Protein AF-0000000082410230 (afdb_homodimer)

Radius of gyration: 25.27 Å; Cα contacts (8 Å, |Δi|>4): 1094; chains: 2; bounding box: 44×72×54 Å

Organism: Rhodococcus erythropolis (NCBI:txid1833)

Secondary structure (DSSP, 8-state):
-EEEEEE-TT--EEEEEEEE-SEEEEEE-SSTTBPP----GGGSPTTEEEEEEPPTTSTTS------HHHHHHHHHHHHHHTT-S-EEEEEETHHHHHHHHHHHH-GGGEEEEEEES---S--BHHHHHHHHH---------B-HHHHHHHHHHHHHHHT-TTHHHHHHT--S-EEEEEETT-SS--HHHHHHHHHSTTEEEEEETT--TTHHHH-HHHHHHHHHHHHHHHHTT-/-EEEEEE-TT--EEEEEEEE-SEEEEEE-SSTTBPP----GGGSPTTEEEEEEPPTTSTTS------HHHHHHHHHHHHHHTT-S-EEEEEETHHHHHHHHHHHH-GGGEEEEEEES---S--BHHHHHHHHHS--------B-HHHHHHHHHHHHHHHT-TTHHHHHHT--S-EEEEEETT-SS--HHHHHHHHHSTTEEEEEETT--TTHHHH-HHHHHHHHHHHHHHHHTT-

Nearest PDB structures (foldseek):
  8ooh-assembly1_A  TM=7.814E-01  e=1.563E-13  Haloferax mediterranei
  6jrb-assembly1_A  TM=6.702E-01  e=7.498E-12  Clonostachys rosea
  4psu-assembly1_A  TM=7.243E-01  e=2.897E-11  Rhodopseudomonas palustris CGA009
  7al5-assembly1_C  TM=6.885E-01  e=3.703E-11  Pseudomonas aeruginosa PAO1
  6tj2-assembly1_C  TM=7.017E-01  e=4.900E-08  Paenibacillus sp. VTT E-133280

Foldseek 3Di:
DDKDWDADPVGWIKIKAKDDDAAEEEEAEAQQFFFFPQRDRLQDAHRYMYIYIGFECHDPTHDFADELVVRLVVVVRVCVVVVPQAHAYEYAARSQVSSVVNCLVCVRRHLAYEYEAYQALDDDPVQVVLLVPDDDDDPPTDGDVRNNVRHVVNSVVVSPDPCNLVSLLPGPHAYEYEYEPPESGDCVRVVVSQVRHPRRYYDYDYPDYRVCCVVPVVVSNVVVNVVRVVRSVSD/DDKDWDADPVGWIKIKAKDDDAAEEEEAEADQFFFFPQRDRLQDAHRYMYIYIGFECHDPTHDFADELVVRLVVVVRVCVVVVPQAHAYEYAARSQVSSVVNCLVCVRRHLAYEYEAYQALDDDPVQVVLLVPDDDDDPPTDGDVRNNVRHVVNSVVQSPDPCNLVSLLPGPHAYEYEYEPPESGDCVRVVVSQVSHPRRYYDYDYPDYRVCCVVPVVVSNVVVNVVRVVRSVSD

pLDDT: mean 96.3, std 6.53, range [41.69, 98.94]

InterPro domains:
  IPR000073 Alpha/beta hydrolase fold-1 [PF00561] (25-132)
  IPR002410 Peptidase S33 [PR00793] (25-33)
  IPR002410 Peptidase S33 [PR00793] (89-103)
  IPR005944 Proline iminopeptidase [PTHR43722] (21-114)
  IPR029058 Alpha/Beta hydrolase fold [G3DSA:3.40.50.1820] (1-139)
  IPR029058 Alpha/Beta hydrolase fold [G3DSA:3.40.50.1820] (140-229)
  IPR029058 Alpha/Beta hydrolase fold [SSF53474] (4-229)

Sequence (470 aa):
MESRHVVDTDGVRLHIDVGGAGADVLVLSGGPGCVHYLAHDELVPEGMRAWCPEPRGVGRSGGGAHTMAQAVADLELVRRTFEIDSWVVLGHSWGSDLAVRYALDCPESVSGVVGIAGHGLHKDRTWSKQYEAGIEPDPQIPWEPVVWQSLQESFIEWIHEPQLFRQLADSPVPMTFLAAADDIRPSWPLQQLAELVPNGSFEVVDGVAHNFWQSHPLLWRKIVTEACATHSRLSMESRHVVDTDGVRLHIDVGGAGADVLVLSGGPGCVHYLAHDELVPEGMRAWCPEPRGVGRSGGGAHTMAQAVADLELVRRTFEIDSWVVLGHSWGSDLAVRYALDCPESVSGVVGIAGHGLHKDRTWSKQYEAGIEPDPQIPWEPVVWQSLQESFIEWIHEPQLFRQLADSPVPMTFLAAADDIRPSWPLQQLAELVPNGSFEVVDGVAHNFWQSHPLLWRKIVTEACATHSRLS

Structure (mmCIF, N/CA/C/O backbone):
data_AF-0000000082410230-model_v1
#
loop_
_entity.id
_entity.type
_entity.pdbx_description
1 polymer 'prolyl aminopeptidase'
#
loop_
_atom_site.group_PDB
_atom_site.id
_atom_site.type_symbol
_atom_site.label_atom_id
_atom_site.label_alt_id
_atom_site.label_comp_id
_atom_site.label_asym_id
_atom_site.label_entity_id
_atom_site.label_seq_id
_atom_site.pdbx_PDB_ins_code
_atom_site.Cartn_x
_atom_site.Cartn_y
_atom_site.Cartn_z
_atom_site.occupancy
_atom_site.B_iso_or_equiv
_atom_site.auth_seq_id
_atom_site.auth_comp_id
_atom_site.auth_asym_id
_atom_site.auth_atom_id
_atom_site.pdbx_PDB_model_num
ATOM 1 N N . MET A 1 1 ? 5.078 -34.531 -17.828 1 95.88 1 MET A N 1
ATOM 2 C CA . MET A 1 1 ? 4.086 -34.406 -16.766 1 95.88 1 MET A CA 1
ATOM 3 C C . MET A 1 1 ? 2.809 -35.188 -17.125 1 95.88 1 MET A C 1
ATOM 5 O O . MET A 1 1 ? 2.457 -35.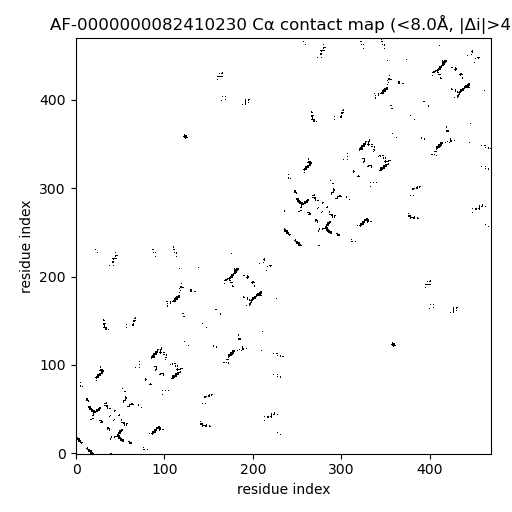281 -18.297 1 95.88 1 MET A O 1
ATOM 9 N N . GLU A 1 2 ? 2.164 -35.688 -16.141 1 96.94 2 GLU A N 1
ATOM 10 C CA . GLU A 1 2 ? 0.903 -36.406 -16.312 1 96.94 2 GLU A CA 1
ATOM 11 C C . GLU A 1 2 ? -0.29 -35.469 -16.172 1 96.94 2 GLU A C 1
ATOM 13 O O . GLU A 1 2 ? -0.307 -34.594 -15.289 1 96.94 2 GLU A O 1
ATOM 18 N N . SER A 1 3 ? -1.251 -35.688 -17.031 1 96.75 3 SER A N 1
ATOM 19 C CA . SER A 1 3 ? -2.459 -34.875 -17 1 96.75 3 SER A CA 1
ATOM 20 C C . SER A 1 3 ? -3.525 -35.5 -16.109 1 96.75 3 SER A C 1
ATOM 22 O O . SER A 1 3 ? -3.828 -36.688 -16.234 1 96.75 3 SER A O 1
ATOM 24 N N . ARG A 1 4 ? -4.016 -34.719 -15.195 1 97.75 4 ARG A N 1
ATOM 25 C CA . ARG A 1 4 ? -5.125 -35.094 -14.32 1 97.75 4 ARG A CA 1
ATOM 26 C C . ARG A 1 4 ? -6.242 -34.062 -14.391 1 97.75 4 ARG A C 1
ATOM 28 O O . ARG A 1 4 ? -6.117 -33.062 -15.094 1 97.75 4 ARG A O 1
ATOM 35 N N . HIS A 1 5 ? -7.387 -34.406 -13.805 1 98 5 HIS A N 1
ATOM 36 C CA . HIS A 1 5 ? -8.469 -33.438 -13.758 1 98 5 HIS A CA 1
ATOM 37 C C . HIS A 1 5 ? -9.305 -33.594 -12.492 1 98 5 HIS A C 1
ATOM 39 O O . HIS A 1 5 ? -9.266 -34.656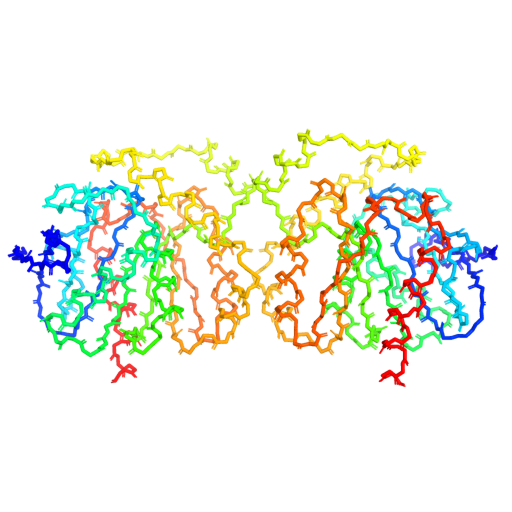 -11.844 1 98 5 HIS A O 1
ATOM 45 N N . VAL A 1 6 ? -9.922 -32.531 -12.102 1 98.31 6 VAL A N 1
ATOM 46 C CA . VAL A 1 6 ? -10.93 -32.5 -11.047 1 98.31 6 VAL A CA 1
ATOM 47 C C . VAL A 1 6 ? -12.203 -31.859 -11.57 1 98.31 6 VAL A C 1
ATOM 49 O O . VAL A 1 6 ? -12.172 -31.125 -12.555 1 98.31 6 VAL A O 1
ATOM 52 N N . VAL A 1 7 ? -13.281 -32.219 -10.93 1 98.12 7 VAL A N 1
ATOM 53 C CA . VAL A 1 7 ? -14.57 -31.641 -11.32 1 98.12 7 VAL A CA 1
ATOM 54 C C . VAL A 1 7 ? -15.211 -30.938 -10.125 1 98.12 7 VAL A C 1
ATOM 56 O O . VAL A 1 7 ? -15.289 -31.516 -9.031 1 98.12 7 VAL A O 1
ATOM 59 N N . ASP A 1 8 ? -15.57 -29.688 -10.344 1 96.25 8 ASP A N 1
ATOM 60 C CA . ASP A 1 8 ? -16.156 -28.969 -9.227 1 96.25 8 ASP A CA 1
ATOM 61 C C . ASP A 1 8 ? -17.641 -29.297 -9.086 1 96.25 8 ASP A C 1
ATOM 63 O O . ASP A 1 8 ? -18.172 -30.141 -9.805 1 96.25 8 ASP A O 1
ATOM 67 N N . THR A 1 9 ? -18.312 -28.656 -8.062 1 93.25 9 THR A N 1
ATOM 68 C CA . THR A 1 9 ? -19.688 -28.984 -7.727 1 93.25 9 THR A CA 1
ATOM 69 C C . THR A 1 9 ? -20.641 -28.609 -8.875 1 93.25 9 THR A C 1
ATOM 71 O O . THR A 1 9 ? -21.734 -29.156 -8.984 1 93.25 9 THR A O 1
ATOM 74 N N . ASP A 1 10 ? -20.25 -27.734 -9.773 1 94.69 10 ASP A N 1
ATOM 75 C CA . ASP A 1 10 ? -21.078 -27.297 -10.891 1 94.69 10 ASP A CA 1
ATOM 76 C C . ASP A 1 10 ? -20.766 -28.094 -12.148 1 94.69 10 ASP A C 1
ATOM 78 O O . ASP A 1 10 ? -21.281 -27.797 -13.227 1 94.69 10 ASP A O 1
ATOM 82 N N . GLY A 1 11 ? -19.844 -29.016 -12.055 1 97.19 11 GLY A N 1
ATOM 83 C CA . GLY A 1 11 ? -19.531 -29.875 -13.172 1 97.19 11 GLY A CA 1
ATOM 84 C C . GLY A 1 11 ? -18.406 -29.344 -14.039 1 97.19 11 GLY A C 1
ATOM 85 O O . GLY A 1 11 ? -18.125 -29.906 -15.109 1 97.19 11 GLY A O 1
ATOM 86 N N . VAL A 1 12 ? -17.75 -28.328 -13.641 1 97.88 12 VAL A N 1
ATOM 87 C CA . VAL A 1 12 ? -16.641 -27.766 -14.391 1 97.88 12 VAL A CA 1
ATOM 88 C C . VAL A 1 12 ? -15.398 -28.641 -14.203 1 97.88 12 VAL A C 1
ATOM 90 O O . VAL A 1 12 ? -14.984 -28.891 -13.07 1 97.88 12 VAL A O 1
ATOM 93 N N . ARG A 1 13 ? -14.836 -29.031 -15.297 1 98.44 13 ARG A N 1
ATOM 94 C CA . ARG A 1 13 ? -13.633 -29.844 -15.273 1 98.44 13 ARG A CA 1
ATOM 95 C C . ARG A 1 13 ? -12.383 -28.969 -15.297 1 98.44 13 ARG A C 1
ATOM 97 O O . ARG A 1 13 ? -12.203 -28.156 -16.203 1 98.44 13 ARG A O 1
ATOM 104 N N . LEU A 1 14 ? -11.516 -29.125 -14.32 1 98.56 14 LEU A N 1
ATOM 105 C CA . LEU A 1 14 ? -10.258 -28.406 -14.219 1 98.56 14 LEU A CA 1
ATOM 106 C C . LEU A 1 14 ? -9.07 -29.344 -14.43 1 98.56 14 LEU A C 1
ATOM 108 O O . LEU A 1 14 ? -8.977 -30.375 -13.781 1 98.56 14 LEU A O 1
ATOM 112 N N . HIS A 1 15 ? -8.203 -28.922 -15.297 1 98.5 15 HIS A N 1
ATOM 113 C CA . HIS A 1 15 ? -7.055 -29.734 -15.648 1 98.5 15 HIS A CA 1
ATOM 114 C C . HIS A 1 15 ? -5.84 -29.391 -14.797 1 98.5 15 HIS A C 1
ATOM 116 O O . HIS A 1 15 ? -5.633 -28.219 -14.453 1 98.5 15 HIS A O 1
ATOM 122 N N . ILE A 1 16 ? -5.031 -30.406 -14.477 1 98.62 16 ILE A N 1
ATOM 123 C CA . ILE A 1 16 ? -3.814 -30.25 -13.688 1 98.62 16 ILE A CA 1
ATOM 124 C C . ILE A 1 16 ? -2.709 -31.125 -14.266 1 98.62 16 ILE A C 1
ATOM 126 O O . ILE A 1 16 ? -2.91 -32.312 -14.484 1 98.62 16 ILE A O 1
ATOM 130 N N . ASP A 1 17 ? -1.568 -30.562 -14.539 1 98.69 17 ASP A N 1
ATOM 131 C CA . ASP A 1 17 ? -0.385 -31.344 -14.891 1 98.69 17 ASP A CA 1
ATOM 132 C C . ASP A 1 17 ? 0.47 -31.625 -13.656 1 98.69 17 ASP A C 1
ATOM 134 O O . ASP A 1 17 ? 0.727 -30.734 -12.852 1 98.69 17 ASP A O 1
ATOM 138 N N . VAL A 1 18 ? 0.865 -32.844 -13.492 1 98.62 18 VAL A N 1
ATOM 139 C CA . VAL A 1 18 ? 1.613 -33.25 -12.305 1 98.62 18 VAL A CA 1
ATOM 140 C C . VAL A 1 18 ? 2.92 -33.938 -12.727 1 98.62 18 VAL A C 1
ATOM 142 O O . VAL A 1 18 ? 2.936 -34.75 -13.641 1 98.62 18 VAL A O 1
ATOM 145 N N . GLY A 1 19 ? 4.016 -33.5 -12.078 1 97.88 19 GLY A N 1
ATOM 146 C CA . GLY A 1 19 ? 5.309 -34.094 -12.375 1 97.88 19 GLY A CA 1
ATOM 147 C C . GLY A 1 19 ? 6.246 -34.094 -11.18 1 97.88 19 GLY A C 1
ATOM 148 O O . GLY A 1 19 ? 6.125 -33.281 -10.281 1 97.88 19 GLY A O 1
ATOM 149 N N . GLY A 1 20 ? 7.168 -35.062 -11.281 1 97.25 20 GLY A N 1
ATOM 150 C CA . GLY A 1 20 ? 8.141 -35.156 -10.211 1 97.25 20 GLY A CA 1
ATOM 151 C C . GLY A 1 20 ? 7.66 -36.031 -9.055 1 97.25 20 GLY A C 1
ATOM 152 O O . GLY A 1 20 ? 6.633 -36.688 -9.164 1 97.25 20 GLY A O 1
ATOM 153 N N . ALA A 1 21 ? 8.516 -36.125 -8.047 1 96.31 21 ALA A N 1
ATOM 154 C CA . ALA A 1 21 ? 8.227 -36.906 -6.852 1 96.31 21 ALA A CA 1
ATOM 155 C C . ALA A 1 21 ? 8.852 -36.25 -5.613 1 96.31 21 ALA A C 1
ATOM 157 O O . ALA A 1 21 ? 9.961 -35.75 -5.672 1 96.31 21 ALA A O 1
ATOM 158 N N . GLY A 1 22 ? 8.102 -36.375 -4.527 1 96.12 22 GLY A N 1
ATOM 159 C CA . GLY A 1 22 ? 8.547 -35.781 -3.277 1 96.12 22 GLY A CA 1
ATOM 160 C C . GLY A 1 22 ? 7.512 -34.844 -2.654 1 96.12 22 GLY A C 1
ATOM 161 O O . GLY A 1 22 ? 6.312 -35.125 -2.73 1 96.12 22 GLY A O 1
ATOM 162 N N . ALA A 1 23 ? 8.016 -33.875 -1.937 1 95.94 23 ALA A N 1
ATOM 163 C CA . ALA A 1 23 ? 7.121 -32.938 -1.291 1 95.94 23 ALA A CA 1
ATOM 164 C C . ALA A 1 23 ? 6.27 -32.188 -2.32 1 95.94 23 ALA A C 1
ATOM 166 O O . ALA A 1 23 ? 6.75 -31.844 -3.404 1 95.94 23 ALA A O 1
ATOM 167 N N . ASP A 1 24 ? 5.066 -31.875 -1.999 1 97.81 24 ASP A N 1
ATOM 168 C CA . ASP A 1 24 ? 4.117 -31.25 -2.92 1 97.81 24 ASP A CA 1
ATOM 169 C C . ASP A 1 24 ? 4.379 -29.75 -3.055 1 97.81 24 ASP A C 1
ATOM 171 O O . ASP A 1 24 ? 4.512 -29.047 -2.051 1 97.81 24 ASP A O 1
ATOM 175 N N . VAL A 1 25 ? 4.434 -29.281 -4.281 1 98.62 25 VAL A N 1
ATOM 176 C CA . VAL A 1 25 ? 4.566 -27.859 -4.613 1 98.62 25 VAL A CA 1
ATOM 177 C C . VAL A 1 25 ? 3.492 -27.469 -5.621 1 98.62 25 VAL A C 1
ATOM 179 O O . VAL A 1 25 ? 3.4 -28.047 -6.703 1 98.62 25 VAL A O 1
ATOM 182 N N . LEU A 1 26 ? 2.668 -26.562 -5.246 1 98.88 26 LEU A N 1
ATOM 183 C CA . LEU A 1 26 ? 1.757 -25.938 -6.203 1 98.88 26 LEU A CA 1
ATOM 184 C C . LEU A 1 26 ? 2.48 -24.891 -7.035 1 98.88 26 LEU A C 1
ATOM 186 O O . LEU A 1 26 ? 3.109 -23.984 -6.488 1 98.88 26 LEU A O 1
ATOM 190 N N . VAL A 1 27 ? 2.414 -25.031 -8.336 1 98.94 27 VAL A N 1
ATOM 191 C CA . VAL A 1 27 ? 3.086 -24.094 -9.242 1 98.94 27 VAL A CA 1
ATOM 192 C C . VAL A 1 27 ? 2.049 -23.25 -9.977 1 98.94 27 VAL A C 1
ATOM 194 O O . VAL A 1 27 ? 1.153 -23.781 -10.633 1 98.94 27 VAL A O 1
ATOM 197 N N . LEU A 1 28 ? 2.221 -21.953 -9.836 1 98.88 28 LEU A N 1
ATOM 198 C CA . LEU A 1 28 ? 1.308 -21 -10.461 1 98.88 28 LEU A CA 1
ATOM 199 C C . LEU A 1 28 ? 2.047 -20.109 -11.445 1 98.88 28 LEU A C 1
ATOM 201 O O . LEU A 1 28 ? 2.936 -19.344 -11.062 1 98.88 28 LEU A O 1
ATOM 205 N N . SER A 1 29 ? 1.666 -20.188 -12.719 1 97.94 29 SER A N 1
ATOM 206 C CA . SER A 1 29 ? 2.291 -19.344 -13.727 1 97.94 29 SER A CA 1
ATOM 207 C C . SER A 1 29 ? 1.687 -17.938 -13.719 1 97.94 29 SER A C 1
ATOM 209 O O . SER A 1 29 ? 0.75 -17.672 -12.969 1 97.94 29 SER A O 1
ATOM 211 N N . GLY A 1 30 ? 2.309 -17.094 -14.484 1 96.44 30 GLY A N 1
ATOM 212 C CA . GLY A 1 30 ? 1.877 -15.711 -14.578 1 96.44 30 GLY A CA 1
ATOM 213 C C . GLY A 1 30 ? 0.819 -15.484 -15.641 1 96.44 30 GLY A C 1
ATOM 214 O O . GLY A 1 30 ? 0.213 -16.438 -16.141 1 96.44 30 GLY A O 1
ATOM 215 N N . GLY A 1 31 ? 0.538 -14.164 -15.875 1 93.44 31 GLY A N 1
ATOM 216 C CA . GLY A 1 31 ? -0.419 -13.789 -16.906 1 93.44 31 GLY A CA 1
ATOM 217 C C . GLY A 1 31 ? -1.837 -14.227 -16.578 1 93.44 31 GLY A C 1
ATOM 218 O O . GLY A 1 31 ? -2.34 -15.195 -17.156 1 93.44 31 GLY A O 1
ATOM 219 N N . PRO A 1 32 ? -2.467 -13.414 -15.734 1 93.94 32 PRO A N 1
ATOM 220 C CA . PRO A 1 32 ? -3.865 -13.805 -15.547 1 93.94 32 PRO A CA 1
ATOM 221 C C . PRO A 1 32 ? -4.578 -14.094 -16.875 1 93.94 32 PRO A C 1
ATOM 223 O O . PRO A 1 32 ? -4.508 -13.297 -17.797 1 93.94 32 PRO A O 1
ATOM 226 N N . GLY A 1 33 ? -5.098 -15.312 -16.859 1 95.56 33 GLY A N 1
ATOM 227 C CA . GLY A 1 33 ? -5.805 -15.719 -18.062 1 95.56 33 GLY A CA 1
ATOM 228 C C . GLY A 1 33 ? -4.918 -16.438 -19.062 1 95.56 33 GLY A C 1
ATOM 229 O O . GLY A 1 33 ? -5.387 -16.875 -20.109 1 95.56 33 GLY A O 1
ATOM 230 N N . CYS A 1 34 ? -3.682 -16.609 -18.844 1 97.06 34 CYS A N 1
ATOM 231 C CA . CYS A 1 34 ? -2.766 -17.312 -19.734 1 97.06 34 CYS A CA 1
ATOM 232 C C . CYS A 1 34 ? -2.818 -18.812 -19.484 1 97.06 34 CYS A C 1
ATOM 234 O O . CYS A 1 34 ? -3.082 -19.266 -18.359 1 97.06 34 CYS A O 1
ATOM 236 N N . VAL A 1 35 ? -2.48 -19.547 -20.531 1 97.81 35 VAL A N 1
ATOM 237 C CA . VAL A 1 35 ? -2.223 -20.969 -20.375 1 97.81 35 VAL A CA 1
ATOM 238 C C . VAL A 1 35 ? -1.003 -21.188 -19.484 1 97.81 35 VAL A C 1
ATOM 240 O O . VAL A 1 35 ? -0.064 -20.391 -19.5 1 97.81 35 VAL A O 1
ATOM 243 N N . HIS A 1 36 ? -1.03 -22.234 -18.719 1 98.12 36 HIS A N 1
ATOM 244 C CA . HIS A 1 36 ? 0.048 -22.531 -17.781 1 98.12 36 HIS A CA 1
ATOM 245 C C . HIS A 1 36 ? 1.366 -22.766 -18.516 1 98.12 36 HIS A C 1
ATOM 247 O O . HIS A 1 36 ? 1.517 -23.75 -19.234 1 98.12 36 HIS A O 1
ATOM 253 N N . TYR A 1 37 ? 2.361 -21.953 -18.312 1 97.44 37 TYR A N 1
ATOM 254 C CA . TYR A 1 37 ? 3.57 -22.062 -19.125 1 97.44 37 TYR A CA 1
ATOM 255 C C . TYR A 1 37 ? 4.723 -22.641 -18.312 1 97.44 37 TYR A C 1
ATOM 257 O O . TYR A 1 37 ? 5.832 -22.797 -18.828 1 97.44 37 TYR A O 1
ATOM 265 N N . LEU A 1 38 ? 4.438 -23.047 -17.094 1 98.12 38 LEU A N 1
ATOM 266 C CA . LEU A 1 38 ? 5.496 -23.594 -16.266 1 98.12 38 LEU A CA 1
ATOM 267 C C . LEU A 1 38 ? 5.344 -25.109 -16.125 1 98.12 38 LEU A C 1
ATOM 269 O O . LEU A 1 38 ? 6.152 -25.766 -15.461 1 98.12 38 LEU A O 1
ATOM 273 N N . ALA A 1 39 ? 4.379 -25.688 -16.734 1 97.56 39 ALA A N 1
ATOM 274 C CA . ALA A 1 39 ? 4.094 -27.109 -16.594 1 97.56 39 ALA A CA 1
ATOM 275 C C . ALA A 1 39 ? 4.98 -27.938 -17.531 1 97.56 39 ALA A C 1
ATOM 277 O O . ALA A 1 39 ? 4.488 -28.562 -18.469 1 97.56 39 ALA A O 1
ATOM 278 N N . HIS A 1 40 ? 6.258 -27.953 -17.203 1 96.88 40 HIS A N 1
ATOM 279 C CA . HIS A 1 40 ? 7.27 -28.719 -17.938 1 96.88 40 HIS A CA 1
ATOM 280 C C . HIS A 1 40 ? 8.164 -29.484 -16.969 1 96.88 40 HIS A C 1
ATOM 282 O O . HIS A 1 40 ? 8.555 -28.969 -15.93 1 96.88 40 HIS A O 1
ATOM 288 N N . ASP A 1 41 ? 8.539 -30.656 -17.359 1 96.62 41 ASP A N 1
ATOM 289 C CA . ASP A 1 41 ? 9.367 -31.516 -16.516 1 96.62 41 ASP A CA 1
ATOM 290 C C . ASP A 1 41 ? 10.688 -30.828 -16.172 1 96.62 41 ASP A C 1
ATOM 292 O O . ASP A 1 41 ? 11.195 -30.984 -15.062 1 96.62 41 ASP A O 1
ATOM 296 N N . GLU A 1 42 ? 11.211 -30.078 -17.062 1 96.5 42 GLU A N 1
ATOM 297 C CA . GLU A 1 42 ? 12.523 -29.469 -16.906 1 96.5 42 GLU A CA 1
ATOM 298 C C . GLU A 1 42 ? 12.477 -28.328 -15.875 1 96.5 42 GLU A C 1
ATOM 300 O O . GLU A 1 42 ? 13.516 -27.906 -15.367 1 96.5 42 GLU A O 1
ATOM 305 N N . LEU A 1 43 ? 11.258 -27.875 -15.547 1 98 43 LEU A N 1
ATOM 306 C CA . LEU A 1 43 ? 11.133 -26.734 -14.656 1 98 43 LEU A CA 1
ATOM 307 C C . LEU A 1 43 ? 10.695 -27.172 -13.258 1 98 43 LEU A C 1
ATOM 309 O O . LEU A 1 43 ? 10.656 -26.359 -12.336 1 98 43 LEU A O 1
ATOM 313 N N . VAL A 1 44 ? 10.414 -28.469 -13.109 1 97.19 44 VAL A N 1
ATOM 314 C CA . VAL A 1 44 ? 9.977 -29.016 -11.828 1 97.19 44 VAL A CA 1
ATOM 315 C C . VAL A 1 44 ? 11.109 -28.922 -10.805 1 97.19 44 VAL A C 1
ATOM 317 O O . VAL A 1 44 ? 12.234 -29.344 -11.086 1 97.19 44 VAL A O 1
ATOM 320 N N . PRO A 1 45 ? 10.766 -28.328 -9.625 1 97.5 45 PRO A N 1
ATOM 321 C CA . PRO A 1 45 ? 11.805 -28.344 -8.586 1 97.5 45 PRO A CA 1
ATOM 322 C C . PRO A 1 45 ? 12.312 -29.75 -8.273 1 97.5 45 PRO A C 1
ATOM 324 O O . PRO A 1 45 ? 11.516 -30.688 -8.156 1 97.5 45 PRO A O 1
ATOM 327 N N . GLU A 1 46 ? 13.609 -29.828 -8.109 1 96.69 46 GLU A N 1
ATOM 328 C CA . GLU A 1 46 ? 14.234 -31.141 -7.898 1 96.69 46 GLU A CA 1
ATOM 329 C C . GLU A 1 46 ? 13.781 -31.75 -6.578 1 96.69 46 GLU A C 1
ATOM 331 O O . GLU A 1 46 ? 13.773 -31.078 -5.543 1 96.69 46 GLU A O 1
ATOM 336 N N . GLY A 1 47 ? 13.375 -33.062 -6.691 1 96.12 47 GLY A N 1
ATOM 337 C CA . GLY A 1 47 ? 13.016 -33.781 -5.492 1 96.12 47 GLY A CA 1
ATOM 338 C C . GLY A 1 47 ? 11.641 -33.438 -4.965 1 96.12 47 GLY A C 1
ATOM 339 O O . GLY A 1 47 ? 11.336 -33.688 -3.793 1 96.12 47 GLY A O 1
ATOM 340 N N . MET A 1 48 ? 10.812 -32.875 -5.836 1 97.56 48 MET A N 1
ATOM 341 C CA . MET A 1 48 ? 9.469 -32.469 -5.418 1 97.56 48 MET A CA 1
ATOM 342 C C . MET A 1 48 ? 8.43 -32.875 -6.461 1 97.56 48 MET A C 1
ATOM 344 O O . MET A 1 48 ? 8.781 -33.25 -7.578 1 97.56 48 MET A O 1
ATOM 348 N N . ARG A 1 49 ? 7.27 -32.875 -6.066 1 97.75 49 ARG A N 1
ATOM 349 C CA . ARG A 1 49 ? 6.137 -33.125 -6.953 1 97.75 49 ARG A CA 1
ATOM 350 C C . ARG A 1 49 ? 5.398 -31.812 -7.262 1 97.75 49 ARG A C 1
ATOM 352 O O . ARG A 1 49 ? 4.773 -31.219 -6.375 1 97.75 49 ARG A O 1
ATOM 359 N N . ALA A 1 50 ? 5.461 -31.453 -8.531 1 98.62 50 ALA A N 1
ATOM 360 C CA . ALA A 1 50 ? 4.852 -30.188 -8.953 1 98.62 50 ALA A CA 1
ATOM 361 C C . ALA A 1 50 ? 3.41 -30.406 -9.414 1 98.62 50 ALA A C 1
ATOM 363 O O . ALA A 1 50 ? 3.137 -31.297 -10.219 1 98.62 50 ALA A O 1
ATOM 364 N N . TRP A 1 51 ? 2.514 -29.656 -8.836 1 98.75 51 TRP A N 1
ATOM 365 C CA . TRP A 1 51 ? 1.123 -29.547 -9.273 1 98.75 51 TRP A CA 1
ATOM 366 C C . TRP A 1 51 ? 0.883 -28.266 -10.039 1 98.75 51 TRP A C 1
ATOM 368 O O . TRP A 1 51 ? 1.047 -27.172 -9.5 1 98.75 51 TRP A O 1
ATOM 378 N N . CYS A 1 52 ? 0.484 -28.344 -11.312 1 98.81 52 CYS A N 1
ATOM 379 C CA . CYS A 1 52 ? 0.32 -27.188 -12.188 1 98.81 52 CYS A CA 1
ATOM 380 C C . CYS A 1 52 ? -1.11 -27.094 -12.711 1 98.81 52 CYS A C 1
ATOM 382 O O . CYS A 1 52 ? -1.396 -27.516 -13.828 1 98.81 52 CYS A O 1
ATOM 384 N N . PRO A 1 53 ? -1.974 -26.484 -12 1 98.62 53 PRO A N 1
ATOM 385 C CA . PRO A 1 53 ? -3.355 -26.359 -12.469 1 98.62 53 PRO A CA 1
ATOM 386 C C . PRO A 1 53 ? -3.506 -25.344 -13.586 1 98.62 53 PRO A C 1
ATOM 388 O O . PRO A 1 53 ? -2.967 -24.234 -13.5 1 98.62 53 PRO A O 1
ATOM 391 N N . GLU A 1 54 ? -4.191 -25.766 -14.609 1 97.94 54 GLU A N 1
ATOM 392 C CA . GLU A 1 54 ? -4.621 -24.812 -15.625 1 97.94 54 GLU A CA 1
ATOM 393 C C . GLU A 1 54 ? -5.762 -23.938 -15.117 1 97.94 54 GLU A C 1
ATOM 395 O O . GLU A 1 54 ? -6.762 -24.453 -14.602 1 97.94 54 GLU A O 1
ATOM 400 N N . PRO A 1 55 ? -5.625 -22.656 -15.273 1 97.94 55 PRO A N 1
ATOM 401 C CA . PRO A 1 55 ? -6.66 -21.797 -14.703 1 97.94 55 PRO A CA 1
ATOM 402 C C . PRO A 1 55 ? -8.047 -22.062 -15.289 1 97.94 55 PRO A C 1
ATOM 404 O O . PRO A 1 55 ? -8.164 -22.406 -16.469 1 97.94 55 PRO A O 1
ATOM 407 N N . ARG A 1 56 ? -9.047 -21.891 -14.5 1 98.38 56 ARG A N 1
ATOM 408 C CA . ARG A 1 56 ? -10.438 -21.953 -14.93 1 98.38 56 ARG A CA 1
ATOM 409 C C . ARG A 1 56 ? -10.68 -21.094 -16.172 1 98.38 56 ARG A C 1
ATOM 411 O O . ARG A 1 56 ? -10.273 -19.938 -16.203 1 98.38 56 ARG A O 1
ATOM 418 N N . GLY A 1 57 ? -11.312 -21.703 -17.141 1 98.25 57 GLY A N 1
ATOM 419 C CA . GLY A 1 57 ? -11.688 -20.969 -18.344 1 98.25 57 GLY A CA 1
ATOM 420 C C . GLY A 1 57 ? -10.539 -20.797 -19.312 1 98.25 57 GLY A C 1
ATOM 421 O O . GLY A 1 57 ? -10.672 -20.109 -20.328 1 98.25 57 GLY A O 1
ATOM 422 N N . VAL A 1 58 ? -9.43 -21.453 -19.078 1 98.25 58 VAL A N 1
ATOM 423 C CA . VAL A 1 58 ? -8.234 -21.297 -19.906 1 98.25 58 VAL A CA 1
ATOM 424 C C . VAL A 1 58 ? -7.75 -22.656 -20.391 1 98.25 58 VAL A C 1
ATOM 426 O O . VAL A 1 58 ? -7.777 -23.641 -19.641 1 98.25 58 VAL A O 1
ATOM 429 N N . GLY A 1 59 ? -7.285 -22.672 -21.641 1 97.25 59 GLY A N 1
ATOM 430 C CA . GLY A 1 59 ? -6.699 -23.906 -22.172 1 97.25 59 GLY A CA 1
ATOM 431 C C . GLY A 1 59 ? -7.617 -25.109 -22.047 1 97.25 59 GLY A C 1
ATOM 432 O O . GLY A 1 59 ? -8.742 -25.078 -22.547 1 97.25 59 GLY A O 1
ATOM 433 N N . ARG A 1 60 ? -7.191 -26.156 -21.312 1 97.62 60 ARG A N 1
ATOM 434 C CA . ARG A 1 60 ? -7.895 -27.422 -21.219 1 97.62 60 ARG A CA 1
ATOM 435 C C . ARG A 1 60 ? -8.938 -27.391 -20.109 1 97.62 60 ARG A C 1
ATOM 437 O O . ARG A 1 60 ? -9.781 -28.297 -20.016 1 97.62 60 ARG A O 1
ATOM 444 N N . SER A 1 61 ? -8.836 -26.359 -19.281 1 98.25 61 SER A N 1
ATOM 445 C CA . SER A 1 61 ? -9.781 -26.266 -18.172 1 98.25 61 SER A CA 1
ATOM 446 C C . SER A 1 61 ? -11.086 -25.625 -18.609 1 98.25 61 SER A C 1
ATOM 448 O O . SER A 1 61 ? -11.086 -24.656 -19.375 1 98.25 61 SER A O 1
ATOM 450 N N . GLY A 1 62 ? -12.234 -26.141 -18.141 1 98.25 62 GLY A N 1
ATOM 451 C CA . GLY A 1 62 ? -13.539 -25.562 -18.406 1 98.25 62 GLY A CA 1
ATOM 452 C C . GLY A 1 62 ? -13.828 -24.328 -17.562 1 98.25 62 GLY A C 1
ATOM 453 O O . GLY A 1 62 ? -13.008 -23.922 -16.75 1 98.25 62 GLY A O 1
ATOM 454 N N . GLY A 1 63 ? -15.062 -23.734 -17.859 1 97.81 63 GLY A N 1
ATOM 455 C CA . GLY A 1 63 ? -15.484 -22.547 -17.125 1 97.81 63 GLY A CA 1
ATOM 456 C C . GLY A 1 63 ? -15.305 -21.266 -17.922 1 97.81 63 GLY A C 1
ATOM 457 O O . GLY A 1 63 ? -15.5 -21.25 -19.141 1 97.81 63 GLY A O 1
ATOM 458 N N . GLY A 1 64 ? -15 -20.172 -17.125 1 97.75 64 GLY A N 1
ATOM 459 C CA . GLY A 1 64 ? -14.914 -18.859 -17.734 1 97.75 64 GLY A CA 1
ATOM 460 C C . GLY A 1 64 ? -14.453 -17.781 -16.766 1 97.75 64 GLY A C 1
ATOM 461 O O . GLY A 1 64 ? -13.711 -18.062 -15.82 1 97.75 64 GLY A O 1
ATOM 462 N N . ALA A 1 65 ? -14.891 -16.641 -17.094 1 98.38 65 ALA A N 1
ATOM 463 C CA . ALA A 1 65 ? -14.547 -15.508 -16.219 1 98.38 65 ALA A CA 1
ATOM 464 C C . ALA A 1 65 ? -14.844 -15.836 -14.758 1 98.38 65 ALA A C 1
ATOM 466 O O . ALA A 1 65 ? -15.883 -16.438 -14.453 1 98.38 65 ALA A O 1
ATOM 467 N N . HIS A 1 66 ? -13.906 -15.516 -13.883 1 98.38 66 HIS A N 1
ATOM 468 C CA . HIS A 1 66 ? -14.031 -15.805 -12.461 1 98.38 66 HIS A CA 1
ATOM 469 C C . HIS A 1 66 ? -13.219 -14.82 -11.625 1 98.38 66 HIS A C 1
ATOM 471 O O . HIS A 1 66 ? -12.445 -14.031 -12.164 1 98.38 66 HIS A O 1
ATOM 477 N N . THR A 1 67 ? -13.422 -14.844 -10.328 1 98.62 67 THR A N 1
ATOM 478 C CA . THR A 1 67 ? -12.719 -13.961 -9.406 1 98.62 67 THR A CA 1
A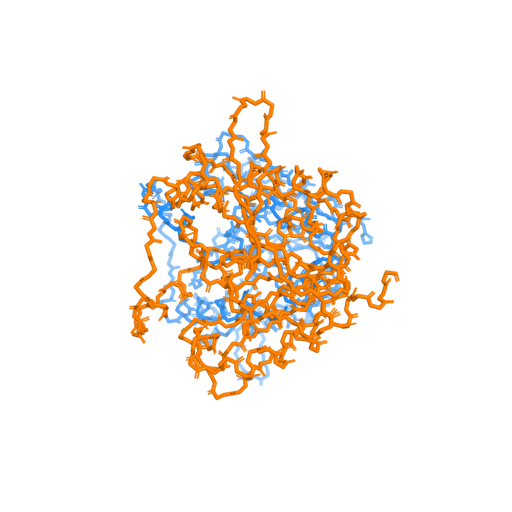TOM 479 C C . THR A 1 67 ? -11.492 -14.656 -8.82 1 98.62 67 THR A C 1
ATOM 481 O O . THR A 1 67 ? -11.328 -15.867 -8.969 1 98.62 67 THR A O 1
ATOM 484 N N . MET A 1 68 ? -10.695 -13.906 -8.188 1 98.75 68 MET A N 1
ATOM 485 C CA . MET A 1 68 ? -9.578 -14.492 -7.449 1 98.75 68 MET A CA 1
ATOM 486 C C . MET A 1 68 ? -10.078 -15.453 -6.375 1 98.75 68 MET A C 1
ATOM 488 O O . MET A 1 68 ? -9.438 -16.469 -6.105 1 98.75 68 MET A O 1
ATOM 492 N N . ALA A 1 69 ? -11.203 -15.078 -5.758 1 98.69 69 ALA A N 1
ATOM 493 C CA . ALA A 1 69 ? -11.773 -15.969 -4.746 1 98.69 69 ALA A CA 1
ATOM 494 C C . ALA A 1 69 ? -12.109 -17.328 -5.34 1 98.69 69 ALA A C 1
ATOM 496 O O . ALA A 1 69 ? -11.852 -18.359 -4.715 1 98.69 69 ALA A O 1
ATOM 497 N N . GLN A 1 70 ? -12.641 -17.297 -6.543 1 98.5 70 GLN A N 1
ATOM 498 C CA . GLN A 1 70 ? -12.938 -18.547 -7.219 1 98.5 70 GLN A CA 1
ATOM 499 C C . GLN A 1 70 ? -11.656 -19.297 -7.59 1 98.5 70 GLN A C 1
ATOM 501 O O . GLN A 1 70 ? -11.602 -20.531 -7.52 1 98.5 70 GLN A O 1
ATOM 506 N N . ALA A 1 71 ? -10.672 -18.609 -8.023 1 98.75 71 ALA A N 1
ATOM 507 C CA . ALA A 1 71 ? -9.391 -19.234 -8.32 1 98.75 71 ALA A CA 1
ATOM 508 C C . ALA A 1 71 ? -8.836 -19.953 -7.098 1 98.75 71 ALA A C 1
ATOM 510 O O . ALA A 1 71 ? -8.352 -21.094 -7.207 1 98.75 71 ALA A O 1
ATOM 511 N N . VAL A 1 72 ? -8.914 -19.281 -5.93 1 98.88 72 VAL A N 1
ATOM 512 C CA . VAL A 1 72 ? -8.445 -19.891 -4.688 1 98.88 72 VAL A CA 1
ATOM 513 C C . VAL A 1 72 ? -9.281 -21.125 -4.367 1 98.88 72 VAL A C 1
ATOM 515 O O . VAL A 1 72 ? -8.734 -22.172 -3.971 1 98.88 72 VAL A O 1
ATOM 518 N N . ALA A 1 73 ? -10.562 -21.016 -4.555 1 98.75 73 ALA A N 1
ATOM 519 C CA . ALA A 1 73 ? -11.43 -22.172 -4.328 1 98.75 73 ALA A CA 1
ATOM 520 C C . ALA A 1 73 ? -11.047 -23.344 -5.23 1 98.75 73 ALA A C 1
ATOM 522 O O . ALA A 1 73 ? -11.109 -24.5 -4.812 1 98.75 73 ALA A O 1
ATOM 523 N N . ASP A 1 74 ? -10.711 -23.062 -6.445 1 98.75 74 ASP A N 1
ATOM 524 C CA . ASP A 1 74 ? -10.289 -24.094 -7.379 1 98.75 74 ASP A CA 1
ATOM 525 C C . ASP A 1 74 ? -9 -24.766 -6.902 1 98.75 74 ASP A C 1
ATOM 527 O O . ASP A 1 74 ? -8.852 -25.984 -7.027 1 98.75 74 ASP A O 1
ATOM 531 N N . LEU A 1 75 ? -8.07 -23.969 -6.379 1 98.81 75 LEU A N 1
ATOM 532 C CA . LEU A 1 75 ? -6.832 -24.547 -5.848 1 98.81 75 LEU A CA 1
ATOM 533 C C . LEU A 1 75 ? -7.117 -25.469 -4.668 1 98.81 75 LEU A C 1
ATOM 535 O O . LEU A 1 75 ? -6.527 -26.531 -4.559 1 98.81 75 LEU A O 1
ATOM 539 N N . GLU A 1 76 ? -8.008 -25.078 -3.805 1 98.81 76 GLU A N 1
ATOM 540 C CA . GLU A 1 76 ? -8.414 -25.906 -2.67 1 98.81 76 GLU A CA 1
ATOM 541 C C . GLU A 1 76 ? -9.086 -27.188 -3.139 1 98.81 76 GLU A C 1
ATOM 543 O O . GLU A 1 76 ? -8.891 -28.25 -2.543 1 98.81 76 GLU A O 1
ATOM 548 N N . LEU A 1 77 ? -9.891 -27.031 -4.18 1 98.75 77 LEU A N 1
ATOM 549 C CA . LEU A 1 77 ? -10.523 -28.219 -4.742 1 98.75 77 LEU A CA 1
ATOM 550 C C . LEU A 1 77 ? -9.469 -29.25 -5.164 1 98.75 77 LEU A C 1
ATOM 552 O O . LEU A 1 77 ? -9.609 -30.438 -4.871 1 98.75 77 LEU A O 1
ATOM 556 N N . VAL A 1 78 ? -8.461 -28.781 -5.832 1 98.62 78 VAL A N 1
ATOM 557 C CA . VAL A 1 78 ? -7.371 -29.656 -6.246 1 98.62 78 VAL A CA 1
ATOM 558 C C . VAL A 1 78 ? -6.707 -30.281 -5.016 1 98.62 78 VAL A C 1
ATOM 560 O O . VAL A 1 78 ? -6.527 -31.5 -4.945 1 98.62 78 VAL A O 1
ATOM 563 N N . ARG A 1 79 ? -6.324 -29.453 -4.039 1 98.56 79 ARG A N 1
ATOM 564 C CA . ARG A 1 79 ? -5.637 -29.906 -2.836 1 98.56 79 ARG A CA 1
ATOM 565 C C . ARG A 1 79 ? -6.422 -31 -2.139 1 98.56 79 ARG A C 1
ATOM 567 O O . ARG A 1 79 ? -5.867 -32.062 -1.81 1 98.56 79 ARG A O 1
ATOM 574 N N . ARG A 1 80 ? -7.715 -30.766 -1.969 1 98.31 80 ARG A N 1
ATOM 575 C CA . ARG A 1 80 ? -8.57 -31.703 -1.241 1 98.31 80 ARG A CA 1
ATOM 576 C C . ARG A 1 80 ? -8.773 -33 -2.031 1 98.31 80 ARG A C 1
ATOM 578 O O . ARG A 1 80 ? -8.742 -34.094 -1.462 1 98.31 80 ARG A O 1
ATOM 585 N N . THR A 1 81 ? -9 -32.875 -3.287 1 98.38 81 THR A N 1
ATOM 586 C CA . THR A 1 81 ? -9.266 -34.031 -4.133 1 98.38 81 THR A CA 1
ATOM 587 C C . THR A 1 81 ? -8.086 -35 -4.105 1 98.38 81 THR A C 1
ATOM 589 O O . THR A 1 81 ? -8.273 -36.219 -4.086 1 98.38 81 THR A O 1
ATOM 592 N N . PHE A 1 82 ? -6.914 -34.438 -4.082 1 97.88 82 PHE A N 1
ATOM 593 C CA . PHE A 1 82 ? -5.73 -35.312 -4.16 1 97.88 82 PHE A CA 1
ATOM 594 C C . PHE A 1 82 ? -5.137 -35.531 -2.773 1 97.88 82 PHE A C 1
ATOM 596 O O . PHE A 1 82 ? -4.008 -36 -2.646 1 97.88 82 PHE A O 1
ATOM 603 N N . GLU A 1 83 ? -5.781 -35.125 -1.752 1 97.94 83 GLU A N 1
ATOM 604 C CA . GLU A 1 83 ? -5.504 -35.406 -0.348 1 97.94 83 GLU A CA 1
ATOM 605 C C . GLU A 1 83 ? -4.141 -34.875 0.068 1 97.94 83 GLU A C 1
ATOM 607 O O . GLU A 1 83 ? -3.355 -35.562 0.711 1 97.94 83 GLU A O 1
ATOM 612 N N . ILE A 1 84 ? -3.863 -33.719 -0.357 1 97.69 84 ILE A N 1
ATOM 613 C CA . ILE A 1 84 ? -2.662 -33 0.054 1 97.69 84 ILE A CA 1
ATOM 614 C C . ILE A 1 84 ? -2.967 -32.125 1.285 1 97.69 84 ILE A C 1
ATOM 616 O O . ILE A 1 84 ? -3.881 -31.312 1.265 1 97.69 84 ILE A O 1
ATOM 620 N N . ASP A 1 85 ? -2.291 -32.344 2.395 1 96.94 85 ASP A N 1
ATOM 621 C CA . ASP A 1 85 ? -2.549 -31.594 3.619 1 96.94 85 ASP A CA 1
ATOM 622 C C . ASP A 1 85 ? -2.17 -30.125 3.449 1 96.94 85 ASP A C 1
ATOM 624 O O . ASP A 1 85 ? -3.008 -29.25 3.637 1 96.94 85 ASP A O 1
ATOM 628 N N . SER A 1 86 ? -0.917 -29.891 3.133 1 97.44 86 SER A N 1
ATOM 629 C CA . SER A 1 86 ? -0.395 -28.562 2.822 1 97.44 86 SER A CA 1
ATOM 630 C C . SER A 1 86 ? 0.698 -28.625 1.76 1 97.44 86 SER A C 1
ATOM 632 O O . SER A 1 86 ? 1.244 -29.703 1.495 1 97.44 86 SER A O 1
ATOM 634 N N . TRP A 1 87 ? 0.914 -27.578 1.109 1 98.12 87 TRP A N 1
ATOM 635 C CA . T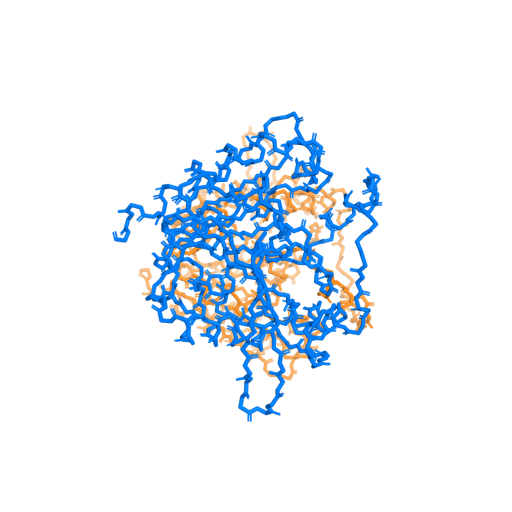RP A 1 87 ? 1.943 -27.531 0.076 1 98.12 87 TRP A CA 1
ATOM 636 C C . TRP A 1 87 ? 2.619 -26.172 0.032 1 98.12 87 TRP A C 1
ATOM 638 O O . TRP A 1 87 ? 2.096 -25.188 0.571 1 98.12 87 TRP A O 1
ATOM 648 N N . VAL A 1 88 ? 3.871 -26.109 -0.458 1 98.69 88 VAL A N 1
ATOM 649 C CA . VAL A 1 88 ? 4.516 -24.859 -0.84 1 98.69 88 VAL A CA 1
ATOM 650 C C . VAL A 1 88 ? 3.881 -24.312 -2.119 1 98.69 88 VAL A C 1
ATOM 652 O O . VAL A 1 88 ? 3.592 -25.078 -3.045 1 98.69 88 VAL A O 1
ATOM 655 N N . VAL A 1 89 ? 3.678 -23.062 -2.176 1 98.88 89 VAL A N 1
ATOM 656 C CA . VAL A 1 89 ? 3.119 -22.438 -3.377 1 98.88 89 VAL A CA 1
ATOM 657 C C . VAL A 1 89 ? 4.191 -21.609 -4.074 1 98.88 89 VAL A C 1
ATOM 659 O O . VAL A 1 89 ? 4.691 -20.625 -3.508 1 98.88 89 VAL A O 1
ATOM 662 N N . LEU A 1 90 ? 4.547 -22.016 -5.234 1 98.88 90 LEU A N 1
ATOM 663 C CA . LEU A 1 90 ? 5.48 -21.328 -6.121 1 98.88 90 LEU A CA 1
ATOM 664 C C . LEU A 1 90 ? 4.73 -20.562 -7.203 1 98.88 90 LEU A C 1
ATOM 666 O O . LEU A 1 90 ? 3.963 -21.156 -7.969 1 98.88 90 LEU A O 1
ATOM 670 N N . GLY A 1 91 ? 4.945 -19.297 -7.219 1 98.88 91 GLY A N 1
ATOM 671 C CA . GLY A 1 91 ? 4.254 -18.469 -8.195 1 98.88 91 GLY A CA 1
ATOM 672 C C . GLY A 1 91 ? 5.18 -17.531 -8.953 1 98.88 91 GLY A C 1
ATOM 673 O O . GLY A 1 91 ? 6.074 -16.922 -8.352 1 98.88 91 GLY A O 1
ATOM 674 N N . HIS A 1 92 ? 4.977 -17.406 -10.266 1 98.69 92 HIS A N 1
ATOM 675 C CA . HIS A 1 92 ? 5.672 -16.438 -11.109 1 98.69 92 HIS A CA 1
ATOM 676 C C . HIS A 1 92 ? 4.738 -15.328 -11.57 1 98.69 92 HIS A C 1
ATOM 678 O O . HIS A 1 92 ? 3.629 -15.594 -12.039 1 98.69 92 HIS A O 1
ATOM 684 N N . SER A 1 93 ? 5.219 -14.008 -11.445 1 97.38 93 SER A N 1
ATOM 685 C CA . SER A 1 93 ? 4.426 -12.883 -11.922 1 97.38 93 SER A CA 1
ATOM 686 C C . SER A 1 93 ? 3.039 -12.875 -11.289 1 97.38 93 SER A C 1
ATOM 688 O O . SER A 1 93 ? 2.906 -12.906 -10.07 1 97.38 93 SER A O 1
ATOM 690 N N . TRP A 1 94 ? 1.951 -12.945 -12.039 1 97.44 94 TRP A N 1
ATOM 691 C CA . TRP A 1 94 ? 0.582 -13.039 -11.539 1 97.44 94 TRP A CA 1
ATOM 692 C C . TRP A 1 94 ? 0.422 -14.219 -10.586 1 97.44 94 TRP A C 1
ATOM 694 O O . TRP A 1 94 ? -0.301 -14.125 -9.594 1 97.44 94 TRP A O 1
ATOM 704 N N . GLY A 1 95 ? 1.027 -15.297 -10.875 1 98.69 95 GLY A N 1
ATOM 705 C CA . GLY A 1 95 ? 0.977 -16.469 -10 1 98.69 95 GLY A CA 1
ATOM 706 C C . GLY A 1 95 ? 1.51 -16.188 -8.609 1 98.69 95 GLY A C 1
ATOM 707 O O . GLY A 1 95 ? 1.062 -16.797 -7.633 1 98.69 95 GLY A O 1
ATOM 708 N N . SER A 1 96 ? 2.51 -15.336 -8.516 1 98.75 96 SER A N 1
ATOM 709 C CA . SER A 1 96 ? 3.033 -14.906 -7.227 1 98.75 96 SER A CA 1
ATOM 710 C C . SER A 1 96 ? 1.97 -14.172 -6.414 1 98.75 96 SER A C 1
ATOM 712 O O . SER A 1 96 ? 1.809 -14.43 -5.219 1 98.75 96 SER A O 1
ATOM 714 N N . ASP A 1 97 ? 1.216 -13.273 -7.043 1 98.62 97 ASP A N 1
ATOM 715 C CA . ASP A 1 97 ? 0.173 -12.508 -6.367 1 98.62 97 ASP A CA 1
ATOM 716 C C . ASP A 1 97 ? -0.977 -13.414 -5.93 1 98.62 97 ASP A C 1
ATOM 718 O O . ASP A 1 97 ? -1.513 -13.258 -4.832 1 98.62 97 ASP A O 1
ATOM 722 N N . LEU A 1 98 ? -1.325 -14.375 -6.773 1 98.88 98 LEU A N 1
ATOM 723 C CA . LEU A 1 98 ? -2.359 -15.344 -6.418 1 98.88 98 LEU A CA 1
ATOM 724 C C . LEU A 1 98 ? -1.899 -16.219 -5.262 1 98.88 98 LEU A C 1
ATOM 726 O O . LEU A 1 98 ? -2.699 -16.578 -4.395 1 98.88 98 LEU A O 1
ATOM 730 N N . ALA A 1 99 ? -0.625 -16.578 -5.23 1 98.94 99 ALA A N 1
ATOM 731 C CA . ALA A 1 99 ? -0.058 -17.359 -4.141 1 98.94 99 ALA A CA 1
ATOM 732 C C . ALA A 1 99 ? -0.203 -16.641 -2.807 1 98.94 99 ALA A C 1
ATOM 734 O O . ALA A 1 99 ? -0.548 -17.25 -1.793 1 98.94 99 ALA A O 1
ATOM 735 N N . VAL A 1 100 ? 0.045 -15.375 -2.826 1 98.94 100 VAL A N 1
ATOM 736 C CA . VAL A 1 100 ? -0.082 -14.578 -1.612 1 98.94 100 VAL A CA 1
ATOM 737 C C . VAL A 1 100 ? -1.537 -14.57 -1.149 1 98.94 100 VAL A C 1
ATOM 739 O O . VAL A 1 100 ? -1.821 -14.781 0.031 1 98.94 100 VAL A O 1
ATOM 742 N N . ARG A 1 101 ? -2.438 -14.344 -2.086 1 98.88 101 ARG A N 1
ATOM 743 C CA . ARG A 1 101 ? -3.85 -14.352 -1.712 1 98.88 101 ARG A CA 1
ATOM 744 C C . ARG A 1 101 ? -4.254 -15.703 -1.141 1 98.88 101 ARG A C 1
ATOM 746 O O . ARG A 1 101 ? -4.969 -15.773 -0.136 1 98.88 101 ARG A O 1
ATOM 753 N N . TYR A 1 102 ? -3.814 -16.75 -1.818 1 98.88 102 TYR A N 1
ATOM 754 C CA . TYR A 1 102 ? -4.117 -18.109 -1.361 1 98.88 102 TYR A CA 1
ATOM 755 C C . TYR A 1 102 ? -3.637 -18.312 0.069 1 98.88 102 TYR A C 1
ATOM 757 O O . TYR A 1 102 ? -4.379 -18.828 0.912 1 98.88 102 TYR A O 1
ATOM 765 N N . ALA A 1 103 ? -2.459 -17.875 0.393 1 98.88 103 ALA A N 1
ATOM 766 C CA . ALA A 1 103 ? -1.868 -18.016 1.72 1 98.88 103 ALA A CA 1
ATOM 767 C C . ALA A 1 103 ? -2.662 -17.234 2.766 1 98.88 103 ALA A C 1
ATOM 769 O O . ALA A 1 103 ? -2.754 -17.656 3.922 1 98.88 103 ALA A O 1
ATOM 770 N N . LEU A 1 104 ? -3.219 -16.109 2.396 1 98.81 104 LEU A N 1
ATOM 771 C CA . LEU A 1 104 ? -4.008 -15.312 3.324 1 98.81 104 LEU A CA 1
ATOM 772 C C . LEU A 1 104 ? -5.371 -15.945 3.568 1 98.81 104 LEU A C 1
ATOM 774 O O . LEU A 1 104 ? -5.863 -15.953 4.699 1 98.81 104 LEU A O 1
ATOM 778 N N . ASP A 1 105 ? -5.934 -16.484 2.521 1 98.75 105 ASP A N 1
ATOM 779 C CA . ASP A 1 105 ? -7.281 -17.047 2.604 1 98.75 105 ASP A CA 1
ATOM 780 C C . ASP A 1 105 ? -7.262 -18.406 3.285 1 98.75 105 ASP A C 1
ATOM 782 O O . ASP A 1 105 ? -8.211 -18.766 3.988 1 98.75 105 ASP A O 1
ATOM 786 N N . CYS A 1 106 ? -6.188 -19.156 3.033 1 98.75 106 CYS A N 1
ATOM 787 C CA . CYS A 1 106 ? -6.086 -20.531 3.52 1 98.75 106 CYS A CA 1
ATOM 788 C C . CYS A 1 106 ? -4.711 -20.797 4.117 1 98.75 106 CYS A C 1
ATOM 790 O O . CYS A 1 106 ? -3.98 -21.672 3.648 1 98.75 106 CYS A O 1
ATOM 792 N N . PRO A 1 107 ? -4.426 -20.188 5.246 1 98.62 107 PRO A N 1
ATOM 793 C CA . PRO A 1 107 ? -3.066 -20.297 5.785 1 98.62 107 PRO A CA 1
ATOM 794 C C . PRO A 1 107 ? -2.707 -21.719 6.199 1 98.62 107 PRO A C 1
ATOM 796 O O . PRO A 1 107 ? -1.534 -22.094 6.168 1 98.62 107 PRO A O 1
ATOM 799 N N . GLU A 1 108 ? -3.658 -22.5 6.523 1 98.12 108 GLU A N 1
ATOM 800 C CA . GLU A 1 108 ? -3.387 -23.875 6.961 1 98.12 108 GLU A CA 1
ATOM 801 C C . GLU A 1 108 ? -3.035 -24.766 5.781 1 98.12 108 GLU A C 1
ATOM 803 O O . GLU A 1 108 ? -2.422 -25.828 5.957 1 98.12 108 GLU A O 1
ATOM 808 N N . SER A 1 109 ? -3.408 -24.359 4.559 1 98.5 109 SER A N 1
ATOM 809 C CA . SER A 1 109 ? -3.184 -25.172 3.361 1 98.5 109 SER A CA 1
ATOM 810 C C . SER A 1 109 ? -1.835 -24.844 2.727 1 98.5 109 SER A C 1
ATOM 812 O O . SER A 1 109 ? -1.396 -25.531 1.806 1 98.5 109 SER A O 1
ATOM 814 N N . VAL A 1 110 ? -1.162 -23.812 3.219 1 98.62 110 VAL A N 1
ATOM 815 C CA . VAL A 1 110 ? 0.038 -23.297 2.566 1 98.62 110 VAL A CA 1
ATOM 816 C C . VAL A 1 110 ? 1.206 -23.297 3.549 1 98.62 110 VAL A C 1
ATOM 818 O O . VAL A 1 110 ? 1.206 -22.562 4.531 1 98.62 110 VAL A O 1
ATOM 821 N N . SER A 1 111 ? 2.182 -24.078 3.25 1 97.88 111 SER A N 1
ATOM 822 C CA . SER A 1 111 ? 3.324 -24.188 4.152 1 97.88 111 SER A CA 1
ATOM 823 C C . SER A 1 111 ? 4.309 -23.047 3.936 1 97.88 111 SER A C 1
ATOM 825 O O . SER A 1 111 ? 5.102 -22.719 4.82 1 97.88 111 SER A O 1
ATOM 827 N N . GLY A 1 112 ? 4.262 -22.422 2.816 1 98.56 112 GLY A N 1
ATOM 828 C CA . GLY A 1 112 ? 5.09 -21.281 2.445 1 98.56 112 GLY A CA 1
ATOM 829 C C . GLY A 1 112 ? 4.824 -20.797 1.033 1 98.56 112 GLY A C 1
ATOM 830 O O . GLY A 1 112 ? 4.234 -21.516 0.221 1 98.56 112 GLY A O 1
ATOM 831 N N . VAL A 1 113 ? 5.27 -19.594 0.756 1 98.88 113 VAL A N 1
ATOM 832 C CA . VAL A 1 113 ? 5.129 -19 -0.569 1 98.88 113 VAL A CA 1
ATOM 833 C C . VAL A 1 113 ? 6.508 -18.672 -1.133 1 98.88 113 VAL A C 1
ATOM 835 O O . VAL A 1 113 ? 7.367 -18.141 -0.42 1 98.88 113 VAL A O 1
ATOM 838 N N . VAL A 1 114 ? 6.723 -19.047 -2.336 1 98.88 114 VAL A N 1
ATOM 839 C CA . VAL A 1 114 ? 7.832 -18.562 -3.146 1 98.88 114 VAL A CA 1
ATOM 840 C C . VAL A 1 114 ? 7.297 -17.766 -4.332 1 98.88 114 VAL A C 1
ATOM 842 O O . VAL A 1 114 ? 6.805 -18.344 -5.305 1 98.88 114 VAL A O 1
ATOM 845 N N . GLY A 1 115 ? 7.359 -16.469 -4.184 1 98.81 115 GLY A N 1
ATOM 846 C CA . GLY A 1 115 ? 6.891 -15.586 -5.238 1 98.81 115 GLY A CA 1
ATOM 847 C C . GLY A 1 115 ? 8.016 -14.992 -6.062 1 98.81 115 GLY A C 1
ATOM 848 O O . GLY A 1 115 ? 8.891 -14.312 -5.527 1 98.81 115 GLY A O 1
ATOM 849 N N . ILE A 1 116 ? 7.977 -15.219 -7.348 1 98.81 116 ILE A N 1
ATOM 850 C CA . ILE A 1 116 ? 9.039 -14.75 -8.234 1 98.81 116 ILE A CA 1
ATOM 851 C C . ILE A 1 116 ? 8.484 -13.703 -9.195 1 98.81 116 ILE A C 1
ATOM 853 O O . ILE A 1 116 ? 7.48 -13.945 -9.875 1 98.81 116 ILE A O 1
ATOM 857 N N . ALA A 1 117 ? 9.133 -12.547 -9.227 1 98 117 ALA A N 1
ATOM 858 C CA . ALA A 1 117 ? 8.828 -11.484 -10.18 1 98 117 ALA A CA 1
ATOM 859 C C . ALA A 1 117 ? 7.352 -11.117 -10.148 1 98 117 ALA A C 1
ATOM 861 O O . ALA A 1 117 ? 6.719 -10.961 -11.195 1 98 117 ALA A O 1
ATOM 862 N N . GLY A 1 118 ? 6.797 -11.07 -8.945 1 97.56 118 GLY A N 1
ATOM 863 C CA . GLY A 1 118 ? 5.41 -10.672 -8.773 1 97.56 118 GLY A CA 1
ATOM 864 C C . GLY A 1 118 ? 5.172 -9.203 -9.055 1 97.56 118 GLY A C 1
ATOM 865 O O . GLY A 1 118 ? 6.117 -8.414 -9.125 1 97.56 118 GLY A O 1
ATOM 866 N N . HIS A 1 119 ? 3.963 -8.945 -9.305 1 93.88 119 HIS A N 1
ATOM 867 C CA . HIS A 1 119 ? 3.547 -7.555 -9.469 1 93.88 119 HIS A CA 1
ATOM 868 C C . HIS A 1 119 ? 3.588 -6.805 -8.141 1 93.88 119 HIS A C 1
ATOM 870 O O . HIS A 1 119 ? 3.957 -5.629 -8.102 1 93.88 119 HIS A O 1
ATOM 876 N N . GLY A 1 120 ? 3.256 -7.512 -7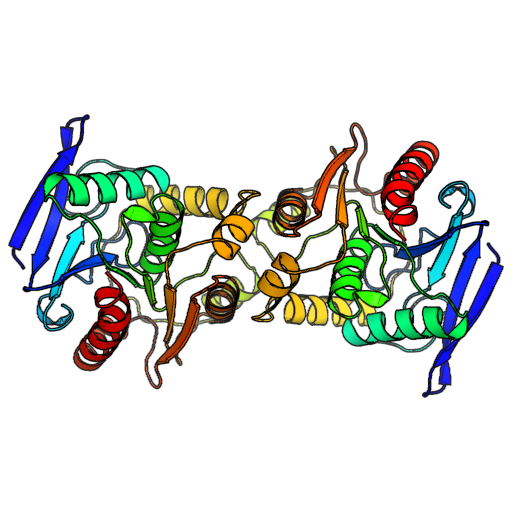.125 1 94.19 120 GLY A N 1
ATOM 877 C CA . GLY A 1 120 ? 2.986 -6.883 -5.84 1 94.19 120 GLY A CA 1
ATOM 878 C C . GLY A 1 120 ? 1.545 -6.441 -5.684 1 94.19 120 GLY A C 1
ATOM 879 O O . GLY A 1 120 ? 0.751 -6.547 -6.621 1 94.19 120 GLY A O 1
ATOM 880 N N . LEU A 1 121 ? 1.107 -6.027 -4.523 1 94.31 121 LEU A N 1
ATOM 881 C CA . LEU A 1 121 ? -0.292 -5.734 -4.234 1 94.31 121 LEU A CA 1
ATOM 882 C C . LEU A 1 121 ? -0.557 -4.234 -4.312 1 94.31 121 LEU A C 1
ATOM 884 O O . LEU A 1 121 ? -0.882 -3.604 -3.303 1 94.31 121 LEU A O 1
ATOM 888 N N . HIS A 1 122 ? -0.496 -3.762 -5.504 1 91.81 122 HIS A N 1
ATOM 889 C CA . HIS A 1 122 ? -0.642 -2.332 -5.762 1 91.81 122 HIS A CA 1
ATOM 890 C C . HIS A 1 122 ? -1.213 -2.078 -7.152 1 91.81 122 HIS A C 1
ATOM 892 O O . HIS A 1 122 ? -1.284 -2.994 -7.977 1 91.81 122 HIS A O 1
ATOM 898 N N . LYS A 1 123 ? -1.659 -0.924 -7.418 1 94.75 123 LYS A N 1
ATOM 899 C CA . LYS A 1 123 ? -1.913 -0.353 -8.734 1 94.75 123 LYS A CA 1
ATOM 900 C C . LYS A 1 123 ? -1.246 1.012 -8.883 1 94.75 123 LYS A C 1
ATOM 902 O O . LYS A 1 123 ? -1.913 2.008 -9.172 1 94.75 123 LYS A O 1
ATOM 907 N N . ASP A 1 124 ? 0.023 1.006 -8.711 1 95.25 124 ASP A N 1
ATOM 908 C CA . ASP A 1 124 ? 0.831 2.213 -8.57 1 95.25 124 ASP A CA 1
ATOM 909 C C . ASP A 1 124 ? 1.112 2.85 -9.93 1 95.25 124 ASP A C 1
ATOM 911 O O . ASP A 1 124 ? 1.523 2.162 -10.867 1 95.25 124 ASP A O 1
ATOM 915 N N . ARG A 1 125 ? 1.079 4.066 -10.047 1 94.38 125 ARG A N 1
ATOM 916 C CA . ARG A 1 125 ? 1.26 4.801 -11.289 1 94.38 125 ARG A CA 1
ATOM 917 C C . ARG A 1 125 ? 2.723 4.801 -11.719 1 94.38 125 ARG A C 1
ATOM 919 O O . ARG A 1 125 ? 3.027 4.719 -12.914 1 94.38 125 ARG A O 1
ATOM 926 N N . THR A 1 126 ? 3.6 4.996 -10.742 1 93.75 126 THR A N 1
ATOM 927 C CA . THR A 1 126 ? 5.016 5.051 -11.078 1 93.75 126 THR A CA 1
ATOM 928 C C . THR A 1 126 ? 5.512 3.689 -11.562 1 93.75 126 THR A C 1
ATOM 930 O O . THR A 1 126 ? 6.316 3.609 -12.492 1 93.75 126 THR A O 1
ATOM 933 N N . TRP A 1 127 ? 5.043 2.654 -10.914 1 93.44 127 TRP A N 1
ATOM 934 C CA . TRP A 1 127 ? 5.336 1.295 -11.352 1 93.44 127 TRP A CA 1
ATOM 935 C C . TRP A 1 127 ? 4.855 1.068 -12.781 1 93.44 127 TRP A C 1
ATOM 937 O O . TRP A 1 127 ? 5.613 0.594 -13.633 1 93.44 127 TRP A O 1
ATOM 947 N N . SER A 1 128 ? 3.65 1.496 -13.055 1 93.62 128 SER A N 1
ATOM 948 C CA . SER A 1 128 ? 3.057 1.312 -14.375 1 93.62 128 SER A CA 1
ATOM 949 C C . SER A 1 128 ? 3.812 2.102 -15.438 1 93.62 128 SER A C 1
ATOM 951 O O . SER A 1 128 ? 4.004 1.622 -16.562 1 93.62 128 SER A O 1
ATOM 953 N N . LYS A 1 129 ? 4.168 3.254 -15.102 1 93.06 129 LYS A N 1
ATOM 954 C CA . LYS A 1 129 ? 4.926 4.09 -16.031 1 93.06 129 LYS A CA 1
ATOM 955 C C . LYS A 1 129 ? 6.238 3.424 -16.422 1 93.06 129 LYS A C 1
ATOM 957 O O . LYS A 1 129 ? 6.602 3.406 -17.594 1 93.06 129 LYS A O 1
ATOM 962 N N . GLN A 1 130 ? 6.938 2.902 -15.461 1 92 130 GLN A N 1
ATOM 963 C CA . GLN A 1 130 ? 8.195 2.217 -15.734 1 92 130 GLN A CA 1
ATOM 964 C C . GLN A 1 130 ? 7.969 0.965 -16.578 1 92 130 GLN A C 1
ATOM 966 O O . GLN A 1 130 ? 8.703 0.709 -17.531 1 92 130 GLN A O 1
ATOM 971 N N . TYR A 1 131 ? 6.965 0.246 -16.219 1 90.25 131 TYR A N 1
ATOM 972 C CA . TYR A 1 131 ? 6.617 -0.963 -16.953 1 90.25 131 TYR A CA 1
ATOM 973 C C . TYR A 1 131 ? 6.312 -0.646 -18.406 1 90.25 131 TYR A C 1
ATOM 975 O O . TYR A 1 131 ? 6.812 -1.317 -19.312 1 90.25 131 TYR A O 1
ATOM 983 N N . GLU A 1 132 ? 5.516 0.359 -18.609 1 91.12 132 GLU A N 1
ATOM 984 C CA . GLU A 1 132 ? 5.062 0.726 -19.953 1 91.12 132 GLU A CA 1
ATOM 985 C C . GLU A 1 132 ? 6.203 1.297 -20.797 1 91.12 132 GLU A C 1
ATOM 987 O O . GLU A 1 132 ? 6.18 1.222 -22.016 1 91.12 132 GLU A O 1
ATOM 992 N N . ALA A 1 133 ? 7.164 1.84 -20.156 1 89.31 133 ALA A N 1
ATOM 993 C CA . ALA A 1 133 ? 8.312 2.424 -20.844 1 89.31 133 ALA A CA 1
ATOM 994 C C . ALA A 1 133 ? 9.297 1.343 -21.281 1 89.31 133 ALA A C 1
ATOM 996 O O . ALA A 1 133 ? 10.156 1.586 -22.125 1 89.31 133 ALA A O 1
ATOM 997 N N . GLY A 1 134 ? 9.148 0.195 -20.594 1 86.5 134 GLY A N 1
ATOM 998 C CA . GLY A 1 134 ? 10.094 -0.875 -20.875 1 86.5 134 GLY A CA 1
ATOM 999 C C . GLY A 1 134 ? 9.711 -1.715 -22.078 1 86.5 134 GLY A C 1
ATOM 1000 O O . GLY A 1 134 ? 8.586 -1.62 -22.578 1 86.5 134 GLY A O 1
ATOM 1001 N N . ILE A 1 135 ? 10.719 -2.443 -22.562 1 81.56 135 ILE A N 1
ATOM 1002 C CA . ILE A 1 135 ? 10.523 -3.385 -23.656 1 81.56 135 ILE A CA 1
ATOM 1003 C C . ILE A 1 135 ? 10.891 -4.793 -23.203 1 81.56 135 ILE A C 1
ATOM 1005 O O . ILE A 1 135 ? 11.992 -5.02 -22.688 1 81.56 135 ILE A O 1
ATOM 1009 N N . GLU A 1 136 ? 9.898 -5.594 -23.188 1 81.44 136 GLU A N 1
ATOM 1010 C CA . GLU A 1 136 ? 10.156 -6.996 -22.859 1 81.44 136 GLU A CA 1
ATOM 1011 C C . GLU A 1 136 ? 9.727 -7.91 -24 1 81.44 136 GLU A C 1
ATOM 1013 O O . GLU A 1 136 ? 8.695 -7.672 -24.641 1 81.44 136 GLU A O 1
ATOM 1018 N N . PRO A 1 137 ? 10.539 -8.914 -24.219 1 78.69 137 PRO A N 1
ATOM 1019 C CA . PRO A 1 137 ? 10.117 -9.883 -25.234 1 78.69 137 PRO A CA 1
ATOM 1020 C C . PRO A 1 137 ? 8.766 -10.523 -24.906 1 78.69 137 PRO A C 1
ATOM 1022 O O . PRO A 1 137 ? 8.461 -10.773 -23.734 1 78.69 137 PRO A O 1
ATOM 1025 N N . ASP A 1 138 ? 7.988 -10.695 -25.969 1 77.19 138 ASP A N 1
ATOM 1026 C CA . ASP A 1 138 ? 6.699 -11.367 -25.812 1 77.19 138 ASP A CA 1
ATOM 1027 C C . ASP A 1 138 ? 6.863 -12.883 -25.812 1 77.19 138 ASP A C 1
ATOM 1029 O O . ASP A 1 138 ? 7.246 -13.469 -26.828 1 77.19 138 ASP A O 1
ATOM 1033 N N . PRO A 1 139 ? 6.598 -13.531 -24.719 1 80.38 139 PRO A N 1
ATOM 1034 C CA . PRO A 1 139 ? 6.777 -14.984 -24.688 1 80.38 139 PRO A CA 1
ATOM 1035 C C . PRO A 1 139 ? 5.707 -15.727 -25.484 1 80.38 139 PRO A C 1
ATOM 1037 O O . PRO A 1 139 ? 5.762 -16.953 -25.594 1 80.38 139 PRO A O 1
ATOM 1040 N N . GLN A 1 140 ? 4.797 -15.086 -26.109 1 86.31 140 GLN A N 1
ATOM 1041 C CA . GLN A 1 140 ? 3.787 -15.648 -27 1 86.31 140 GLN A CA 1
ATOM 1042 C C . GLN A 1 140 ? 2.971 -16.734 -26.297 1 86.31 140 GLN A C 1
ATOM 1044 O O . GLN A 1 140 ? 2.783 -17.828 -26.828 1 86.31 140 GLN A O 1
ATOM 1049 N N . ILE A 1 141 ? 2.482 -16.484 -25.125 1 93.31 141 ILE A N 1
ATOM 1050 C CA . ILE A 1 141 ? 1.633 -17.391 -24.359 1 93.31 141 ILE A CA 1
ATOM 1051 C C . ILE A 1 141 ? 0.165 -17.109 -24.672 1 93.31 141 ILE A C 1
ATOM 1053 O O . ILE A 1 141 ? -0.309 -15.984 -24.516 1 93.31 141 ILE A O 1
ATOM 1057 N N . PRO A 1 142 ? -0.526 -18.188 -25.219 1 96.38 142 PRO A N 1
ATOM 1058 C CA . PRO A 1 142 ? -1.961 -17.969 -25.422 1 96.38 142 PRO A CA 1
ATOM 1059 C C . PRO A 1 142 ? -2.68 -17.531 -24.156 1 96.38 142 PRO A C 1
ATOM 1061 O O . PRO A 1 142 ? -2.297 -17.953 -23.047 1 96.38 142 PRO A O 1
ATOM 1064 N N . TRP A 1 143 ? -3.736 -16.703 -24.281 1 95.94 143 TRP A N 1
ATOM 1065 C CA . TRP A 1 143 ? -4.465 -16.219 -23.109 1 95.94 143 TRP A CA 1
ATOM 1066 C C . TRP A 1 143 ? -5.926 -15.938 -23.453 1 95.94 143 TRP A C 1
ATOM 1068 O O . TRP A 1 143 ? -6.297 -15.898 -24.625 1 95.94 143 TRP A O 1
ATOM 1078 N N . GLU A 1 144 ? -6.777 -15.938 -22.484 1 98.06 144 GLU A N 1
ATOM 1079 C CA . GLU A 1 144 ? -8.211 -15.664 -22.594 1 98.06 144 GLU A CA 1
ATOM 1080 C C . GLU A 1 144 ? -8.539 -14.266 -22.078 1 98.06 144 GLU A C 1
ATOM 1082 O O . GLU A 1 144 ? -8.586 -14.031 -20.875 1 98.06 144 GLU A O 1
ATOM 1087 N N . PRO A 1 145 ? -8.938 -13.336 -23.031 1 97.62 145 PRO A N 1
ATOM 1088 C CA . PRO A 1 145 ? -9.125 -11.93 -22.656 1 97.62 145 PRO A CA 1
ATOM 1089 C C . PRO A 1 145 ? -10.219 -11.75 -21.609 1 97.62 145 PRO A C 1
ATOM 1091 O O . PRO A 1 145 ? -10.094 -10.898 -20.719 1 97.62 145 PRO A O 1
ATOM 1094 N N . VAL A 1 146 ? -11.273 -12.531 -21.672 1 98.25 146 VAL A N 1
ATOM 1095 C CA . VAL A 1 146 ? -12.391 -12.359 -20.75 1 98.25 146 VAL A CA 1
ATOM 1096 C C . VAL A 1 146 ? -11.961 -12.781 -19.344 1 98.25 146 VAL A C 1
ATOM 1098 O O . VAL A 1 146 ? -12.359 -12.156 -18.359 1 98.25 146 VAL A O 1
ATOM 1101 N N . VAL A 1 147 ? -11.141 -13.844 -19.172 1 98.69 147 VAL A N 1
ATOM 1102 C CA . VAL A 1 147 ? -10.617 -14.297 -17.891 1 98.69 147 VAL A CA 1
ATOM 1103 C C . VAL A 1 147 ? -9.617 -13.281 -17.344 1 98.69 147 VAL A C 1
ATOM 1105 O O . VAL A 1 147 ? -9.656 -12.93 -16.172 1 98.69 147 VAL A O 1
ATOM 1108 N N . TRP A 1 148 ? -8.82 -12.781 -18.266 1 98.31 148 TRP A N 1
ATOM 1109 C CA . TRP A 1 148 ? -7.84 -11.758 -17.906 1 98.31 148 TRP A CA 1
ATOM 1110 C C . TRP A 1 148 ? -8.523 -10.539 -17.297 1 98.31 148 TRP A C 1
ATOM 1112 O O . TRP A 1 148 ? -8.133 -10.078 -16.219 1 98.31 148 TRP A O 1
ATOM 1122 N N . GLN A 1 149 ? -9.547 -10.031 -17.969 1 98.38 149 GLN A N 1
ATOM 1123 C CA . GLN A 1 149 ? -10.25 -8.844 -17.516 1 98.38 149 GLN A CA 1
ATOM 1124 C C . GLN A 1 149 ? -10.891 -9.07 -16.156 1 98.38 149 GLN A C 1
ATOM 1126 O O . GLN A 1 149 ? -10.797 -8.219 -15.266 1 98.38 149 GLN A O 1
ATOM 1131 N N . SER A 1 150 ? -11.508 -10.203 -15.961 1 98.75 150 SER A N 1
ATOM 1132 C CA . SER A 1 150 ? -12.188 -10.508 -14.711 1 98.75 150 SER A CA 1
ATOM 1133 C C . SER A 1 150 ? -11.203 -10.609 -13.547 1 98.75 150 SER A C 1
ATOM 1135 O O . SER A 1 150 ? -11.461 -10.094 -12.461 1 98.75 150 SER A O 1
ATOM 1137 N N . LEU A 1 151 ? -10.07 -11.25 -13.773 1 98.69 151 LEU A N 1
ATOM 1138 C CA . LEU A 1 151 ? -9.07 -11.414 -12.727 1 98.69 151 LEU A CA 1
ATOM 1139 C C . LEU A 1 151 ? -8.398 -10.086 -12.398 1 98.69 151 LEU A C 1
ATOM 1141 O O . LEU A 1 151 ? -8.094 -9.805 -11.234 1 98.69 151 LEU A O 1
ATOM 1145 N N . GLN A 1 152 ? -8.211 -9.242 -13.453 1 97.75 152 GLN A N 1
ATOM 1146 C CA . GLN A 1 152 ? -7.656 -7.914 -13.211 1 97.75 152 GLN A CA 1
ATOM 1147 C C . GLN A 1 152 ? -8.578 -7.086 -12.32 1 97.75 152 GLN A C 1
ATOM 1149 O O . GLN A 1 152 ? -8.117 -6.43 -11.383 1 97.75 152 GLN A O 1
ATOM 1154 N N . GLU A 1 153 ? -9.852 -7.102 -12.625 1 98.12 153 GLU A N 1
ATOM 1155 C CA . GLU A 1 153 ? -10.828 -6.359 -11.836 1 98.12 153 GLU A CA 1
ATOM 1156 C C . GLU A 1 153 ? -10.891 -6.887 -10.398 1 98.12 153 GLU A C 1
ATOM 1158 O O . GLU A 1 153 ? -10.938 -6.102 -9.453 1 98.12 153 GLU A O 1
ATOM 1163 N N . SER A 1 154 ? -10.883 -8.211 -10.266 1 98.62 154 SER A N 1
ATOM 1164 C CA . SER A 1 154 ? -10.922 -8.828 -8.945 1 98.62 154 SER A CA 1
ATOM 1165 C C . SER A 1 154 ? -9.672 -8.5 -8.133 1 98.62 154 SER A C 1
ATOM 1167 O O . SER A 1 154 ? -9.742 -8.336 -6.918 1 98.62 154 SER A O 1
ATOM 1169 N N . PHE A 1 155 ? -8.555 -8.43 -8.836 1 98.62 155 PHE A N 1
ATOM 1170 C CA . PHE A 1 155 ? -7.301 -8.07 -8.188 1 98.62 155 PHE A CA 1
ATOM 1171 C C . PHE A 1 155 ? -7.371 -6.668 -7.605 1 98.62 155 PHE A C 1
ATOM 1173 O O . PHE A 1 155 ? -7 -6.449 -6.453 1 98.62 155 PHE A O 1
ATOM 1180 N N . ILE A 1 156 ? -7.871 -5.766 -8.383 1 97.94 156 ILE A N 1
ATOM 1181 C CA . ILE A 1 156 ? -7.977 -4.375 -7.957 1 97.94 156 ILE A CA 1
ATOM 1182 C C . ILE A 1 156 ? -8.898 -4.273 -6.742 1 97.94 156 ILE A C 1
ATOM 1184 O O . ILE A 1 156 ? -8.594 -3.568 -5.777 1 97.94 156 ILE A O 1
ATOM 1188 N N . GLU A 1 157 ? -9.992 -4.988 -6.719 1 98.06 157 GLU A N 1
ATOM 1189 C CA . GLU A 1 157 ? -10.898 -5.004 -5.578 1 98.06 157 GLU A CA 1
ATOM 1190 C C . GLU A 1 157 ? -10.211 -5.547 -4.332 1 98.06 157 GLU A C 1
ATOM 1192 O O . GLU A 1 157 ? -10.352 -4.984 -3.244 1 98.06 157 GLU A O 1
ATOM 1197 N N . TRP A 1 158 ? -9.461 -6.578 -4.535 1 98.56 158 TRP A N 1
ATOM 1198 C CA . TRP A 1 158 ? -8.812 -7.254 -3.414 1 98.56 158 TRP A CA 1
ATOM 1199 C C . TRP A 1 158 ? -7.75 -6.359 -2.779 1 98.56 158 TRP A C 1
ATOM 1201 O O . TRP A 1 158 ? -7.703 -6.215 -1.556 1 98.56 158 TRP A O 1
ATOM 1211 N N . ILE A 1 159 ? -6.934 -5.727 -3.596 1 98.25 159 ILE A N 1
ATOM 1212 C CA . ILE A 1 159 ? -5.793 -5 -3.043 1 98.25 159 ILE A CA 1
ATOM 1213 C C . ILE A 1 159 ? -6.281 -3.727 -2.354 1 98.25 159 ILE A C 1
ATOM 1215 O O . ILE A 1 159 ? -5.516 -3.068 -1.644 1 98.25 159 ILE A O 1
ATOM 1219 N N . HIS A 1 160 ? -7.562 -3.416 -2.486 1 98.19 160 HIS A N 1
ATOM 1220 C CA . HIS A 1 160 ? -8.102 -2.217 -1.857 1 98.19 160 HIS A CA 1
ATOM 1221 C C . HIS A 1 160 ? -8.922 -2.568 -0.62 1 98.19 160 HIS A C 1
ATOM 1223 O O . HIS A 1 160 ? -9.484 -1.682 0.03 1 98.19 160 HIS A O 1
ATOM 1229 N N . GLU A 1 161 ? -8.992 -3.83 -0.276 1 98.38 161 GLU A N 1
ATOM 1230 C CA . GLU A 1 161 ? -9.711 -4.234 0.928 1 98.38 161 GLU A CA 1
ATOM 1231 C C . GLU A 1 161 ? -9.07 -3.643 2.18 1 98.38 161 GLU A C 1
ATOM 1233 O O . GLU A 1 161 ? -7.844 -3.629 2.307 1 98.38 161 GLU A O 1
ATOM 1238 N N . PRO A 1 162 ? -9.844 -3.232 3.166 1 98.19 162 PRO A N 1
ATOM 1239 C CA . PRO A 1 162 ? -9.328 -2.527 4.344 1 98.19 162 PRO A CA 1
ATOM 1240 C C . PRO A 1 162 ? -8.359 -3.377 5.16 1 98.19 162 PRO A C 1
ATOM 1242 O O . PRO A 1 162 ? -7.387 -2.852 5.715 1 98.19 162 PRO A O 1
ATOM 1245 N N . GLN A 1 163 ? -8.539 -4.633 5.191 1 98.44 163 GLN A N 1
ATOM 1246 C CA . GLN A 1 163 ? -7.801 -5.469 6.137 1 98.44 163 GLN A CA 1
ATOM 1247 C C . GLN A 1 163 ? -6.57 -6.086 5.48 1 98.44 163 GLN A C 1
ATOM 1249 O O . GLN A 1 163 ? -5.797 -6.789 6.137 1 98.44 163 GLN A O 1
ATOM 1254 N N . LEU A 1 164 ? -6.324 -5.805 4.23 1 98.62 164 LEU A N 1
ATOM 1255 C CA . LEU A 1 164 ? -5.324 -6.535 3.461 1 98.62 164 LEU A CA 1
ATOM 1256 C C . LEU A 1 164 ? -3.955 -6.445 4.125 1 98.62 164 LEU A C 1
ATOM 1258 O O . LEU A 1 164 ? -3.338 -7.469 4.43 1 98.62 164 LEU A O 1
ATOM 1262 N N . PHE A 1 165 ? -3.502 -5.25 4.398 1 98.69 165 PHE A N 1
ATOM 1263 C CA . PHE A 1 165 ? -2.143 -5.074 4.898 1 98.69 165 PHE A CA 1
ATOM 1264 C C . PHE A 1 165 ? -2.02 -5.594 6.324 1 98.69 165 PHE A C 1
ATOM 1266 O O . PHE A 1 165 ? -0.974 -6.121 6.711 1 98.69 165 PHE A O 1
ATOM 1273 N N . ARG A 1 166 ? -3.072 -5.461 7.09 1 98.81 166 ARG A N 1
ATOM 1274 C CA . ARG A 1 166 ? -3.053 -6.035 8.43 1 98.81 166 ARG A CA 1
ATOM 1275 C C . ARG A 1 166 ? -2.979 -7.555 8.375 1 98.81 166 ARG A C 1
ATOM 1277 O O . ARG A 1 166 ? -2.227 -8.172 9.133 1 98.81 166 ARG A O 1
ATOM 1284 N N . GLN A 1 167 ? -3.738 -8.125 7.457 1 98.75 167 GLN A N 1
ATOM 1285 C CA . GLN A 1 167 ? -3.695 -9.57 7.27 1 98.75 167 GLN A CA 1
ATOM 1286 C C . GLN A 1 167 ? -2.295 -10.031 6.879 1 98.75 167 GLN A C 1
ATOM 1288 O O . GLN A 1 167 ? -1.819 -11.07 7.359 1 98.75 167 GLN A O 1
ATOM 1293 N N . LEU A 1 168 ? -1.643 -9.297 6.031 1 98.88 168 LEU A N 1
ATOM 1294 C CA . LEU A 1 168 ? -0.274 -9.617 5.641 1 98.88 168 LEU A CA 1
ATOM 1295 C C . LEU A 1 168 ? 0.671 -9.5 6.832 1 98.88 168 LEU A C 1
ATOM 1297 O O . LEU A 1 168 ? 1.499 -10.391 7.059 1 98.88 168 LEU A O 1
ATOM 1301 N N . ALA A 1 169 ? 0.505 -8.438 7.594 1 98.88 169 ALA A N 1
ATOM 1302 C CA . ALA A 1 169 ? 1.38 -8.172 8.734 1 98.88 169 ALA A CA 1
ATOM 1303 C C . ALA A 1 169 ? 1.24 -9.258 9.797 1 98.88 169 ALA A C 1
ATOM 1305 O O . ALA A 1 169 ? 2.154 -9.477 10.594 1 98.88 169 ALA A O 1
ATOM 1306 N N . ASP A 1 170 ? 0.117 -9.93 9.781 1 98.56 170 ASP A N 1
ATOM 1307 C CA . ASP A 1 170 ? -0.154 -10.938 10.805 1 98.56 170 ASP A CA 1
ATOM 1308 C C . ASP A 1 170 ? -0.061 -12.352 10.219 1 98.56 170 ASP A C 1
ATOM 1310 O O . ASP A 1 170 ? -0.341 -13.328 10.906 1 98.56 170 ASP A O 1
ATOM 1314 N N . SER A 1 171 ? 0.291 -12.477 8.992 1 98.69 171 SER A N 1
ATOM 1315 C CA . SER A 1 171 ? 0.256 -13.773 8.32 1 98.69 171 SER A CA 1
ATOM 1316 C C . SER A 1 171 ? 1.198 -14.766 8.984 1 98.69 171 SER A C 1
ATOM 1318 O O . SER A 1 171 ? 2.371 -14.461 9.211 1 98.69 171 SER A O 1
ATOM 1320 N N . PRO A 1 172 ? 0.734 -15.953 9.234 1 98.38 172 PRO A N 1
ATOM 1321 C CA . PRO A 1 172 ? 1.62 -16.984 9.797 1 98.38 172 PRO A CA 1
ATOM 1322 C C . PRO A 1 172 ? 2.428 -17.703 8.727 1 98.38 172 PRO A C 1
ATOM 1324 O O . PRO A 1 172 ? 3.342 -18.469 9.055 1 98.38 172 PRO A O 1
ATOM 1327 N N . VAL A 1 173 ? 2.137 -17.531 7.473 1 98.56 173 VAL A N 1
ATOM 1328 C CA . VAL A 1 173 ? 2.764 -18.266 6.383 1 98.56 173 VAL A CA 1
ATOM 1329 C C . VAL A 1 173 ? 4.086 -17.609 6 1 98.56 173 VAL A C 1
ATOM 1331 O O . VAL A 1 173 ? 4.113 -16.422 5.648 1 98.56 173 VAL A O 1
ATOM 1334 N N . PRO A 1 174 ? 5.195 -18.312 6.059 1 98.69 174 PRO A N 1
ATOM 1335 C CA . PRO A 1 174 ? 6.445 -17.734 5.566 1 98.69 174 PRO A CA 1
ATOM 1336 C C . PRO A 1 174 ? 6.438 -17.5 4.059 1 98.69 174 PRO A C 1
ATOM 1338 O O . PRO A 1 174 ? 5.875 -18.312 3.311 1 98.69 174 PRO A O 1
ATOM 1341 N N . MET A 1 175 ? 7.043 -16.422 3.629 1 98.75 175 MET A N 1
ATOM 1342 C CA . MET A 1 175 ? 7.031 -16.078 2.211 1 98.75 175 MET A CA 1
ATOM 1343 C C . MET A 1 175 ? 8.414 -15.602 1.755 1 98.75 175 MET A C 1
ATOM 1345 O O . MET A 1 175 ? 9.039 -14.781 2.418 1 98.75 175 MET A O 1
ATOM 1349 N N . THR A 1 176 ? 8.883 -16.141 0.708 1 98.75 176 THR A N 1
ATOM 1350 C CA . THR A 1 176 ? 10.102 -15.711 0.033 1 98.75 176 THR A CA 1
ATOM 1351 C C . THR A 1 176 ? 9.773 -15.047 -1.301 1 98.75 176 THR A C 1
ATOM 1353 O O . THR A 1 176 ? 9.102 -15.641 -2.146 1 98.75 176 THR A O 1
ATOM 1356 N N . PHE A 1 177 ? 10.289 -13.844 -1.464 1 98.88 177 PHE A N 1
ATOM 1357 C CA . PHE A 1 177 ? 10.078 -13.133 -2.719 1 98.88 177 PHE A CA 1
ATOM 1358 C C . PHE A 1 177 ? 11.391 -12.953 -3.467 1 98.88 177 PHE A C 1
ATOM 1360 O O . PHE A 1 177 ? 12.406 -12.609 -2.869 1 98.88 177 PHE A O 1
ATOM 1367 N N . LEU A 1 178 ? 11.352 -13.234 -4.742 1 98.81 178 LEU A N 1
ATOM 1368 C CA . LEU A 1 178 ? 12.523 -13.102 -5.602 1 98.81 178 LEU A CA 1
ATOM 1369 C C . LEU A 1 178 ? 12.242 -12.141 -6.758 1 98.81 178 LEU A C 1
ATOM 1371 O O . LEU A 1 178 ? 11.188 -12.219 -7.391 1 98.81 178 LEU A O 1
ATOM 1375 N N . ALA A 1 179 ? 13.125 -11.258 -6.973 1 98.69 179 ALA A N 1
ATOM 1376 C CA . ALA A 1 179 ? 13.086 -10.383 -8.133 1 98.69 179 ALA A CA 1
ATOM 1377 C C . ALA A 1 179 ? 14.164 -10.758 -9.148 1 98.69 179 ALA A C 1
ATOM 1379 O O . ALA A 1 179 ? 15.211 -11.281 -8.781 1 98.69 179 ALA A O 1
ATOM 1380 N N . ALA A 1 180 ? 13.828 -10.625 -10.391 1 98 180 ALA A N 1
ATOM 1381 C CA . ALA A 1 180 ? 14.836 -10.711 -11.445 1 98 180 ALA A CA 1
ATOM 1382 C C . ALA A 1 180 ? 15.539 -9.375 -11.648 1 98 180 ALA A C 1
ATOM 1384 O O . ALA A 1 180 ? 14.891 -8.359 -11.898 1 98 180 ALA A O 1
ATOM 1385 N N . ALA A 1 181 ? 16.828 -9.336 -11.586 1 97.5 181 ALA A N 1
ATOM 1386 C CA . ALA A 1 181 ? 17.594 -8.094 -11.555 1 97.5 181 ALA A CA 1
ATOM 1387 C C . ALA A 1 181 ? 17.328 -7.258 -12.805 1 97.5 181 ALA A C 1
ATOM 1389 O O . ALA A 1 181 ? 17.312 -6.027 -12.742 1 97.5 181 ALA A O 1
ATOM 1390 N N . ASP A 1 182 ? 17.141 -7.902 -13.906 1 95.94 182 ASP A N 1
ATOM 1391 C CA . ASP A 1 182 ? 17.016 -7.184 -15.172 1 95.94 182 ASP A CA 1
ATOM 1392 C C . ASP A 1 182 ? 15.555 -7.055 -15.594 1 95.94 182 ASP A C 1
ATOM 1394 O O . ASP A 1 182 ? 15.258 -6.789 -16.75 1 95.94 182 ASP A O 1
ATOM 1398 N N . ASP A 1 183 ? 14.672 -7.379 -14.656 1 96.69 183 ASP A N 1
ATOM 1399 C CA . ASP A 1 183 ? 13.258 -7.141 -14.906 1 96.69 183 ASP A CA 1
ATOM 1400 C C . ASP A 1 183 ? 12.969 -5.652 -15.086 1 96.69 183 ASP A C 1
ATOM 1402 O O . ASP A 1 183 ? 13.461 -4.824 -14.312 1 96.69 183 ASP A O 1
ATOM 1406 N N . ILE A 1 184 ? 12.195 -5.293 -16.031 1 94.69 184 ILE A N 1
ATOM 1407 C CA . ILE A 1 184 ? 11.844 -3.895 -16.266 1 94.69 184 ILE A CA 1
ATOM 1408 C C . ILE A 1 184 ? 10.898 -3.408 -15.164 1 94.69 184 ILE A C 1
ATOM 1410 O O . ILE A 1 184 ? 10.719 -2.203 -14.984 1 94.69 184 ILE A O 1
ATOM 1414 N N . ARG A 1 185 ? 10.227 -4.359 -14.492 1 94.94 185 ARG A N 1
ATOM 1415 C CA . ARG A 1 185 ? 9.328 -4.047 -13.391 1 94.94 185 ARG A CA 1
ATOM 1416 C C . ARG A 1 185 ? 10.109 -3.748 -12.117 1 94.94 185 ARG A C 1
ATOM 1418 O O . ARG A 1 185 ? 11 -4.512 -11.734 1 94.94 185 ARG A O 1
ATOM 1425 N N . PRO A 1 186 ? 9.75 -2.66 -11.406 1 95.56 186 PRO A N 1
ATOM 1426 C CA . PRO A 1 186 ? 10.391 -2.371 -10.117 1 95.56 186 PRO A CA 1
ATOM 1427 C C . PRO A 1 186 ? 10.117 -3.439 -9.07 1 95.56 186 PRO A C 1
ATOM 1429 O O . PRO A 1 186 ? 9.023 -4.016 -9.039 1 95.56 186 PRO A O 1
ATOM 1432 N N . SER A 1 187 ? 11.07 -3.623 -8.164 1 97.19 187 SER A N 1
ATOM 1433 C CA . SER A 1 187 ? 10.938 -4.715 -7.207 1 97.19 187 SER A CA 1
ATOM 1434 C C . SER A 1 187 ? 10.531 -4.199 -5.832 1 97.19 187 SER A C 1
ATOM 1436 O O . SER A 1 187 ? 10.312 -4.984 -4.906 1 97.19 187 SER A O 1
ATOM 1438 N N . TRP A 1 188 ? 10.289 -2.857 -5.664 1 97.56 188 TRP A N 1
ATOM 1439 C CA . TRP A 1 188 ? 10 -2.291 -4.352 1 97.56 188 TRP A CA 1
ATOM 1440 C C . TRP A 1 188 ? 8.727 -2.902 -3.762 1 97.56 188 TRP A C 1
ATOM 1442 O O . TRP A 1 188 ? 8.625 -3.076 -2.545 1 97.56 188 TRP A O 1
ATOM 1452 N N . PRO A 1 189 ? 7.738 -3.289 -4.598 1 98.12 189 PRO A N 1
ATOM 1453 C CA . PRO A 1 189 ? 6.574 -3.906 -3.961 1 98.12 189 PRO A CA 1
ATOM 1454 C C . PRO A 1 189 ? 6.902 -5.238 -3.293 1 98.12 189 PRO A C 1
ATOM 1456 O O . PRO A 1 189 ? 6.324 -5.574 -2.258 1 98.12 189 PRO A O 1
ATOM 1459 N N . LEU A 1 190 ? 7.801 -6 -3.949 1 98.62 190 LEU A N 1
ATOM 1460 C CA . LEU A 1 190 ? 8.211 -7.277 -3.373 1 98.62 190 LEU A CA 1
ATOM 1461 C C . LEU A 1 190 ? 9 -7.062 -2.088 1 98.62 190 LEU A C 1
ATOM 1463 O O . LEU A 1 190 ? 8.875 -7.844 -1.139 1 98.62 190 LEU A O 1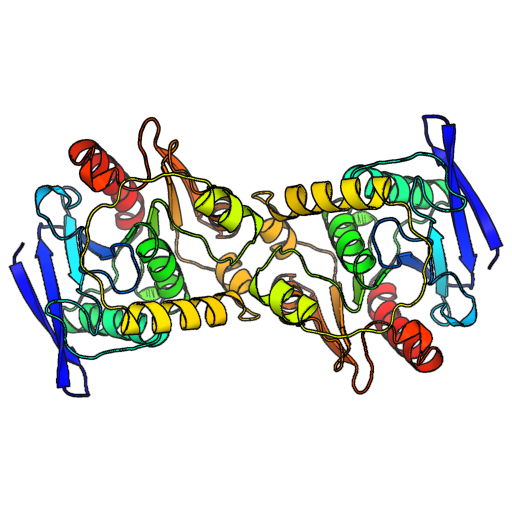
ATOM 1467 N N . GLN A 1 191 ? 9.797 -6.066 -2.076 1 98.75 191 GLN A N 1
ATOM 1468 C CA . GLN A 1 191 ? 10.531 -5.719 -0.866 1 98.75 191 GLN A CA 1
ATOM 1469 C C . GLN A 1 191 ? 9.586 -5.336 0.267 1 98.75 191 GLN A C 1
ATOM 1471 O O . GLN A 1 191 ? 9.773 -5.754 1.41 1 98.75 191 GLN A O 1
ATOM 1476 N N . GLN A 1 192 ? 8.586 -4.543 -0.035 1 98.69 192 GLN A N 1
ATOM 1477 C CA . GLN A 1 192 ? 7.613 -4.137 0.976 1 98.69 192 GLN A CA 1
ATOM 1478 C C . GLN A 1 192 ? 6.844 -5.34 1.513 1 98.69 192 GLN A C 1
ATOM 1480 O O . GLN A 1 192 ? 6.582 -5.43 2.713 1 98.69 192 GLN A O 1
ATOM 1485 N N . LEU A 1 193 ? 6.488 -6.258 0.622 1 98.75 193 LEU A N 1
ATOM 1486 C CA . LEU A 1 193 ? 5.801 -7.473 1.049 1 98.75 193 LEU A CA 1
ATOM 1487 C C . LEU A 1 193 ? 6.684 -8.297 1.985 1 98.75 193 LEU A C 1
ATOM 1489 O O . LEU A 1 193 ? 6.227 -8.742 3.039 1 98.75 193 LEU A O 1
ATOM 1493 N N . ALA A 1 194 ? 7.93 -8.445 1.591 1 98.88 194 ALA A N 1
ATOM 1494 C CA . ALA A 1 194 ? 8.867 -9.25 2.369 1 98.88 194 ALA A CA 1
ATOM 1495 C C . ALA A 1 194 ? 9.055 -8.672 3.768 1 98.88 194 ALA A C 1
ATOM 1497 O O . ALA A 1 194 ? 9.156 -9.414 4.746 1 98.88 194 ALA A O 1
ATOM 1498 N N . GLU A 1 195 ? 9.07 -7.363 3.852 1 98.75 195 GLU A N 1
ATOM 1499 C CA . GLU A 1 195 ? 9.25 -6.699 5.141 1 98.75 195 GLU A CA 1
ATOM 1500 C C . GLU A 1 195 ? 7.98 -6.773 5.984 1 98.75 195 GLU A C 1
ATOM 1502 O O . GLU A 1 195 ? 8.047 -6.828 7.211 1 98.75 195 GLU A O 1
ATOM 1507 N N . LEU A 1 196 ? 6.875 -6.727 5.324 1 98.81 196 LEU A N 1
ATOM 1508 C CA . LEU A 1 196 ? 5.598 -6.637 6.023 1 98.81 196 LEU A CA 1
ATOM 1509 C C . LEU A 1 196 ? 5.223 -7.977 6.648 1 98.81 196 LEU A C 1
ATOM 1511 O O . LEU A 1 196 ? 4.73 -8.023 7.777 1 98.81 196 LEU A O 1
ATOM 1515 N N . VAL A 1 197 ? 5.426 -9.055 5.891 1 98.75 197 VAL A N 1
ATOM 1516 C CA . VAL A 1 197 ? 5.117 -10.398 6.391 1 98.75 197 VAL A CA 1
ATOM 1517 C C . VAL A 1 197 ? 6.102 -10.773 7.492 1 98.75 197 VAL A C 1
ATOM 1519 O O . VAL A 1 197 ? 7.312 -10.57 7.352 1 98.75 197 VAL A O 1
ATOM 1522 N N . PRO A 1 198 ? 5.688 -11.352 8.625 1 98.44 198 PRO A N 1
ATOM 1523 C CA . PRO A 1 198 ? 6.57 -11.625 9.766 1 98.44 198 PRO A CA 1
ATOM 1524 C C . PRO A 1 198 ? 7.758 -12.516 9.391 1 98.44 198 PRO A C 1
ATOM 1526 O O . PRO A 1 198 ? 8.891 -12.234 9.781 1 98.44 198 PRO A O 1
ATOM 1529 N N . ASN A 1 199 ? 7.492 -13.586 8.656 1 98.25 199 ASN A N 1
ATOM 1530 C CA . ASN A 1 199 ? 8.539 -14.469 8.156 1 98.25 199 ASN A CA 1
ATOM 1531 C C . ASN A 1 199 ? 8.734 -14.305 6.656 1 98.25 199 ASN A C 1
ATOM 1533 O O . ASN A 1 199 ? 8.633 -15.281 5.906 1 98.25 199 ASN A O 1
ATOM 1537 N N . GLY A 1 200 ? 9.086 -13.062 6.266 1 98.56 200 GLY A N 1
ATOM 1538 C CA . GLY A 1 200 ? 9.312 -12.727 4.871 1 98.56 200 GLY A CA 1
ATOM 1539 C C . GLY A 1 200 ? 10.781 -12.57 4.531 1 98.56 200 GLY A C 1
ATOM 1540 O O . GLY A 1 200 ? 11.586 -12.195 5.391 1 98.56 200 GLY A O 1
ATOM 1541 N N . SER A 1 201 ? 11.141 -12.883 3.365 1 98.38 201 SER A N 1
ATOM 1542 C CA . SER A 1 201 ? 12.484 -12.633 2.863 1 98.38 201 SER A CA 1
ATOM 1543 C C . SER A 1 201 ? 12.461 -12.188 1.403 1 98.38 201 SER A C 1
ATOM 1545 O O . SER A 1 201 ? 11.492 -12.453 0.687 1 98.38 201 SER A O 1
ATOM 1547 N N . PHE A 1 202 ? 13.5 -11.453 1.017 1 98.69 202 PHE A N 1
ATOM 1548 C CA . PHE A 1 202 ? 13.641 -10.922 -0.333 1 98.69 202 PHE A CA 1
ATOM 1549 C C . PHE A 1 202 ? 15.039 -11.172 -0.871 1 98.69 202 PHE A C 1
ATOM 1551 O O . PHE A 1 202 ? 16.031 -11.016 -0.145 1 98.69 202 PHE A O 1
ATOM 1558 N N . GLU A 1 203 ? 15.062 -11.602 -2.131 1 98.25 203 GLU A N 1
ATOM 1559 C CA . GLU A 1 203 ? 16.344 -11.773 -2.814 1 98.25 203 GLU A CA 1
ATOM 1560 C C . GLU A 1 203 ? 16.25 -11.359 -4.281 1 98.25 203 GLU A C 1
ATOM 1562 O O . GLU A 1 203 ? 15.164 -11.352 -4.859 1 98.25 203 GLU A O 1
ATOM 1567 N N . VAL A 1 204 ? 17.359 -11.031 -4.836 1 98.56 204 VAL A N 1
ATOM 1568 C CA . VAL A 1 204 ? 17.453 -10.688 -6.25 1 98.56 204 VAL A CA 1
ATOM 1569 C C . VAL A 1 204 ? 18.25 -11.75 -6.992 1 98.56 204 VAL A C 1
ATOM 1571 O O . VAL A 1 204 ? 19.328 -12.164 -6.527 1 98.56 204 VAL A O 1
ATOM 1574 N N . VAL A 1 205 ? 17.719 -12.227 -8.047 1 98.5 205 VAL A N 1
ATOM 1575 C CA . VAL A 1 205 ? 18.469 -13.125 -8.93 1 98.5 205 VAL A CA 1
ATOM 1576 C C . VAL A 1 205 ? 19.219 -12.312 -9.977 1 98.5 205 VAL A C 1
ATOM 1578 O O . VAL A 1 205 ? 18.609 -11.68 -10.836 1 98.5 205 VAL A O 1
ATOM 1581 N N . ASP A 1 206 ? 20.484 -12.398 -9.969 1 97.69 206 ASP A N 1
ATOM 1582 C CA . ASP A 1 206 ? 21.328 -11.57 -10.828 1 97.69 206 ASP A CA 1
ATOM 1583 C C . ASP A 1 206 ? 21.344 -12.109 -12.258 1 97.69 206 ASP A C 1
ATOM 1585 O O . ASP A 1 206 ? 21.297 -13.32 -12.477 1 97.69 206 ASP A O 1
ATOM 1589 N N . GLY A 1 207 ? 21.406 -11.195 -13.211 1 96.69 207 GLY A N 1
ATOM 1590 C CA . GLY A 1 207 ? 21.719 -11.523 -14.594 1 96.69 207 GLY A CA 1
ATOM 1591 C C . GLY A 1 207 ? 20.531 -12.094 -15.352 1 96.69 207 GLY A C 1
ATOM 1592 O O . GLY A 1 207 ? 20.703 -12.742 -16.391 1 96.69 207 GLY A O 1
ATOM 1593 N N . VAL A 1 208 ? 19.375 -11.969 -14.805 1 97.25 208 VAL A N 1
ATOM 1594 C CA . VAL A 1 208 ? 18.25 -12.555 -15.5 1 97.25 208 VAL A CA 1
ATOM 1595 C C . VAL A 1 208 ? 17.109 -11.539 -15.57 1 97.25 208 VAL A C 1
ATOM 1597 O O . VAL A 1 208 ? 17.031 -10.617 -14.758 1 97.25 208 VAL A O 1
ATOM 1600 N N . ALA A 1 209 ? 16.203 -11.75 -16.531 1 96.38 209 ALA A N 1
ATOM 1601 C CA . ALA A 1 209 ? 15.016 -10.914 -16.719 1 96.38 209 ALA A CA 1
ATOM 1602 C C . ALA A 1 209 ? 13.758 -11.656 -16.281 1 96.38 209 ALA A C 1
ATOM 1604 O O . ALA A 1 209 ? 13.836 -12.688 -15.625 1 96.38 209 ALA A O 1
ATOM 1605 N N . HIS A 1 210 ? 12.562 -11.117 -16.562 1 96.56 210 HIS A N 1
ATOM 1606 C CA . HIS A 1 210 ? 11.266 -11.523 -16.031 1 96.56 210 HIS A CA 1
ATOM 1607 C C . HIS A 1 210 ? 10.984 -12.992 -16.344 1 96.56 210 HIS A C 1
ATOM 1609 O O . HIS A 1 210 ? 10.461 -13.719 -15.492 1 96.56 210 HIS A O 1
ATOM 1615 N N . ASN A 1 211 ? 11.328 -13.438 -17.562 1 96.94 211 ASN A N 1
ATOM 1616 C CA . ASN A 1 211 ? 10.977 -14.766 -18.047 1 96.94 211 ASN A CA 1
ATOM 1617 C C . ASN A 1 211 ? 12.188 -15.695 -18.062 1 96.94 211 ASN A C 1
ATOM 1619 O O . ASN A 1 211 ? 12.383 -16.453 -19.016 1 96.94 211 ASN A O 1
ATOM 1623 N N . PHE A 1 212 ? 12.914 -15.672 -17.016 1 96.56 212 PHE A N 1
ATOM 1624 C CA . PHE A 1 212 ? 14.156 -16.453 -17.016 1 96.56 212 PHE A CA 1
ATOM 1625 C C . PHE A 1 212 ? 13.859 -17.938 -16.875 1 96.56 212 PHE A C 1
ATOM 1627 O O . PHE A 1 212 ? 14.742 -18.766 -17.078 1 96.56 212 PHE A O 1
ATOM 1634 N N . TRP A 1 213 ? 12.586 -18.344 -16.547 1 97.25 213 TRP A N 1
ATOM 1635 C CA . TRP A 1 213 ? 12.188 -19.734 -16.656 1 97.25 213 TRP A CA 1
ATOM 1636 C C . TRP A 1 213 ? 12.375 -20.25 -18.078 1 97.25 213 TRP A C 1
ATOM 1638 O O . TRP A 1 213 ? 12.617 -21.438 -18.281 1 97.25 213 TRP A O 1
ATOM 1648 N N . GLN A 1 214 ? 12.234 -19.328 -19.031 1 95.75 214 GLN A N 1
ATOM 1649 C CA . GLN A 1 214 ? 12.414 -19.688 -20.438 1 95.75 214 GLN A CA 1
ATOM 1650 C C . GLN A 1 214 ? 13.875 -19.531 -20.859 1 95.75 214 GLN A C 1
ATOM 1652 O O . GLN A 1 214 ? 14.438 -20.422 -21.5 1 95.75 214 GLN A O 1
ATOM 1657 N N . SER A 1 215 ? 14.555 -18.453 -20.5 1 95.62 215 SER A N 1
ATOM 1658 C CA . SER A 1 215 ? 15.891 -18.141 -20.984 1 95.62 215 SER A CA 1
ATOM 1659 C C . SER A 1 215 ? 16.953 -18.891 -20.203 1 95.62 215 SER A C 1
ATOM 1661 O O . SER A 1 215 ? 18.031 -19.203 -20.734 1 95.62 215 SER A O 1
ATOM 1663 N N . HIS A 1 216 ? 16.703 -19.188 -18.953 1 97.31 216 HIS A N 1
ATOM 1664 C CA . HIS A 1 216 ? 17.641 -19.844 -18.062 1 97.31 216 HIS A CA 1
ATOM 1665 C C . HIS A 1 216 ? 16.984 -20.953 -17.266 1 97.31 216 HIS A C 1
ATOM 1667 O O . HIS A 1 216 ? 16.969 -20.938 -16.031 1 97.31 216 HIS A O 1
ATOM 1673 N N . PRO A 1 217 ? 16.5 -21.984 -17.953 1 97.69 217 PRO A N 1
ATOM 1674 C CA . PRO A 1 217 ? 15.703 -23.016 -17.281 1 97.69 217 PRO A CA 1
ATOM 1675 C C . PRO A 1 217 ? 16.484 -23.766 -16.188 1 97.69 217 PRO A C 1
ATOM 1677 O O . PRO A 1 217 ? 15.922 -24.156 -15.172 1 97.69 217 PRO A O 1
ATOM 1680 N N . LEU A 1 218 ? 17.766 -24.016 -16.344 1 97.69 218 LEU A N 1
ATOM 1681 C CA . LEU A 1 218 ? 18.562 -24.703 -15.328 1 97.69 218 LEU A CA 1
ATOM 1682 C C . LEU A 1 218 ? 18.719 -23.828 -14.086 1 97.69 218 LEU A C 1
ATOM 1684 O O . LEU A 1 218 ? 18.625 -24.328 -12.961 1 97.69 218 LEU A O 1
ATOM 1688 N N . LEU A 1 219 ? 18.953 -22.578 -14.328 1 98.25 219 LEU A N 1
ATOM 1689 C CA . LEU A 1 219 ? 19.047 -21.656 -13.211 1 98.25 219 LEU A CA 1
ATOM 1690 C C . LEU A 1 219 ? 17.703 -21.547 -12.484 1 98.25 219 LEU A C 1
ATOM 1692 O O . LEU A 1 219 ? 17.656 -21.531 -11.258 1 98.25 219 LEU A O 1
ATOM 1696 N N . TRP A 1 220 ? 16.641 -21.422 -13.258 1 98.5 220 TRP A N 1
ATOM 1697 C CA . TRP A 1 220 ? 15.297 -21.406 -12.672 1 98.5 220 TRP A CA 1
ATOM 1698 C C . TRP A 1 220 ? 15.094 -22.609 -11.758 1 98.5 220 TRP A C 1
ATOM 1700 O O . TRP A 1 220 ? 14.727 -22.453 -10.594 1 98.5 220 TRP A O 1
ATOM 1710 N N . ARG A 1 221 ? 15.359 -23.797 -12.289 1 98.38 221 ARG A N 1
ATOM 1711 C CA . ARG A 1 221 ? 15.148 -25.016 -11.531 1 98.38 221 ARG A CA 1
ATOM 1712 C C . ARG A 1 221 ? 15.969 -25.016 -10.25 1 98.38 221 ARG A C 1
ATOM 1714 O O . ARG A 1 221 ? 15.469 -25.406 -9.188 1 98.38 221 ARG A O 1
ATOM 1721 N N . LYS A 1 222 ? 17.172 -24.562 -10.32 1 98.19 222 LYS A N 1
ATOM 1722 C CA . LYS A 1 222 ? 18.031 -24.484 -9.148 1 98.19 222 LYS A CA 1
ATOM 1723 C C . LYS A 1 222 ? 17.453 -23.547 -8.094 1 98.19 222 LYS A C 1
ATOM 1725 O O . LYS A 1 222 ? 17.328 -23.906 -6.926 1 98.19 222 LYS A O 1
ATOM 1730 N N . ILE A 1 223 ? 17.062 -22.359 -8.492 1 98.06 223 ILE A N 1
ATOM 1731 C CA . ILE A 1 223 ? 16.578 -21.297 -7.609 1 98.06 223 ILE A CA 1
ATOM 1732 C C . ILE A 1 223 ? 15.273 -21.75 -6.934 1 98.06 223 ILE A C 1
ATOM 1734 O O . ILE A 1 223 ? 15.125 -21.609 -5.719 1 98.06 223 ILE A O 1
ATOM 1738 N N . VAL A 1 224 ? 14.383 -22.297 -7.723 1 98.31 224 VAL A N 1
ATOM 1739 C CA . VAL A 1 224 ? 13.086 -22.656 -7.152 1 98.31 224 VAL A CA 1
ATOM 1740 C C . VAL A 1 224 ? 13.234 -23.875 -6.246 1 98.31 224 VAL A C 1
ATOM 1742 O O . VAL A 1 224 ? 12.523 -24 -5.246 1 98.31 224 VAL A O 1
ATOM 1745 N N . THR A 1 225 ? 14.156 -24.812 -6.555 1 98.38 225 THR A N 1
ATOM 1746 C CA . THR A 1 225 ? 14.43 -25.953 -5.688 1 98.38 225 THR A CA 1
ATOM 1747 C C . THR A 1 225 ? 14.906 -25.5 -4.316 1 98.38 225 THR A C 1
ATOM 1749 O O . THR A 1 225 ? 14.375 -25.922 -3.289 1 98.38 225 THR A O 1
ATOM 1752 N N . GLU A 1 226 ? 15.836 -24.594 -4.32 1 97.56 226 GLU A N 1
ATOM 1753 C CA . GLU A 1 226 ? 16.391 -24.078 -3.078 1 97.56 226 GLU A CA 1
ATOM 1754 C C . GLU A 1 226 ? 15.352 -23.297 -2.277 1 97.56 226 GLU A C 1
ATOM 1756 O O . GLU A 1 226 ? 15.227 -23.484 -1.063 1 97.56 226 GLU A O 1
ATOM 1761 N N . ALA A 1 227 ? 14.602 -22.484 -2.924 1 97.88 227 ALA A N 1
ATOM 1762 C CA . ALA A 1 227 ? 13.602 -21.656 -2.25 1 97.88 227 ALA A CA 1
ATOM 1763 C C . ALA A 1 227 ? 12.484 -22.5 -1.663 1 97.88 227 ALA A C 1
ATOM 1765 O O . ALA A 1 227 ? 12.07 -22.297 -0.521 1 97.88 227 ALA A O 1
ATOM 1766 N N . CYS A 1 228 ? 12.031 -23.469 -2.434 1 97.88 228 CYS A N 1
ATOM 1767 C CA . CYS A 1 228 ? 10.945 -24.312 -1.97 1 97.88 228 CYS A CA 1
ATOM 1768 C C . CYS A 1 228 ? 11.406 -25.219 -0.827 1 97.88 228 CYS A C 1
ATOM 1770 O O . CYS A 1 228 ? 10.633 -25.516 0.087 1 97.88 228 CYS A O 1
ATOM 1772 N N . ALA A 1 229 ? 12.664 -25.641 -0.848 1 95.88 229 ALA A N 1
ATOM 1773 C CA . ALA A 1 229 ? 13.203 -26.516 0.189 1 95.88 229 ALA A CA 1
ATOM 1774 C C . ALA A 1 229 ? 13.203 -25.812 1.548 1 95.88 229 ALA A C 1
ATOM 1776 O O . ALA A 1 229 ? 13.047 -26.469 2.584 1 95.88 229 ALA A O 1
ATOM 1777 N N . THR A 1 230 ? 13.336 -24.547 1.509 1 91.56 230 THR A N 1
ATOM 1778 C CA . THR A 1 230 ? 13.344 -23.766 2.744 1 91.56 230 THR A CA 1
ATOM 1779 C C . THR A 1 230 ? 11.977 -23.812 3.424 1 91.56 230 THR A C 1
ATOM 1781 O O . THR A 1 230 ? 11.883 -23.688 4.645 1 91.56 230 THR A O 1
ATOM 1784 N N . HIS A 1 231 ? 10.906 -24 2.66 1 89.56 231 HIS A N 1
ATOM 1785 C CA . HIS A 1 231 ? 9.555 -23.953 3.195 1 89.56 231 HIS A CA 1
ATOM 1786 C C . HIS A 1 231 ? 8.969 -25.344 3.371 1 89.56 231 HIS A C 1
ATOM 1788 O O . HIS A 1 231 ? 7.902 -25.516 3.963 1 89.56 231 HIS A O 1
ATOM 1794 N N . SER A 1 232 ? 9.547 -26.312 2.787 1 75.31 232 SER A N 1
ATOM 1795 C CA . SER A 1 232 ? 9.094 -27.703 2.92 1 75.31 232 SER A CA 1
ATOM 1796 C C . SER A 1 232 ? 9.523 -28.297 4.258 1 75.31 232 SER A C 1
ATOM 1798 O O . SER A 1 232 ? 8.852 -29.172 4.797 1 75.31 232 SER A O 1
ATOM 1800 N N . ARG A 1 233 ? 10.703 -27.938 4.711 1 57.66 233 ARG A N 1
ATOM 1801 C CA . ARG A 1 233 ? 11.25 -28.469 5.953 1 57.66 233 ARG A CA 1
ATOM 1802 C C . ARG A 1 233 ? 10.484 -27.953 7.16 1 57.66 233 ARG A C 1
ATOM 1804 O O . ARG A 1 233 ? 10.539 -28.547 8.242 1 57.66 233 ARG A O 1
ATOM 1811 N N . LEU A 1 234 ? 9.867 -26.844 6.953 1 46.06 234 LEU A N 1
ATOM 1812 C CA . LEU A 1 234 ? 9.172 -26.266 8.102 1 46.06 234 LEU A CA 1
ATOM 1813 C C . LEU A 1 234 ? 7.844 -26.984 8.344 1 46.06 234 LEU A C 1
ATOM 1815 O O . LEU A 1 234 ? 7.191 -26.75 9.367 1 46.06 234 LEU A O 1
ATOM 1819 N N . SER A 1 235 ? 7.348 -27.875 7.434 1 42.31 235 SER A N 1
ATOM 1820 C CA . SER A 1 235 ? 6.164 -28.688 7.727 1 42.31 235 SER A CA 1
ATOM 1821 C C . SER A 1 235 ? 6.535 -29.969 8.469 1 42.31 235 SER A C 1
ATOM 1823 O O . SER A 1 235 ? 7.617 -30.516 8.258 1 42.31 235 SER A O 1
ATOM 1825 N N . MET B 1 1 ? -5.016 34.594 15.922 1 95.81 1 MET B N 1
ATOM 1826 C CA . MET B 1 1 ? -3.834 33.812 16.266 1 95.81 1 MET B CA 1
ATOM 1827 C C . MET B 1 1 ? -2.594 34.688 16.328 1 95.81 1 MET B C 1
ATOM 1829 O O . MET B 1 1 ? -2.502 35.688 15.617 1 95.81 1 MET B O 1
ATOM 1833 N N . GLU B 1 2 ? -1.693 34.344 17.188 1 96.88 2 GLU B N 1
ATOM 1834 C CA . GLU B 1 2 ? -0.433 35.062 17.328 1 96.88 2 GLU B CA 1
ATOM 1835 C C . GLU B 1 2 ? 0.646 34.469 16.422 1 96.88 2 GLU B C 1
ATOM 1837 O O . GLU B 1 2 ? 0.764 33.25 16.297 1 96.88 2 GLU B O 1
ATOM 1842 N N . SER B 1 3 ? 1.395 35.375 15.844 1 96.69 3 SER B N 1
ATOM 1843 C CA . SER B 1 3 ? 2.48 34.969 14.961 1 96.69 3 SER B CA 1
ATOM 1844 C C . SER B 1 3 ? 3.787 34.812 15.734 1 96.69 3 SER B C 1
ATOM 1846 O O . SER B 1 3 ? 4.172 35.688 16.484 1 96.69 3 SER B O 1
ATOM 1848 N N . ARG B 1 4 ? 4.391 33.688 15.594 1 97.69 4 ARG B N 1
ATOM 1849 C CA . ARG B 1 4 ? 5.703 33.375 16.141 1 97.69 4 ARG B CA 1
ATOM 1850 C C . ARG B 1 4 ? 6.656 32.875 15.062 1 97.69 4 ARG B C 1
ATOM 1852 O O . ARG B 1 4 ? 6.262 32.75 13.898 1 97.69 4 ARG B O 1
ATOM 1859 N N . HIS B 1 5 ? 7.941 32.781 15.438 1 97.94 5 HIS B N 1
ATOM 1860 C CA . HIS B 1 5 ? 8.891 32.25 14.477 1 97.94 5 HIS B CA 1
ATOM 1861 C C . HIS B 1 5 ? 10.008 31.484 15.18 1 97.94 5 HIS B C 1
ATOM 1863 O O . HIS B 1 5 ? 10.227 31.656 16.375 1 97.94 5 HIS B O 1
ATOM 1869 N N . VAL B 1 6 ? 10.594 30.578 14.469 1 98.25 6 VAL B N 1
ATOM 1870 C CA . VAL B 1 6 ? 11.805 29.875 14.867 1 98.25 6 VAL B CA 1
ATOM 1871 C C . VAL B 1 6 ? 12.852 29.984 13.758 1 98.25 6 VAL B C 1
ATOM 1873 O O . VAL B 1 6 ? 12.516 30.25 12.602 1 98.25 6 VAL B O 1
ATOM 1876 N N . VAL B 1 7 ? 14.078 29.844 14.164 1 98.12 7 VAL B N 1
ATOM 1877 C CA . VAL B 1 7 ? 15.172 29.906 13.203 1 98.12 7 VAL B CA 1
ATOM 1878 C C . VAL B 1 7 ? 15.992 28.625 13.258 1 98.12 7 VAL B C 1
ATOM 1880 O O . VAL B 1 7 ? 16.391 28.172 14.336 1 98.12 7 VAL B O 1
ATOM 1883 N N . ASP B 1 8 ? 16.141 28.016 12.094 1 96.25 8 ASP B N 1
ATOM 1884 C CA . ASP B 1 8 ? 16.906 26.766 12.094 1 96.25 8 ASP B CA 1
ATOM 1885 C C . ASP B 1 8 ? 18.406 27.031 12.078 1 96.25 8 ASP B C 1
ATOM 1887 O O . ASP B 1 8 ? 18.844 28.172 12.164 1 96.25 8 ASP B O 1
ATOM 1891 N N . THR B 1 9 ? 19.219 25.922 12.062 1 93.06 9 THR B N 1
ATOM 1892 C CA . THR B 1 9 ? 20.656 26.031 12.195 1 93.06 9 THR B CA 1
ATOM 1893 C C . THR B 1 9 ? 21.266 26.766 11 1 93.06 9 THR B C 1
ATOM 1895 O O . THR B 1 9 ? 22.359 27.328 11.094 1 93.06 9 THR B O 1
ATOM 1898 N N . ASP B 1 10 ? 20.578 26.828 9.875 1 94.62 10 ASP B N 1
ATOM 1899 C CA . ASP B 1 10 ? 21.078 27.484 8.664 1 94.62 10 ASP B CA 1
ATOM 1900 C C . ASP B 1 10 ? 20.578 28.922 8.57 1 94.62 10 ASP B C 1
ATOM 1902 O O . ASP B 1 10 ? 20.797 29.609 7.566 1 94.62 10 ASP B O 1
ATOM 1906 N N . GLY B 1 11 ? 19.812 29.328 9.539 1 97.06 11 GLY B N 1
ATOM 1907 C CA . GLY B 1 11 ? 19.344 30.703 9.586 1 97.06 11 GLY B CA 1
ATOM 1908 C C . GLY B 1 11 ? 18 30.906 8.914 1 97.06 11 GLY B C 1
ATOM 1909 O O . GLY B 1 11 ? 17.531 32.031 8.75 1 97.06 11 GLY B O 1
ATOM 1910 N N . VAL B 1 12 ? 17.344 29.875 8.539 1 97.88 12 VAL B N 1
ATOM 1911 C CA . VAL B 1 12 ? 16.031 29.953 7.906 1 97.88 12 VAL B CA 1
ATOM 1912 C C . VAL B 1 12 ? 14.969 30.234 8.961 1 97.88 12 VAL B C 1
ATOM 1914 O O . VAL B 1 12 ? 14.859 29.516 9.953 1 97.88 12 VAL B O 1
ATOM 1917 N N . ARG B 1 13 ? 14.219 31.25 8.719 1 98.44 13 ARG B N 1
ATOM 1918 C CA . ARG B 1 13 ? 13.148 31.625 9.633 1 98.44 13 ARG B CA 1
ATOM 1919 C C . ARG B 1 13 ? 11.836 30.938 9.25 1 98.44 13 ARG B C 1
ATOM 1921 O O . ARG B 1 13 ? 11.367 31.078 8.117 1 98.44 13 ARG B O 1
ATOM 1928 N N . LEU B 1 14 ? 11.258 30.219 10.172 1 98.56 14 LEU B N 1
ATOM 1929 C CA . LEU B 1 14 ? 9.984 29.531 9.977 1 98.56 14 LEU B CA 1
ATOM 1930 C C . LEU B 1 14 ? 8.891 30.172 10.828 1 98.56 14 LEU B C 1
ATOM 1932 O O . LEU B 1 14 ? 9.055 30.344 12.031 1 98.56 14 LEU B O 1
ATOM 1936 N N . HIS B 1 15 ? 7.797 30.453 10.188 1 98.5 15 HIS B N 1
ATOM 1937 C CA . HIS B 1 15 ? 6.691 31.125 10.859 1 98.5 15 HIS B CA 1
ATOM 1938 C C . HIS B 1 15 ? 5.68 30.125 11.398 1 98.5 15 HIS B C 1
ATOM 1940 O O . HIS B 1 15 ? 5.438 29.094 10.773 1 98.5 15 HIS B O 1
ATOM 1946 N N . ILE B 1 16 ? 5.082 30.438 12.531 1 98.62 16 ILE B N 1
ATOM 1947 C CA . ILE B 1 16 ? 4.07 29.609 13.18 1 98.62 16 ILE B CA 1
ATOM 1948 C C . ILE B 1 16 ? 2.963 30.5 13.742 1 98.62 16 ILE B C 1
ATOM 1950 O O . ILE B 1 16 ? 3.234 31.469 14.461 1 98.62 16 ILE B O 1
ATOM 1954 N N . ASP B 1 17 ? 1.731 30.219 13.422 1 98.69 17 ASP B N 1
ATOM 1955 C CA . ASP B 1 17 ? 0.589 30.859 14.07 1 98.69 17 ASP B CA 1
ATOM 1956 C C . ASP B 1 17 ? 0.079 30.016 15.242 1 98.69 17 ASP B C 1
ATOM 1958 O O . ASP B 1 17 ? -0.075 28.797 15.117 1 98.69 17 ASP B O 1
ATOM 1962 N N . VAL B 1 18 ? -0.135 30.641 16.344 1 98.56 18 VAL B N 1
ATOM 1963 C CA . VAL B 1 18 ? -0.541 29.938 17.562 1 98.56 18 VAL B CA 1
ATOM 1964 C C . VAL B 1 18 ? -1.833 30.547 18.109 1 98.56 18 VAL B C 1
ATOM 1966 O O . VAL B 1 18 ? -1.973 31.766 18.172 1 98.56 18 VAL B O 1
ATOM 1969 N N . GLY B 1 19 ? -2.789 29.656 18.422 1 97.88 19 GLY B N 1
ATOM 1970 C CA . GLY B 1 19 ? -4.047 30.125 18.984 1 97.88 19 GLY B CA 1
ATOM 1971 C C . GLY B 1 19 ? -4.672 29.125 19.953 1 97.88 19 GLY B C 1
ATOM 1972 O O . GLY B 1 19 ? -4.441 27.922 19.844 1 97.88 19 GLY B O 1
ATOM 1973 N N . GLY B 1 20 ? -5.48 29.719 20.812 1 97.19 20 GLY B N 1
ATOM 1974 C CA . GLY B 1 20 ? -6.16 28.875 21.797 1 97.19 20 GLY B CA 1
ATOM 1975 C C . GLY B 1 20 ? -5.332 28.609 23.031 1 97.19 20 GLY B C 1
ATOM 1976 O O . GLY B 1 20 ? -4.293 29.25 23.234 1 97.19 20 GLY B O 1
ATOM 1977 N N . ALA B 1 21 ? -5.922 27.812 23.922 1 96.31 21 ALA B N 1
ATOM 1978 C CA . ALA B 1 21 ? -5.273 27.453 25.172 1 96.31 21 ALA B CA 1
ATOM 1979 C C . ALA B 1 21 ? -5.656 26.031 25.594 1 96.31 21 ALA B C 1
ATOM 1981 O O . ALA B 1 21 ? -6.801 25.609 25.422 1 96.31 21 ALA B O 1
ATOM 1982 N N . GLY B 1 22 ? -4.672 25.359 26.188 1 96.19 22 GLY B N 1
ATOM 1983 C CA . GLY B 1 22 ? -4.879 23.984 26.609 1 96.19 22 GLY B CA 1
ATOM 1984 C C . GLY B 1 22 ? -3.834 23.031 26.047 1 96.19 22 GLY B C 1
ATOM 1985 O O . GLY B 1 22 ? -2.662 23.391 25.922 1 96.19 22 GLY B O 1
ATOM 1986 N N . ALA B 1 23 ? -4.266 21.812 25.875 1 96 23 ALA B N 1
ATOM 1987 C CA . ALA B 1 23 ? -3.354 20.797 25.344 1 96 23 ALA B CA 1
ATOM 1988 C C . ALA B 1 23 ? -2.846 21.188 23.953 1 96 23 ALA B C 1
ATOM 1990 O O . ALA B 1 23 ? -3.598 21.734 23.141 1 96 23 ALA B O 1
ATOM 1991 N N . ASP B 1 24 ? -1.644 20.875 23.625 1 97.88 24 ASP B N 1
ATOM 1992 C CA . ASP B 1 24 ? -1.006 21.281 22.375 1 97.88 24 ASP B CA 1
ATOM 1993 C C . ASP B 1 24 ? -1.45 20.391 21.234 1 97.88 24 ASP B C 1
ATOM 1995 O O . ASP B 1 24 ? -1.421 19.156 21.344 1 97.88 24 ASP B O 1
ATOM 1999 N N . VAL B 1 25 ? -1.838 21 20.141 1 98.69 25 VAL B N 1
ATOM 2000 C CA . VAL B 1 25 ? -2.193 20.312 18.891 1 98.69 25 VAL B CA 1
ATOM 2001 C C . VAL B 1 25 ? -1.43 20.938 17.734 1 98.69 25 VAL B C 1
ATOM 2003 O O . VAL B 1 25 ? -1.534 22.141 17.484 1 98.69 25 VAL B O 1
ATOM 2006 N N . LEU B 1 26 ? -0.637 20.156 17.078 1 98.88 26 LEU B N 1
ATOM 2007 C CA . LEU B 1 26 ? -0.044 20.578 15.812 1 98.88 26 LEU B CA 1
ATOM 2008 C C . LEU B 1 26 ? -1.048 20.453 14.68 1 98.88 26 LEU B C 1
ATOM 2010 O O . LEU B 1 26 ? -1.624 19.375 14.469 1 98.88 26 LEU B O 1
ATOM 2014 N N . VAL B 1 27 ? -1.273 21.531 13.961 1 98.94 27 VAL B N 1
ATOM 2015 C CA . VAL B 1 27 ? -2.23 21.531 12.859 1 98.94 27 VAL B CA 1
ATOM 2016 C C . VAL B 1 27 ? -1.488 21.656 11.531 1 98.94 27 VAL B C 1
ATOM 2018 O O . VAL B 1 27 ? -0.713 22.594 11.328 1 98.94 27 VAL B O 1
ATOM 2021 N N . LEU B 1 28 ? -1.77 20.688 10.672 1 98.88 28 LEU B N 1
ATOM 2022 C CA . LEU B 1 28 ? -1.13 20.641 9.359 1 98.88 28 LEU B CA 1
ATOM 2023 C C . LEU B 1 28 ? -2.168 20.734 8.242 1 98.88 28 LEU B C 1
ATOM 2025 O O . LEU B 1 28 ? -3.016 19.844 8.109 1 98.88 28 LEU B O 1
ATOM 2029 N N . SER B 1 29 ? -2.08 21.781 7.445 1 97.94 29 SER B N 1
ATOM 2030 C CA . SER B 1 29 ? -3.004 21.938 6.324 1 97.94 29 SER B CA 1
ATOM 2031 C C . SER B 1 29 ? -2.568 21.078 5.137 1 97.94 29 SER B C 1
ATOM 2033 O O . SER B 1 29 ? -1.518 20.438 5.176 1 97.94 29 SER B O 1
ATOM 2035 N N . GLY B 1 30 ? -3.445 21.031 4.172 1 96.38 30 GLY B N 1
ATOM 2036 C CA . GLY B 1 30 ? -3.197 20.266 2.965 1 96.38 30 GLY B CA 1
ATOM 2037 C C . GLY B 1 30 ? -2.443 21.047 1.901 1 96.38 30 GLY B C 1
ATOM 2038 O O . GLY B 1 30 ? -1.89 22.109 2.18 1 96.38 30 GLY B O 1
ATOM 2039 N N . GLY B 1 31 ? -2.355 20.391 0.713 1 93.38 31 GLY B N 1
ATOM 2040 C CA . GLY B 1 31 ? -1.706 21.031 -0.42 1 93.38 31 GLY B CA 1
ATOM 2041 C C . GLY B 1 31 ? -0.216 21.234 -0.22 1 93.38 31 GLY B C 1
ATOM 2042 O O . GLY B 1 31 ? 0.235 22.344 0.053 1 93.38 31 GLY B O 1
ATOM 2043 N N . PRO B 1 32 ? 0.5 20.125 -0.483 1 93.81 32 PRO B N 1
ATOM 2044 C CA . PRO B 1 32 ? 1.938 20.406 -0.395 1 93.81 32 PRO B CA 1
ATOM 2045 C C . PRO B 1 32 ? 2.35 21.672 -1.146 1 93.81 32 PRO B C 1
ATOM 2047 O O . PRO B 1 32 ? 1.979 21.844 -2.309 1 93.81 32 PRO B O 1
ATOM 2050 N N . GLY B 1 33 ? 2.984 22.5 -0.33 1 95.44 33 GLY B N 1
ATOM 2051 C CA . GLY B 1 33 ? 3.434 23.75 -0.92 1 95.44 33 GLY B CA 1
ATOM 2052 C C . GLY B 1 33 ? 2.416 24.875 -0.797 1 95.44 33 GLY B C 1
ATOM 2053 O O . GLY B 1 33 ? 2.672 26 -1.22 1 95.44 33 GLY B O 1
ATOM 2054 N N . CYS B 1 34 ? 1.293 24.672 -0.24 1 97 34 CYS B N 1
ATOM 2055 C CA . CYS B 1 34 ? 0.273 25.688 -0.046 1 97 34 CYS B CA 1
ATOM 2056 C C . CYS B 1 34 ? 0.539 26.5 1.223 1 97 34 CYS B C 1
ATOM 2058 O O . CYS B 1 34 ? 1.096 25.969 2.189 1 97 34 CYS B O 1
ATOM 2060 N N . VAL B 1 35 ? 0.051 27.719 1.193 1 97.75 35 VAL B N 1
ATOM 2061 C CA . VAL B 1 35 ? -0.018 28.516 2.416 1 97.75 35 VAL B CA 1
ATOM 2062 C C . VAL B 1 35 ? -0.97 27.844 3.41 1 97.75 35 VAL B C 1
ATOM 2064 O O . VAL B 1 35 ? -1.97 27.25 3.012 1 97.75 35 VAL B O 1
ATOM 2067 N N . HIS B 1 36 ? -0.651 27.938 4.668 1 98.12 36 HIS B N 1
ATOM 2068 C CA . HIS B 1 36 ? -1.442 27.297 5.715 1 98.12 36 HIS B CA 1
ATOM 2069 C C . HIS B 1 36 ? -2.863 27.859 5.746 1 98.12 36 HIS B C 1
ATOM 2071 O O . HIS B 1 36 ? -3.07 29.031 6.078 1 98.12 36 HIS B O 1
ATOM 2077 N N . TYR B 1 37 ? -3.861 27.062 5.512 1 97.44 37 TYR B N 1
ATOM 2078 C CA . TYR B 1 37 ? -5.211 27.609 5.367 1 97.44 37 TYR B CA 1
ATOM 2079 C C . TYR B 1 37 ? -6.07 27.25 6.574 1 97.44 37 TYR B C 1
ATOM 2081 O O . TYR B 1 37 ? -7.246 27.625 6.633 1 97.44 37 TYR B O 1
ATOM 2089 N N . LEU B 1 38 ? -5.477 26.625 7.551 1 98.12 38 LEU B N 1
ATOM 2090 C CA . LEU B 1 38 ? -6.242 26.234 8.727 1 98.12 38 LEU B CA 1
ATOM 2091 C C . LEU B 1 38 ? -5.906 27.125 9.914 1 98.12 38 LEU B C 1
ATOM 2093 O O . LEU B 1 38 ? -6.465 26.953 11 1 98.12 38 LEU B O 1
ATOM 2097 N N . ALA B 1 39 ? -5.047 28.062 9.766 1 97.5 39 ALA B N 1
ATOM 2098 C CA . ALA B 1 39 ? -4.586 28.922 10.852 1 97.5 39 ALA B CA 1
ATOM 2099 C C . ALA B 1 39 ? -5.574 30.062 11.109 1 97.5 39 ALA B C 1
ATOM 2101 O O . ALA B 1 39 ? -5.25 31.234 10.898 1 97.5 39 ALA B O 1
ATOM 2102 N N . HIS B 1 40 ? -6.746 29.688 11.609 1 96.81 40 HIS B N 1
ATOM 2103 C CA . HIS B 1 40 ? -7.809 30.609 11.969 1 96.81 40 HIS B CA 1
ATOM 2104 C C . HIS B 1 40 ? -8.375 30.297 13.352 1 96.81 40 HIS B C 1
ATOM 2106 O O . HIS B 1 40 ? -8.562 29.125 13.695 1 96.81 40 HIS B O 1
ATOM 2112 N N . ASP B 1 41 ? -8.703 31.297 14.086 1 96.44 41 ASP B N 1
ATOM 2113 C CA . ASP B 1 41 ? -9.219 31.125 15.445 1 96.44 41 ASP B CA 1
ATOM 2114 C C . ASP B 1 41 ? -10.484 30.281 15.438 1 96.44 41 ASP B C 1
ATOM 2116 O O . ASP B 1 41 ? -10.711 29.484 16.359 1 96.44 41 ASP B O 1
ATOM 2120 N N . GLU B 1 42 ? -11.273 30.406 14.438 1 96.38 42 GLU B N 1
ATOM 2121 C CA . GLU B 1 42 ? -12.57 29.734 14.375 1 96.38 42 GLU B CA 1
ATOM 2122 C C . GLU B 1 42 ? -12.414 28.234 14.141 1 96.38 42 GLU B C 1
ATOM 2124 O O . GLU B 1 42 ? -13.344 27.469 14.367 1 96.38 42 GLU B O 1
ATOM 2129 N N . LEU B 1 43 ? -11.203 27.828 13.719 1 97.94 43 LEU B N 1
ATOM 2130 C CA . LEU B 1 43 ? -10.992 26.438 13.367 1 97.94 43 LEU B CA 1
ATOM 2131 C C . LEU B 1 43 ? -10.211 25.719 14.461 1 97.94 43 LEU B C 1
ATOM 2133 O O . LEU B 1 43 ? -10.039 24.5 14.406 1 97.94 43 LEU B O 1
ATOM 2137 N N . VAL B 1 44 ? -9.758 26.453 15.477 1 97.06 44 VAL B N 1
ATOM 2138 C CA . VAL B 1 44 ? -8.977 25.891 16.562 1 97.06 44 VAL B CA 1
ATOM 2139 C C . VAL B 1 44 ? -9.852 24.953 17.391 1 97.06 44 VAL B C 1
ATOM 2141 O O . VAL B 1 44 ? -10.961 25.297 17.797 1 97.06 44 VAL B O 1
ATOM 2144 N N . PRO B 1 45 ? -9.312 23.719 17.594 1 97.44 45 PRO B N 1
ATOM 2145 C CA . PRO B 1 45 ? -10.07 22.828 18.484 1 97.44 45 PRO B CA 1
ATOM 2146 C C . PRO B 1 45 ? -10.336 23.438 19.844 1 97.44 45 PRO B C 1
ATOM 2148 O O . PRO B 1 45 ? -9.438 24.047 20.438 1 97.44 45 PRO B O 1
ATOM 2151 N N . GLU B 1 46 ? -11.539 23.219 20.328 1 96.69 46 GLU B N 1
ATOM 2152 C CA . GLU B 1 46 ? -11.945 23.828 21.594 1 96.69 46 GLU B CA 1
ATOM 2153 C C . GLU B 1 46 ? -11.141 23.297 22.766 1 96.69 46 GLU B C 1
ATOM 2155 O O . GLU B 1 46 ? -10.953 22.078 22.891 1 96.69 46 GLU B O 1
ATOM 2160 N N . GLY B 1 47 ? -10.633 24.25 23.562 1 96.19 47 GLY B N 1
ATOM 2161 C CA . GLY B 1 47 ? -9.922 23.859 24.781 1 96.19 47 GLY B CA 1
ATOM 2162 C C . GLY B 1 47 ? -8.508 23.391 24.516 1 96.19 47 GLY B C 1
ATOM 2163 O O . GLY B 1 47 ? -7.91 22.703 25.344 1 96.19 47 GLY B O 1
ATOM 2164 N N . MET B 1 48 ? -7.969 23.781 23.375 1 97.56 48 MET B N 1
ATOM 2165 C CA . MET B 1 48 ? -6.617 23.359 23.016 1 97.56 48 MET B CA 1
ATOM 2166 C C . MET B 1 48 ? -5.816 24.516 22.438 1 97.56 48 MET B C 1
ATOM 2168 O O . MET B 1 48 ? -6.375 25.578 22.125 1 97.56 48 MET B O 1
ATOM 2172 N N . ARG B 1 49 ? -4.594 24.359 22.406 1 97.81 49 ARG B N 1
ATOM 2173 C CA . ARG B 1 49 ? -3.678 25.312 21.781 1 97.81 49 ARG B CA 1
ATOM 2174 C C . ARG B 1 49 ? -3.172 24.781 20.438 1 97.81 49 ARG B C 1
ATOM 2176 O O . ARG B 1 49 ? -2.42 23.797 20.391 1 97.81 49 ARG B O 1
ATOM 2183 N N . ALA B 1 50 ? -3.574 25.484 19.391 1 98.62 50 ALA B N 1
ATOM 2184 C CA . ALA B 1 50 ? -3.217 25.062 18.047 1 98.62 50 ALA B CA 1
ATOM 2185 C C . ALA B 1 50 ? -1.911 25.703 17.594 1 98.62 50 ALA B C 1
ATOM 2187 O O . ALA B 1 50 ? -1.735 26.922 17.719 1 98.62 50 ALA B O 1
ATOM 2188 N N . TRP B 1 51 ? -0.991 24.875 17.172 1 98.75 51 TRP B N 1
ATOM 2189 C CA . TRP B 1 51 ? 0.24 25.297 16.5 1 98.75 51 TRP B CA 1
ATOM 2190 C C . TRP B 1 51 ? 0.156 25.062 15 1 98.75 51 TRP B C 1
ATOM 2192 O O . TRP B 1 51 ? 0.015 23.922 14.547 1 98.75 51 TRP B O 1
ATOM 2202 N N . CYS B 1 52 ? 0.254 26.125 14.195 1 98.81 52 CYS B N 1
ATOM 2203 C CA . CYS B 1 52 ? 0.086 26.062 12.742 1 98.81 52 CYS B CA 1
ATOM 2204 C C . CYS B 1 52 ? 1.34 26.547 12.031 1 98.81 52 CYS B C 1
ATOM 2206 O O . CYS B 1 52 ? 1.4 27.703 11.594 1 98.81 52 CYS B O 1
ATOM 2208 N N . PRO B 1 53 ? 2.271 25.703 11.797 1 98.56 53 PRO B N 1
ATOM 2209 C CA . PRO B 1 53 ? 3.488 26.125 11.102 1 98.56 53 PRO B CA 1
ATOM 2210 C C . PRO B 1 53 ? 3.27 26.328 9.602 1 98.56 53 PRO B C 1
ATOM 2212 O O . PRO B 1 53 ? 2.658 25.484 8.945 1 98.56 53 PRO B O 1
ATOM 2215 N N . GLU B 1 54 ? 3.744 27.453 9.156 1 98 54 GLU B N 1
ATOM 2216 C CA . GLU B 1 54 ? 3.824 27.656 7.711 1 98 54 GLU B CA 1
ATOM 2217 C C . GLU B 1 54 ? 4.949 26.828 7.102 1 98 54 GLU B C 1
ATOM 2219 O O . GLU B 1 54 ? 6.09 26.875 7.57 1 98 54 GLU B O 1
ATOM 2224 N N . PRO B 1 55 ? 4.641 26.109 6.066 1 97.94 55 PRO B N 1
ATOM 2225 C CA . PRO B 1 55 ? 5.68 25.219 5.523 1 97.94 55 PRO B CA 1
ATOM 2226 C C . PRO B 1 55 ? 6.91 26 5.047 1 97.94 55 PRO B C 1
ATOM 2228 O O . PRO B 1 55 ? 6.789 27.125 4.562 1 97.94 55 PRO B O 1
ATOM 2231 N N . ARG B 1 56 ? 8.039 25.391 5.152 1 98.38 56 ARG B N 1
ATOM 2232 C CA . ARG B 1 56 ? 9.297 25.922 4.629 1 98.38 56 ARG B CA 1
ATOM 2233 C C . ARG B 1 56 ? 9.148 26.328 3.164 1 98.38 56 ARG B C 1
ATOM 2235 O O . ARG B 1 56 ? 8.633 25.547 2.354 1 98.38 56 ARG B O 1
ATOM 2242 N N . GLY B 1 57 ? 9.602 27.531 2.883 1 98.25 57 GLY B N 1
ATOM 2243 C CA . GLY B 1 57 ? 9.602 28 1.507 1 98.25 57 GLY B CA 1
ATOM 2244 C C . GLY B 1 57 ? 8.25 28.484 1.041 1 98.25 57 GLY B C 1
ATOM 2245 O O . GLY B 1 57 ? 8.07 28.812 -0.135 1 98.25 57 GLY B O 1
ATOM 2246 N N . VAL B 1 58 ? 7.309 28.625 1.936 1 98.25 58 VAL B N 1
ATOM 2247 C CA . VAL B 1 58 ? 5.945 29.016 1.58 1 98.25 58 VAL B CA 1
ATOM 2248 C C . VAL B 1 58 ? 5.512 30.203 2.424 1 98.25 58 VAL B C 1
ATOM 2250 O O . VAL B 1 58 ? 5.82 30.281 3.617 1 98.25 58 VAL B O 1
ATOM 2253 N N . GLY B 1 59 ? 4.777 31.125 1.771 1 97.25 59 GLY B N 1
ATOM 2254 C CA . GLY B 1 59 ? 4.219 32.25 2.512 1 97.25 59 GLY B CA 1
ATOM 2255 C C . GLY B 1 59 ? 5.262 33.031 3.287 1 97.25 59 GLY B C 1
ATOM 2256 O O . GLY B 1 59 ? 6.242 33.5 2.711 1 97.25 59 GLY B O 1
ATOM 2257 N N . ARG B 1 60 ? 5.129 33.094 4.625 1 97.56 60 ARG B N 1
ATOM 2258 C CA . ARG B 1 60 ? 5.961 33.906 5.484 1 97.56 60 ARG B CA 1
ATOM 2259 C C . ARG B 1 60 ? 7.223 33.188 5.914 1 97.56 60 ARG B C 1
ATOM 2261 O O . ARG B 1 60 ? 8.148 33.781 6.457 1 97.56 60 ARG B O 1
ATOM 2268 N N . SER B 1 61 ? 7.207 31.859 5.645 1 98.25 61 SER B N 1
ATOM 2269 C CA . SER B 1 61 ? 8.367 31.078 6.043 1 98.25 61 SER B CA 1
ATOM 2270 C C . SER B 1 61 ? 9.461 31.125 4.984 1 98.25 61 SER B C 1
ATOM 2272 O O . SER B 1 61 ? 9.18 31.094 3.783 1 98.25 61 SER B O 1
ATOM 2274 N N . GLY B 1 62 ? 10.727 31.25 5.402 1 98.19 62 GLY B N 1
ATOM 2275 C CA . GLY B 1 62 ? 11.875 31.219 4.508 1 98.19 62 GLY B CA 1
ATOM 2276 C C . GLY B 1 62 ? 12.219 29.812 4.027 1 98.19 62 GLY B C 1
ATOM 2277 O O . GLY B 1 62 ? 11.57 28.844 4.418 1 98.19 62 GLY B O 1
ATOM 2278 N N . GLY B 1 63 ? 13.273 29.781 3.098 1 97.81 63 GLY B N 1
ATOM 2279 C CA . GLY B 1 63 ? 13.727 28.516 2.555 1 97.81 63 GLY B CA 1
ATOM 2280 C C . GLY B 1 63 ? 13.227 28.25 1.144 1 97.81 63 GLY B C 1
ATOM 2281 O O . GLY B 1 63 ? 13.133 29.188 0.336 1 97.81 63 GLY B O 1
ATOM 2282 N N . GLY B 1 64 ? 13 26.922 0.881 1 97.69 64 GLY B N 1
ATOM 2283 C CA . GLY B 1 64 ? 12.641 26.5 -0.466 1 97.69 64 GLY B CA 1
ATOM 2284 C C . GLY B 1 64 ? 12.305 25.031 -0.571 1 97.69 64 GLY B C 1
ATOM 2285 O O . GLY B 1 64 ? 11.836 24.422 0.395 1 97.69 64 GLY B O 1
ATOM 2286 N N . ALA B 1 65 ? 12.531 24.578 -1.737 1 98.31 65 ALA B N 1
ATOM 2287 C CA . ALA B 1 65 ? 12.281 23.156 -1.968 1 98.31 65 ALA B CA 1
ATOM 2288 C C . ALA B 1 65 ? 12.945 22.297 -0.892 1 98.31 65 ALA B C 1
ATOM 2290 O O . ALA B 1 65 ? 14.078 22.578 -0.491 1 98.31 65 ALA B O 1
ATOM 2291 N N . HIS B 1 66 ? 12.211 21.328 -0.389 1 98.38 66 HIS B N 1
ATOM 2292 C CA . HIS B 1 66 ? 12.688 20.469 0.681 1 98.38 66 HIS B CA 1
ATOM 2293 C C . HIS B 1 66 ? 11.992 19.109 0.639 1 98.38 66 HIS B C 1
ATOM 2295 O O . HIS B 1 66 ? 11.023 18.922 -0.106 1 98.38 66 HIS B O 1
ATOM 2301 N N . THR B 1 67 ? 12.492 18.156 1.401 1 98.62 67 THR B N 1
ATOM 2302 C CA . THR B 1 67 ? 11.93 16.812 1.465 1 98.62 67 THR B CA 1
ATOM 2303 C C . THR B 1 67 ? 10.961 16.688 2.633 1 98.62 67 THR B C 1
ATOM 2305 O O . THR B 1 67 ? 10.891 17.562 3.49 1 98.62 67 THR B O 1
ATOM 2308 N N . MET B 1 68 ? 10.25 15.641 2.645 1 98.69 68 MET B N 1
ATOM 2309 C CA . MET B 1 68 ? 9.398 15.344 3.795 1 98.69 68 MET B CA 1
ATOM 2310 C C . MET B 1 68 ? 10.234 15.203 5.066 1 98.69 68 MET B C 1
ATOM 2312 O O . MET B 1 68 ? 9.789 15.586 6.148 1 98.69 68 MET B O 1
ATOM 2316 N N . ALA B 1 69 ? 11.43 14.625 4.906 1 98.69 69 ALA B N 1
ATOM 2317 C CA . ALA B 1 69 ? 12.312 14.5 6.062 1 98.69 69 ALA B CA 1
ATOM 2318 C C . ALA B 1 69 ? 12.641 15.867 6.652 1 98.69 69 ALA B C 1
ATOM 2320 O O . ALA B 1 69 ? 12.656 16.031 7.875 1 98.69 69 ALA B O 1
ATOM 2321 N N . GLN B 1 70 ? 12.875 16.812 5.766 1 98.5 70 GLN B N 1
ATOM 2322 C CA . GLN B 1 70 ? 13.133 18.172 6.23 1 98.5 70 GLN B CA 1
ATOM 2323 C C . GLN B 1 70 ? 11.891 18.797 6.855 1 98.5 70 GLN B C 1
ATOM 2325 O O . GLN B 1 70 ? 11.984 19.531 7.84 1 98.5 70 GLN B O 1
ATOM 2330 N N . ALA B 1 71 ? 10.773 18.562 6.297 1 98.75 71 ALA B N 1
ATOM 2331 C CA . ALA B 1 71 ? 9.523 19.047 6.883 1 98.75 71 ALA B CA 1
ATOM 2332 C C . ALA B 1 71 ? 9.352 18.531 8.312 1 98.75 71 ALA B C 1
ATOM 2334 O O . ALA B 1 71 ? 8.984 19.297 9.211 1 98.75 71 ALA B O 1
ATOM 2335 N N . VAL B 1 72 ? 9.633 17.234 8.508 1 98.88 72 VAL B N 1
ATOM 2336 C CA . VAL B 1 72 ? 9.531 16.625 9.828 1 98.88 72 VAL B CA 1
ATOM 2337 C C . VAL B 1 72 ? 10.539 17.281 10.773 1 98.88 72 VAL B C 1
ATOM 2339 O O . VAL B 1 72 ? 10.227 17.594 11.922 1 98.88 72 VAL B O 1
ATOM 2342 N N . ALA B 1 73 ? 11.719 17.5 10.273 1 98.75 73 ALA B N 1
ATOM 2343 C CA . ALA B 1 73 ? 12.734 18.156 11.078 1 98.75 73 ALA B CA 1
ATOM 2344 C C . ALA B 1 73 ? 12.281 19.547 11.5 1 98.75 73 ALA B C 1
ATOM 2346 O O . ALA B 1 73 ? 12.562 20 12.617 1 98.75 73 ALA B O 1
ATOM 2347 N N . ASP B 1 74 ? 11.648 20.25 10.617 1 98.75 74 ASP B N 1
ATOM 2348 C CA . ASP B 1 74 ? 11.133 21.578 10.922 1 98.75 74 ASP B CA 1
ATOM 2349 C C . ASP B 1 74 ? 10.078 21.531 12.016 1 98.75 74 ASP B C 1
ATOM 2351 O O . ASP B 1 74 ? 10.031 22.391 12.891 1 98.75 74 ASP B O 1
ATOM 2355 N N . LEU B 1 75 ? 9.211 20.516 11.969 1 98.81 75 LEU B N 1
ATOM 2356 C CA . LEU B 1 75 ? 8.195 20.344 13 1 98.81 75 LEU B CA 1
ATOM 2357 C C . LEU B 1 75 ? 8.844 20.078 14.359 1 98.81 75 LEU B C 1
ATOM 2359 O O . LEU B 1 75 ? 8.406 20.625 15.375 1 98.81 75 LEU B O 1
ATOM 2363 N N . GLU B 1 76 ? 9.859 19.281 14.391 1 98.81 76 GLU B N 1
ATOM 2364 C CA . GLU B 1 76 ? 10.602 19 15.617 1 98.81 76 GLU B CA 1
ATOM 2365 C C . GLU B 1 76 ? 11.281 20.266 16.141 1 98.81 76 GLU B C 1
ATOM 2367 O O . GLU B 1 76 ? 11.352 20.469 17.359 1 98.81 76 GLU B O 1
ATOM 2372 N N . LEU B 1 77 ? 11.812 21.031 15.195 1 98.69 77 LEU B N 1
ATOM 2373 C CA . LEU B 1 77 ? 12.422 22.297 15.609 1 98.69 77 LEU B CA 1
ATOM 2374 C C . LEU B 1 77 ? 11.414 23.156 16.359 1 98.69 77 LEU B C 1
ATOM 2376 O O . LEU B 1 77 ? 11.742 23.734 17.406 1 98.69 77 LEU B O 1
ATOM 2380 N N . VAL B 1 78 ? 10.234 23.25 15.828 1 98.62 78 VAL B N 1
ATOM 2381 C CA . VAL B 1 78 ? 9.18 24.016 16.484 1 98.62 78 VAL B CA 1
ATOM 2382 C C . VAL B 1 78 ? 8.891 23.422 17.859 1 98.62 78 VAL B C 1
ATOM 2384 O O . VAL B 1 78 ? 8.859 24.125 18.859 1 98.62 78 VAL B O 1
ATOM 2387 N N . ARG B 1 79 ? 8.656 22.094 17.922 1 98.56 79 ARG B N 1
ATOM 2388 C CA . ARG B 1 79 ? 8.312 21.406 19.172 1 98.56 79 ARG B CA 1
ATOM 2389 C C . ARG B 1 79 ? 9.352 21.688 20.25 1 98.56 79 ARG B C 1
ATOM 2391 O O . ARG B 1 79 ? 9 22.062 21.375 1 98.56 79 ARG B O 1
ATOM 2398 N N . ARG B 1 80 ? 10.609 21.547 19.891 1 98.31 80 ARG B N 1
ATOM 2399 C CA . ARG B 1 80 ? 11.703 21.703 20.844 1 98.31 80 ARG B CA 1
ATOM 2400 C C . ARG B 1 80 ? 11.852 23.156 21.281 1 98.31 80 ARG B C 1
ATOM 2402 O O . ARG B 1 80 ? 12.078 23.422 22.453 1 98.31 80 ARG B O 1
ATOM 2409 N N . THR B 1 81 ? 11.773 24.031 20.359 1 98.38 81 THR B N 1
ATOM 2410 C CA . THR B 1 81 ? 11.953 25.453 20.656 1 98.38 81 THR B CA 1
ATOM 2411 C C . THR B 1 81 ? 10.922 25.922 21.672 1 98.38 81 THR B C 1
ATOM 2413 O O . THR B 1 81 ? 11.234 26.719 22.547 1 98.38 81 THR B O 1
ATOM 2416 N N . PHE B 1 82 ? 9.734 25.438 21.547 1 97.88 82 PHE B N 1
ATOM 2417 C CA . PHE B 1 82 ? 8.664 25.906 22.422 1 97.88 82 PHE B CA 1
ATOM 2418 C C . PHE B 1 82 ? 8.43 24.953 23.578 1 97.88 82 PHE B C 1
ATOM 2420 O O . PHE B 1 82 ? 7.414 25.031 24.266 1 97.88 82 PHE B O 1
ATOM 2427 N N . GLU B 1 83 ? 9.242 23.984 23.75 1 97.88 83 GLU B N 1
ATOM 2428 C CA . GLU B 1 83 ? 9.328 23.078 24.891 1 97.88 83 GLU B CA 1
ATOM 2429 C C . GLU B 1 83 ? 8.047 22.266 25.047 1 97.88 83 GLU B C 1
ATOM 2431 O O . GLU B 1 83 ? 7.512 22.141 26.156 1 97.88 83 GLU B O 1
ATOM 2436 N N . ILE B 1 84 ? 7.566 21.797 23.984 1 97.75 84 ILE B N 1
ATOM 2437 C CA . ILE B 1 84 ? 6.426 20.891 23.969 1 97.75 84 ILE B CA 1
ATOM 2438 C C . ILE B 1 84 ? 6.914 19.438 24 1 97.75 84 ILE B C 1
ATOM 2440 O O . ILE B 1 84 ? 7.711 19.031 23.156 1 97.75 84 ILE B O 1
ATOM 2444 N N . ASP B 1 85 ? 6.539 18.672 24.984 1 97 85 ASP B N 1
ATOM 2445 C CA . ASP B 1 85 ? 6.992 17.297 25.109 1 97 85 ASP B CA 1
ATOM 2446 C C . ASP B 1 85 ? 6.43 16.438 23.984 1 97 85 ASP B C 1
ATOM 2448 O O . ASP B 1 85 ? 7.188 15.805 23.25 1 97 85 ASP B O 1
ATOM 2452 N N . SER B 1 86 ? 5.113 16.375 23.906 1 97.44 86 SER B N 1
ATOM 2453 C CA . SER B 1 86 ? 4.395 15.695 22.844 1 97.44 86 SER B CA 1
ATOM 2454 C C . SER B 1 86 ? 3.098 16.422 22.484 1 97.44 86 SER B C 1
ATOM 2456 O O . SER B 1 86 ? 2.631 17.266 23.266 1 97.44 86 SER B O 1
ATOM 2458 N N . TRP B 1 87 ? 2.633 16.203 21.344 1 98.19 87 TRP B N 1
ATOM 2459 C CA . TRP B 1 87 ? 1.395 16.859 20.922 1 98.19 87 TRP B CA 1
ATOM 2460 C C . TRP B 1 87 ? 0.584 15.93 20.016 1 98.19 87 TRP B C 1
ATOM 2462 O O . TRP B 1 87 ? 1.111 14.945 19.484 1 98.19 87 TRP B O 1
ATOM 2472 N N . VAL B 1 88 ? -0.746 16.125 19.953 1 98.69 88 VAL B N 1
ATOM 2473 C CA . VAL B 1 88 ? -1.592 15.531 18.922 1 98.69 88 VAL B CA 1
ATOM 2474 C C . VAL B 1 88 ? -1.333 16.219 17.594 1 98.69 88 VAL B C 1
ATOM 2476 O O . VAL B 1 88 ? -1.186 17.438 17.531 1 98.69 88 VAL B O 1
ATOM 2479 N N . VAL B 1 89 ? -1.281 15.461 16.547 1 98.88 89 VAL B N 1
ATOM 2480 C CA . 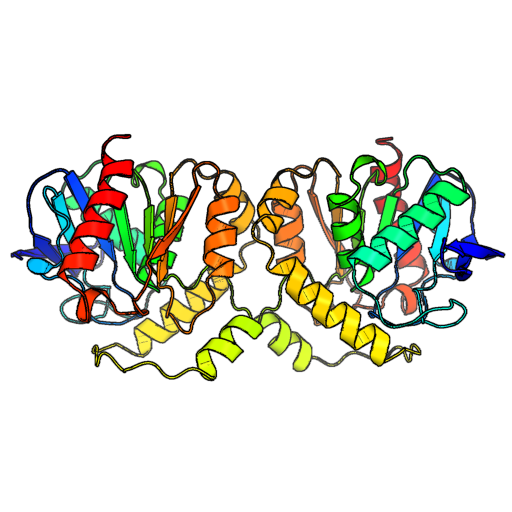VAL B 1 89 ? -1.086 16.031 15.219 1 98.88 89 VAL B CA 1
ATOM 2481 C C . VAL B 1 89 ? -2.371 15.891 14.406 1 98.88 89 VAL B C 1
ATOM 2483 O O . VAL B 1 89 ? -2.828 14.781 14.133 1 98.88 89 VAL B O 1
ATOM 2486 N N . LEU B 1 90 ? -2.939 17.016 14.094 1 98.88 90 LEU B N 1
ATOM 2487 C CA . LEU B 1 90 ? -4.117 17.125 13.242 1 98.88 90 LEU B CA 1
ATOM 2488 C C . LEU B 1 90 ? -3.727 17.531 11.828 1 98.88 90 LEU B C 1
ATOM 2490 O O . LEU B 1 90 ? -3.096 18.562 11.625 1 98.88 90 LEU B O 1
ATOM 2494 N N . GLY B 1 91 ? -4.074 16.703 10.906 1 98.88 91 GLY B N 1
ATOM 2495 C CA . GLY B 1 91 ? -3.725 16.984 9.523 1 98.88 91 GLY B CA 1
ATOM 2496 C C . GLY B 1 91 ? -4.895 16.844 8.57 1 98.88 91 GLY B C 1
ATOM 2497 O O . GLY B 1 91 ? -5.68 15.898 8.68 1 98.88 91 GLY B O 1
ATOM 2498 N N . HIS B 1 92 ? -5.016 17.781 7.617 1 98.69 92 HIS B N 1
ATOM 2499 C CA . HIS B 1 92 ? -5.988 17.703 6.535 1 98.69 92 HIS B CA 1
ATOM 2500 C C . HIS B 1 92 ? -5.309 17.438 5.199 1 98.69 92 HIS B C 1
ATOM 2502 O O . HIS B 1 92 ? -4.32 18.094 4.855 1 98.69 92 HIS B O 1
ATOM 2508 N N . SER B 1 93 ? -5.883 16.438 4.395 1 97.31 93 SER B N 1
ATOM 2509 C CA . SER B 1 93 ? -5.348 16.141 3.066 1 97.31 93 SER B CA 1
ATOM 2510 C C . SER B 1 93 ? -3.859 15.82 3.127 1 97.31 93 SER B C 1
ATOM 2512 O O . SER B 1 93 ? -3.443 14.938 3.879 1 97.31 93 SER B O 1
ATOM 2514 N N . TRP B 1 94 ? -2.965 16.547 2.475 1 97.38 94 TRP B N 1
ATOM 2515 C CA . TRP B 1 94 ? -1.517 16.391 2.531 1 97.38 94 TRP B CA 1
ATOM 2516 C C . TRP B 1 94 ? -1.017 16.453 3.971 1 97.38 94 TRP B C 1
ATOM 2518 O O . TRP B 1 94 ? -0.098 15.719 4.348 1 97.38 94 TRP B O 1
ATOM 2528 N N . GLY B 1 95 ? -1.557 17.297 4.75 1 98.62 95 GLY B N 1
ATOM 2529 C CA . GLY B 1 95 ? -1.182 17.406 6.152 1 98.62 95 GLY B CA 1
ATOM 2530 C C . GLY B 1 95 ? -1.405 16.109 6.922 1 98.62 95 GLY B C 1
ATOM 2531 O O . GLY B 1 95 ? -0.682 15.82 7.879 1 98.62 95 GLY B O 1
ATOM 2532 N N . SER B 1 96 ? -2.447 15.375 6.562 1 98.75 96 SER B N 1
ATOM 2533 C CA . SER B 1 96 ? -2.701 14.07 7.152 1 98.75 96 SER B CA 1
ATOM 2534 C C . SER B 1 96 ? -1.563 13.102 6.855 1 98.75 96 SER B C 1
ATOM 2536 O O . SER B 1 96 ? -1.11 12.375 7.742 1 98.75 96 SER B O 1
ATOM 2538 N N . ASP B 1 97 ? -1.066 13.086 5.613 1 98.56 97 ASP B N 1
ATOM 2539 C CA . ASP B 1 97 ? 0.017 12.195 5.211 1 98.56 97 ASP B CA 1
ATOM 2540 C C . ASP B 1 97 ? 1.325 12.57 5.898 1 98.56 97 ASP B C 1
ATOM 2542 O O . ASP B 1 97 ? 2.082 11.703 6.332 1 98.56 97 ASP B O 1
ATOM 2546 N N . LEU B 1 98 ? 1.565 13.867 6.023 1 98.88 98 LEU B N 1
ATOM 2547 C CA . LEU B 1 98 ? 2.748 14.344 6.734 1 98.88 98 LEU B CA 1
ATOM 2548 C C . LEU B 1 98 ? 2.666 13.992 8.219 1 98.88 98 LEU B C 1
ATOM 2550 O O . LEU B 1 98 ? 3.678 13.648 8.836 1 98.88 98 LEU B O 1
ATOM 2554 N N . ALA B 1 99 ? 1.478 14.047 8.797 1 98.94 99 ALA B N 1
ATOM 2555 C CA . ALA B 1 99 ? 1.265 13.672 10.188 1 98.94 99 ALA B CA 1
ATOM 2556 C C . ALA B 1 99 ? 1.638 12.211 10.43 1 98.94 99 ALA B C 1
ATOM 2558 O O . ALA B 1 99 ? 2.273 11.883 11.43 1 98.94 99 ALA B O 1
ATOM 2559 N N . VAL B 1 100 ? 1.257 11.383 9.516 1 98.94 100 VAL B N 1
ATOM 2560 C CA . VAL B 1 100 ? 1.575 9.961 9.633 1 98.94 100 VAL B CA 1
ATOM 2561 C C . VAL B 1 100 ? 3.088 9.766 9.57 1 98.94 100 VAL B C 1
ATOM 2563 O O . VAL B 1 100 ? 3.66 9.047 10.391 1 98.94 100 VAL B O 1
ATOM 2566 N N . ARG B 1 101 ? 3.721 10.43 8.617 1 98.88 101 ARG B N 1
ATOM 2567 C CA . ARG B 1 101 ? 5.172 10.312 8.531 1 98.88 101 ARG B CA 1
ATOM 2568 C C . ARG B 1 101 ? 5.844 10.797 9.812 1 98.88 101 ARG B C 1
ATOM 2570 O O . ARG B 1 101 ? 6.77 10.164 10.312 1 98.88 101 ARG B O 1
ATOM 2577 N N . TYR B 1 102 ? 5.371 11.938 10.289 1 98.88 102 TYR B N 1
ATOM 2578 C CA . TYR B 1 102 ? 5.914 12.5 11.523 1 98.88 102 TYR B CA 1
ATOM 2579 C C . TYR B 1 102 ? 5.801 11.5 12.672 1 98.88 102 TYR B C 1
ATOM 2581 O O . TYR B 1 102 ? 6.77 11.273 13.398 1 98.88 102 TYR B O 1
ATOM 2589 N N . ALA B 1 103 ? 4.691 10.836 12.805 1 98.88 103 ALA B N 1
ATOM 2590 C CA . ALA B 1 103 ? 4.441 9.867 13.867 1 98.88 103 ALA B CA 1
ATOM 2591 C C . ALA B 1 103 ? 5.367 8.656 13.734 1 98.88 103 ALA B C 1
ATOM 2593 O O . ALA B 1 103 ? 5.77 8.062 14.734 1 98.88 103 ALA B O 1
ATOM 2594 N N . LEU B 1 104 ? 5.699 8.273 12.531 1 98.81 104 LEU B N 1
ATOM 2595 C CA . LEU B 1 104 ? 6.59 7.141 12.312 1 98.81 104 LEU B CA 1
ATOM 2596 C C . LEU B 1 104 ? 8.031 7.516 12.633 1 98.81 104 LEU B C 1
ATOM 2598 O O . LEU B 1 104 ? 8.773 6.723 13.219 1 98.81 104 LEU B O 1
ATOM 2602 N N . ASP B 1 105 ? 8.391 8.719 12.266 1 98.75 105 ASP B N 1
ATOM 2603 C CA . ASP B 1 105 ? 9.773 9.164 12.43 1 98.75 105 ASP B CA 1
ATOM 2604 C C . ASP B 1 105 ? 10.062 9.531 13.883 1 98.75 105 ASP B C 1
ATOM 2606 O O . ASP B 1 105 ? 11.18 9.336 14.375 1 98.75 105 ASP B O 1
ATOM 2610 N N . CYS B 1 106 ? 9.039 10.086 14.539 1 98.75 106 CYS B N 1
ATOM 2611 C CA . CYS B 1 106 ? 9.195 10.594 15.898 1 98.75 106 CYS B CA 1
ATOM 2612 C C . CYS B 1 106 ? 8.031 10.164 16.781 1 98.75 106 CYS B C 1
ATOM 2614 O O . CYS B 1 106 ? 7.316 11.008 17.328 1 98.75 106 CYS B O 1
ATOM 2616 N N . PRO B 1 107 ? 7.945 8.891 17.078 1 98.62 107 PRO B N 1
ATOM 2617 C CA . PRO B 1 107 ? 6.77 8.406 17.797 1 98.62 107 PRO B CA 1
ATOM 2618 C C . PRO B 1 107 ? 6.672 8.977 19.219 1 98.62 107 PRO B C 1
ATOM 2620 O O . PRO B 1 107 ? 5.574 9.109 19.75 1 98.62 107 PRO B O 1
ATOM 2623 N N . GLU B 1 108 ? 7.75 9.352 19.797 1 98.19 108 GLU B N 1
ATOM 2624 C CA . GLU B 1 108 ? 7.738 9.875 21.156 1 98.19 108 GLU B CA 1
ATOM 2625 C C . GLU B 1 108 ? 7.219 11.312 21.188 1 98.19 108 GLU B C 1
ATOM 2627 O O . GLU B 1 108 ? 6.777 11.789 22.234 1 98.19 108 GLU B O 1
ATOM 2632 N N . SER B 1 109 ? 7.262 12.008 20.047 1 98.5 109 SER B N 1
ATOM 2633 C CA . SER B 1 109 ? 6.855 13.406 19.969 1 98.5 109 SER B CA 1
ATOM 2634 C C . SER B 1 109 ? 5.371 13.531 19.641 1 98.5 109 SER B C 1
ATOM 2636 O O . SER B 1 109 ? 4.809 14.625 19.703 1 98.5 109 SER B O 1
ATOM 2638 N N . VAL B 1 110 ? 4.723 12.414 19.312 1 98.62 110 VAL B N 1
ATOM 2639 C CA . VAL B 1 110 ? 3.355 12.445 18.812 1 98.62 110 VAL B CA 1
ATOM 2640 C C . VAL B 1 110 ? 2.455 11.578 19.688 1 98.62 110 VAL B C 1
ATOM 2642 O O . VAL B 1 110 ? 2.602 10.359 19.719 1 98.62 110 VAL B O 1
ATOM 2645 N N . SER B 1 111 ? 1.526 12.211 20.312 1 97.88 111 SER B N 1
ATOM 2646 C CA . SER B 1 111 ? 0.642 11.469 21.219 1 97.88 111 SER B CA 1
ATOM 2647 C C . SER B 1 111 ? -0.483 10.789 20.438 1 97.88 111 SER B C 1
ATOM 2649 O O . SER B 1 111 ? -1.079 9.828 20.922 1 97.88 111 SER B O 1
ATOM 2651 N N . GLY B 1 112 ? -0.77 11.242 19.281 1 98.62 112 GLY B N 1
ATOM 2652 C CA . GLY B 1 112 ? -1.777 10.695 18.391 1 98.62 112 GLY B CA 1
ATOM 2653 C C . GLY B 1 112 ? -1.901 11.469 17.094 1 98.62 112 GLY B C 1
ATOM 2654 O O . GLY B 1 112 ? -1.439 12.609 16.984 1 98.62 112 GLY B O 1
ATOM 2655 N N . VAL B 1 113 ? -2.516 10.844 16.125 1 98.88 113 VAL B N 1
ATOM 2656 C CA . VAL B 1 113 ? -2.752 11.469 14.82 1 98.88 113 VAL B CA 1
ATOM 2657 C C . VAL B 1 113 ? -4.254 11.531 14.547 1 98.88 113 VAL B C 1
ATOM 2659 O O . VAL B 1 113 ? -4.973 10.562 14.789 1 98.88 113 VAL B O 1
ATOM 2662 N N . VAL B 1 114 ? -4.684 12.664 14.141 1 98.88 114 VAL B N 1
ATOM 2663 C CA . VAL B 1 114 ? -6 12.844 13.531 1 98.88 114 VAL B CA 1
ATOM 2664 C C . VAL B 1 114 ? -5.84 13.273 12.07 1 98.88 114 VAL B C 1
ATOM 2666 O O . VAL B 1 114 ? -5.535 14.438 11.797 1 98.88 114 VAL B O 1
ATOM 2669 N N . GLY B 1 115 ? -6.012 12.32 11.203 1 98.81 115 GLY B N 1
ATOM 2670 C CA . GLY B 1 115 ? -5.898 12.594 9.781 1 98.81 115 GLY B CA 1
ATOM 2671 C C . GLY B 1 115 ? -7.238 12.711 9.086 1 98.81 115 GLY B C 1
ATOM 2672 O O . GLY B 1 115 ? -8.031 11.766 9.094 1 98.81 115 GLY B O 1
ATOM 2673 N N . ILE B 1 116 ? -7.473 13.828 8.453 1 98.75 116 ILE B N 1
ATOM 2674 C CA . ILE B 1 116 ? -8.758 14.078 7.805 1 98.75 116 ILE B CA 1
ATOM 2675 C C . ILE B 1 116 ? -8.547 14.188 6.293 1 98.75 116 ILE B C 1
ATOM 2677 O O . ILE B 1 116 ? -7.711 14.961 5.828 1 98.75 116 ILE B O 1
ATOM 2681 N N . ALA B 1 117 ? -9.297 13.383 5.547 1 97.94 117 ALA B N 1
ATOM 2682 C CA . ALA B 1 117 ? -9.344 13.445 4.09 1 97.94 117 ALA B CA 1
ATOM 2683 C C . ALA B 1 117 ? -7.941 13.344 3.492 1 97.94 117 ALA B C 1
ATOM 2685 O O . ALA B 1 117 ? -7.586 14.102 2.586 1 97.94 117 ALA B O 1
ATOM 2686 N N . GLY B 1 118 ? -7.141 12.461 4.074 1 97.44 118 GLY B N 1
ATOM 2687 C CA . GLY B 1 118 ? -5.801 12.227 3.561 1 97.44 118 GLY B CA 1
ATOM 2688 C C . GLY B 1 118 ? -5.793 11.508 2.223 1 97.44 118 GLY B C 1
ATOM 2689 O O . GLY B 1 118 ? -6.809 10.953 1.806 1 97.44 118 GLY B O 1
ATOM 2690 N N . HIS B 1 119 ? -4.699 11.656 1.596 1 93.62 119 HIS B N 1
ATOM 2691 C CA . HIS B 1 119 ? -4.484 10.93 0.348 1 93.62 119 HIS B CA 1
ATOM 2692 C C . HIS B 1 119 ? -4.297 9.438 0.603 1 93.62 119 HIS B C 1
ATOM 2694 O O . HIS B 1 119 ? -4.73 8.609 -0.2 1 93.62 119 HIS B O 1
ATOM 2700 N N . GLY B 1 120 ? -3.695 9.18 1.672 1 93.88 120 GLY B N 1
ATOM 2701 C CA . GLY B 1 120 ? -3.211 7.828 1.929 1 93.88 120 GLY B CA 1
ATOM 2702 C C . GLY B 1 120 ? -1.819 7.582 1.379 1 93.88 120 GLY B C 1
ATOM 2703 O O . GLY B 1 120 ? -1.235 8.453 0.733 1 93.88 120 GLY B O 1
ATOM 2704 N N . LEU B 1 121 ? -1.166 6.488 1.668 1 94.06 121 LEU B N 1
ATOM 2705 C CA . LEU B 1 121 ? 0.224 6.227 1.312 1 94.06 121 LEU B CA 1
ATOM 2706 C C . LEU B 1 121 ? 0.312 5.348 0.069 1 94.06 121 LEU B C 1
ATOM 2708 O O . LEU B 1 121 ? 0.805 4.219 0.135 1 94.06 121 LEU B O 1
ATOM 2712 N N . HIS B 1 122 ? -0.095 5.949 -1.005 1 91.75 122 HIS B N 1
ATOM 2713 C CA . HIS B 1 122 ? -0.159 5.238 -2.275 1 91.75 122 HIS B CA 1
ATOM 2714 C C . HIS B 1 122 ? 0.032 6.191 -3.451 1 91.75 122 HIS B C 1
ATOM 2716 O O . HIS B 1 122 ? 0.007 7.41 -3.275 1 91.75 122 HIS B O 1
ATOM 2722 N N . LYS B 1 123 ? 0.269 5.691 -4.59 1 94.69 123 LYS B N 1
ATOM 2723 C CA . LYS B 1 123 ? 0.136 6.348 -5.887 1 94.69 123 LYS B CA 1
ATOM 2724 C C . LYS B 1 123 ? -0.688 5.496 -6.852 1 94.69 123 LYS B C 1
ATOM 2726 O O . LYS B 1 123 ? -0.208 5.125 -7.926 1 94.69 123 LYS B O 1
ATOM 2731 N N . ASP B 1 124 ? -1.875 5.25 -6.441 1 95.19 124 ASP B N 1
ATOM 2732 C CA . ASP B 1 124 ? -2.754 4.273 -7.078 1 95.19 124 ASP B CA 1
ATOM 2733 C C . ASP B 1 124 ? -3.404 4.855 -8.328 1 95.19 124 ASP B C 1
ATOM 2735 O O . ASP B 1 124 ? -3.939 5.969 -8.297 1 95.19 124 ASP B O 1
ATOM 2739 N N . ARG B 1 125 ? -3.531 4.156 -9.336 1 94.25 125 ARG B N 1
ATOM 2740 C CA . ARG B 1 125 ? -4.074 4.602 -10.617 1 94.25 125 ARG B CA 1
ATOM 2741 C C . ARG B 1 125 ? -5.586 4.766 -10.539 1 94.25 125 ARG B C 1
ATOM 2743 O O . ARG B 1 125 ? -6.148 5.688 -11.141 1 94.25 125 ARG B O 1
ATOM 2750 N N . THR B 1 126 ? -6.227 3.814 -9.883 1 93.56 126 THR B N 1
ATOM 2751 C CA . THR B 1 126 ? -7.684 3.883 -9.805 1 93.56 126 THR B CA 1
ATOM 2752 C C . THR B 1 126 ? -8.125 5.074 -8.969 1 93.56 126 THR B C 1
ATOM 2754 O O . THR B 1 126 ? -9.109 5.742 -9.289 1 93.56 126 THR B O 1
ATOM 2757 N N . TRP B 1 127 ? -7.398 5.301 -7.898 1 93.06 127 TRP B N 1
ATOM 2758 C CA . TRP B 1 127 ? -7.637 6.484 -7.074 1 93.06 127 TRP B CA 1
ATOM 2759 C C . TRP B 1 127 ? -7.477 7.758 -7.895 1 93.06 127 TRP B C 1
ATOM 2761 O O . TRP B 1 127 ? -8.352 8.625 -7.883 1 93.06 127 TRP B O 1
ATOM 2771 N N . SER B 1 128 ? -6.422 7.828 -8.672 1 93.31 128 SER B N 1
ATOM 2772 C CA . SER B 1 128 ? -6.133 9.008 -9.484 1 93.31 128 SER B CA 1
ATOM 2773 C C . SER B 1 128 ? -7.195 9.211 -10.555 1 93.31 128 SER B C 1
ATOM 2775 O O . SER B 1 128 ? -7.59 10.344 -10.844 1 93.31 128 SER B O 1
ATOM 2777 N N . LYS B 1 129 ? -7.59 8.164 -11.133 1 92.69 129 LYS B N 1
ATOM 2778 C CA . LYS B 1 129 ? -8.625 8.234 -12.156 1 92.69 129 LYS B CA 1
ATOM 2779 C C . LYS B 1 129 ? -9.922 8.82 -11.594 1 92.69 129 LYS B C 1
ATOM 2781 O O . LYS B 1 129 ? -10.539 9.68 -12.219 1 92.69 129 LYS B O 1
ATOM 2786 N N . GLN B 1 130 ? -10.305 8.359 -10.453 1 91.56 130 GLN B N 1
ATOM 2787 C CA . GLN B 1 130 ? -11.508 8.875 -9.812 1 91.56 130 GLN B CA 1
ATOM 2788 C C . GLN B 1 130 ? -11.352 10.352 -9.445 1 91.56 130 GLN B C 1
ATOM 2790 O O . GLN B 1 130 ? -12.258 11.148 -9.664 1 91.56 130 GLN B O 1
ATOM 2795 N N . TYR B 1 131 ? -10.219 10.656 -8.898 1 89.88 131 TYR B N 1
ATOM 2796 C CA . TYR B 1 131 ? -9.922 12.039 -8.523 1 89.88 131 TYR B CA 1
ATOM 2797 C C . TYR B 1 131 ? -10.008 12.961 -9.734 1 89.88 131 TYR B C 1
ATOM 2799 O O . TYR B 1 131 ? -10.625 14.023 -9.672 1 89.88 131 TYR B O 1
ATOM 2807 N N . GLU B 1 132 ? -9.406 12.539 -10.812 1 90.69 132 GLU B N 1
ATOM 2808 C CA . GLU B 1 132 ? -9.32 13.359 -12.016 1 90.69 132 GLU B CA 1
ATOM 2809 C C . GLU B 1 132 ? -10.68 13.492 -12.688 1 90.69 132 GLU B C 1
ATOM 2811 O O . GLU B 1 132 ? -10.938 14.461 -13.398 1 90.69 132 GLU B O 1
ATOM 2816 N N . ALA B 1 133 ? -11.516 12.555 -12.484 1 88.69 133 ALA B N 1
ATOM 2817 C CA . ALA B 1 133 ? -12.852 12.57 -13.078 1 88.69 133 ALA B CA 1
ATOM 2818 C C . ALA B 1 133 ? -13.789 13.5 -12.312 1 88.69 133 ALA B C 1
ATOM 2820 O O . ALA B 1 133 ? -14.844 13.883 -12.812 1 88.69 133 ALA B O 1
ATOM 2821 N N . GLY B 1 134 ? -13.352 13.75 -11.07 1 86.38 134 GLY B N 1
ATOM 2822 C CA . GLY B 1 134 ? -14.211 14.555 -10.219 1 86.38 134 GLY B CA 1
ATOM 2823 C C . GLY B 1 134 ? -14.016 16.047 -10.414 1 86.38 134 GLY B C 1
ATOM 2824 O O . GLY B 1 134 ? -13.055 16.469 -11.055 1 86.38 134 GLY B O 1
ATOM 2825 N N . ILE B 1 135 ? -15.023 16.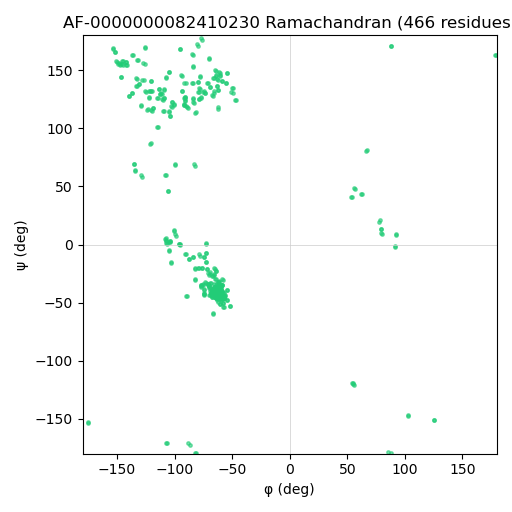781 -9.906 1 80.88 135 ILE B N 1
ATOM 2826 C CA . ILE B 1 135 ? -14.969 18.234 -9.906 1 80.88 135 ILE B CA 1
ATOM 2827 C C . ILE B 1 135 ? -15.055 18.75 -8.477 1 80.88 135 ILE B C 1
ATOM 2829 O O . ILE B 1 135 ? -15.977 18.406 -7.734 1 80.88 135 ILE B O 1
ATOM 2833 N N . GLU B 1 136 ? -14 19.359 -8.102 1 81.31 136 GLU B N 1
ATOM 2834 C CA . GLU B 1 136 ? -14.016 20 -6.785 1 81.31 136 GLU B CA 1
ATOM 2835 C C . GLU B 1 136 ? -13.758 21.5 -6.895 1 81.31 136 GLU B C 1
ATOM 2837 O O . GLU B 1 136 ? -12.945 21.938 -7.711 1 81.31 136 GLU B O 1
ATOM 2842 N N . PRO B 1 137 ? -14.492 22.203 -6.078 1 78.69 137 PRO B N 1
ATOM 2843 C CA . PRO B 1 137 ? -14.211 23.641 -6.07 1 78.69 137 PRO B CA 1
ATOM 2844 C C . PRO B 1 137 ? -12.758 23.969 -5.703 1 78.69 137 PRO B C 1
ATOM 2846 O O . PRO B 1 137 ? -12.172 23.281 -4.863 1 78.69 137 PRO B O 1
ATOM 2849 N N . ASP B 1 138 ? -12.234 24.953 -6.383 1 77 138 ASP B N 1
ATOM 2850 C CA . ASP B 1 138 ? -10.883 25.422 -6.082 1 77 138 ASP B CA 1
ATOM 2851 C C . ASP B 1 138 ? -10.883 26.375 -4.891 1 77 138 ASP B C 1
ATOM 2853 O O . ASP B 1 138 ? -11.438 27.469 -4.969 1 77 138 ASP B O 1
ATOM 2857 N N . PRO B 1 139 ? -10.297 26 -3.811 1 79.94 139 PRO B N 1
ATOM 2858 C CA . PRO B 1 139 ? -10.312 26.891 -2.646 1 79.94 139 PRO B CA 1
ATOM 2859 C C . PRO B 1 139 ? -9.391 28.094 -2.812 1 79.94 139 PRO B C 1
ATOM 2861 O O . PRO B 1 139 ? -9.336 28.969 -1.938 1 79.94 139 PRO B O 1
ATOM 2864 N N . GLN B 1 140 ? -8.719 28.25 -3.891 1 86.25 140 GLN B N 1
ATOM 2865 C CA . GLN B 1 140 ? -7.898 29.406 -4.238 1 86.25 140 GLN B CA 1
ATOM 2866 C C . GLN B 1 140 ? -6.828 29.672 -3.18 1 86.25 140 GLN B C 1
ATOM 2868 O O . GLN B 1 140 ? -6.664 30.797 -2.719 1 86.25 140 GLN B O 1
ATOM 2873 N N . ILE B 1 141 ? -6.121 28.672 -2.76 1 93.19 141 ILE B N 1
ATOM 2874 C CA . ILE B 1 141 ? -5.023 28.766 -1.805 1 93.19 141 ILE B CA 1
ATOM 2875 C C . ILE B 1 141 ? -3.711 28.984 -2.551 1 93.19 141 ILE B C 1
ATOM 2877 O O . ILE B 1 141 ? -3.342 28.188 -3.418 1 93.19 141 ILE B O 1
ATOM 2881 N N . PRO B 1 142 ? -3.057 30.172 -2.234 1 96.25 142 PRO B N 1
ATOM 2882 C CA . PRO B 1 142 ? -1.739 30.344 -2.854 1 96.25 142 PRO B CA 1
ATOM 2883 C C . PRO B 1 142 ? -0.797 29.172 -2.562 1 96.25 142 PRO B C 1
ATOM 2885 O O . PRO B 1 142 ? -0.869 28.578 -1.488 1 96.25 142 PRO B O 1
ATOM 2888 N N . TRP B 1 143 ? 0.104 28.844 -3.531 1 95.94 143 TRP B N 1
ATOM 2889 C CA . TRP B 1 143 ? 1.025 27.719 -3.348 1 95.94 143 TRP B CA 1
ATOM 2890 C C . TRP B 1 143 ? 2.33 27.953 -4.102 1 95.94 143 TRP B C 1
ATOM 2892 O O . TRP B 1 143 ? 2.416 28.875 -4.93 1 95.94 143 TRP B O 1
ATOM 2902 N N . GLU B 1 144 ? 3.373 27.328 -3.713 1 98.06 144 GLU B N 1
ATOM 2903 C CA . GLU B 1 144 ? 4.699 27.391 -4.316 1 98.06 144 GLU B CA 1
ATOM 2904 C C . GLU B 1 144 ? 4.992 26.125 -5.133 1 98.06 144 GLU B C 1
ATOM 2906 O O . GLU B 1 144 ? 5.297 25.078 -4.574 1 98.06 144 GLU B O 1
ATOM 2911 N N . PRO B 1 145 ? 5.051 26.297 -6.512 1 97.56 145 PRO B N 1
ATOM 2912 C CA . PRO B 1 145 ? 5.176 25.109 -7.379 1 97.56 145 PRO B CA 1
ATOM 2913 C C . PRO B 1 145 ? 6.457 24.328 -7.117 1 97.56 145 PRO B C 1
ATOM 2915 O O . PRO B 1 145 ? 6.449 23.094 -7.191 1 97.56 145 PRO B O 1
ATOM 2918 N N . VAL B 1 146 ? 7.539 25 -6.816 1 98.25 146 VAL B N 1
ATOM 2919 C CA . VAL B 1 146 ? 8.812 24.312 -6.629 1 98.25 146 VAL B CA 1
ATOM 2920 C C . VAL B 1 146 ? 8.766 23.484 -5.352 1 98.25 146 VAL B C 1
ATOM 2922 O O . VAL B 1 146 ? 9.312 22.375 -5.305 1 98.25 146 VAL B O 1
ATOM 2925 N N . VAL B 1 147 ? 8.125 23.953 -4.258 1 98.62 147 VAL B N 1
ATOM 2926 C CA . VAL B 1 147 ? 7.965 23.219 -3.006 1 98.62 147 VAL B CA 1
ATOM 2927 C C . VAL B 1 147 ? 7.008 22.047 -3.215 1 98.62 147 VAL B C 1
ATOM 2929 O O . VAL B 1 147 ? 7.277 20.922 -2.762 1 98.62 147 VAL B O 1
ATOM 2932 N N . TRP B 1 148 ? 5.977 22.328 -3.977 1 98.31 148 TRP B N 1
ATOM 2933 C CA . TRP B 1 148 ? 5.004 21.281 -4.301 1 98.31 148 TRP B CA 1
ATOM 2934 C C . TRP B 1 148 ? 5.676 20.109 -4.996 1 98.31 148 TRP B C 1
ATOM 2936 O O . TRP B 1 148 ? 5.492 18.953 -4.594 1 98.31 148 TRP B O 1
ATOM 2946 N N . GLN B 1 149 ? 6.461 20.406 -6.031 1 98.31 149 GLN B N 1
ATOM 2947 C CA . GLN B 1 149 ? 7.117 19.359 -6.809 1 98.31 149 GLN B CA 1
ATOM 2948 C C . GLN B 1 149 ? 8.078 18.547 -5.941 1 98.31 149 GLN B C 1
ATOM 2950 O O . GLN B 1 149 ? 8.094 17.312 -6.016 1 98.31 149 GLN B O 1
ATOM 2955 N N . SER B 1 150 ? 8.844 19.219 -5.113 1 98.75 150 SER B N 1
ATOM 2956 C CA . SER B 1 150 ? 9.82 18.547 -4.266 1 98.75 150 SER B CA 1
ATOM 2957 C C . SER B 1 150 ? 9.141 17.625 -3.254 1 98.75 150 SER B C 1
ATOM 2959 O O . SER B 1 150 ? 9.586 16.5 -3.031 1 98.75 150 SER B O 1
ATOM 2961 N N . LEU B 1 151 ? 8.062 18.078 -2.648 1 98.69 151 LEU B N 1
ATOM 2962 C CA . LEU B 1 151 ? 7.355 17.297 -1.649 1 98.69 151 LEU B CA 1
ATOM 2963 C C . LEU B 1 151 ? 6.641 16.109 -2.297 1 98.69 151 LEU B C 1
ATOM 2965 O O . LEU B 1 151 ? 6.582 15.023 -1.721 1 98.69 151 LEU B O 1
ATOM 2969 N N . GLN B 1 152 ? 6.129 16.344 -3.527 1 97.69 152 GLN B N 1
ATOM 2970 C CA . GLN B 1 152 ? 5.504 15.234 -4.254 1 97.69 152 GLN B CA 1
ATOM 2971 C C . GLN B 1 152 ? 6.512 14.133 -4.547 1 97.69 152 GLN B C 1
ATOM 2973 O O . GLN B 1 152 ? 6.215 12.945 -4.355 1 97.69 152 GLN B O 1
ATOM 2978 N N . GLU B 1 153 ? 7.672 14.516 -5.016 1 98.12 153 GLU B N 1
ATOM 2979 C CA . GLU B 1 153 ? 8.719 13.547 -5.32 1 98.12 153 GLU B CA 1
ATOM 2980 C C . GLU B 1 153 ? 9.172 12.805 -4.059 1 98.12 153 GLU B C 1
ATOM 2982 O O . GLU B 1 153 ? 9.352 11.586 -4.078 1 98.12 153 GLU B O 1
ATOM 2987 N N . SER B 1 154 ? 9.336 13.555 -2.979 1 98.62 154 SER B N 1
ATOM 2988 C CA . SER B 1 154 ? 9.742 12.961 -1.71 1 98.62 154 SER B CA 1
ATOM 2989 C C . SER B 1 154 ? 8.688 12.008 -1.179 1 98.62 154 SER B C 1
ATOM 2991 O O . SER B 1 154 ? 9.008 10.984 -0.571 1 98.62 154 SER B O 1
ATOM 2993 N N . PHE B 1 155 ? 7.438 12.367 -1.396 1 98.56 155 PHE B N 1
ATOM 2994 C CA . PHE B 1 155 ? 6.332 11.508 -0.987 1 98.56 155 PHE B CA 1
ATOM 2995 C C . PHE B 1 155 ? 6.383 10.172 -1.712 1 98.56 155 PHE B C 1
ATOM 2997 O O . PHE B 1 155 ? 6.266 9.117 -1.087 1 98.56 155 PHE B O 1
ATOM 3004 N N . ILE B 1 156 ? 6.594 10.234 -2.979 1 97.94 156 ILE B N 1
ATOM 3005 C CA . ILE B 1 156 ? 6.645 9.023 -3.797 1 97.94 156 ILE B CA 1
ATOM 3006 C C . ILE B 1 156 ? 7.801 8.141 -3.34 1 97.94 156 ILE B C 1
ATOM 3008 O O . ILE B 1 156 ? 7.648 6.922 -3.213 1 97.94 156 ILE B O 1
ATOM 3012 N N . GLU B 1 157 ? 8.945 8.703 -3.039 1 98.06 157 GLU B N 1
ATOM 3013 C CA . GLU B 1 157 ? 10.086 7.945 -2.537 1 98.06 157 GLU B CA 1
ATOM 3014 C C . GLU B 1 157 ? 9.766 7.277 -1.203 1 98.06 157 GLU B C 1
ATOM 3016 O O . GLU B 1 157 ? 10.086 6.105 -0.995 1 98.06 157 GLU B O 1
ATOM 3021 N N . TRP B 1 158 ? 9.094 8.016 -0.371 1 98.56 158 TRP B N 1
ATOM 3022 C CA . TRP B 1 158 ? 8.797 7.535 0.975 1 98.56 158 TRP B CA 1
ATOM 3023 C C . TRP B 1 158 ? 7.824 6.363 0.933 1 98.56 158 TRP B C 1
ATOM 3025 O O . TRP B 1 158 ? 8.047 5.34 1.586 1 98.56 158 TRP B O 1
ATOM 3035 N N . ILE B 1 159 ? 6.777 6.473 0.142 1 98.25 159 ILE B N 1
ATOM 3036 C CA . ILE B 1 159 ? 5.727 5.465 0.193 1 98.25 159 ILE B CA 1
ATOM 3037 C C . ILE B 1 159 ? 6.219 4.172 -0.455 1 98.25 159 ILE B C 1
ATOM 3039 O O . ILE B 1 159 ? 5.57 3.129 -0.342 1 98.25 159 ILE B O 1
ATOM 3043 N N . HIS B 1 160 ? 7.395 4.219 -1.067 1 98.19 160 HIS B N 1
ATOM 3044 C CA . HIS B 1 160 ? 7.934 3.023 -1.709 1 98.19 160 HIS B CA 1
ATOM 3045 C C . HIS B 1 160 ? 9.047 2.404 -0.873 1 98.19 160 HIS B C 1
ATOM 3047 O O . HIS B 1 160 ? 9.641 1.396 -1.268 1 98.19 160 HIS B O 1
ATOM 3053 N N . GLU B 1 161 ? 9.336 2.971 0.269 1 98.38 161 GLU B N 1
ATOM 3054 C CA . GLU B 1 161 ? 10.344 2.398 1.149 1 98.38 161 GLU B CA 1
ATOM 3055 C C . GLU B 1 161 ? 9.945 1 1.615 1 98.38 161 GLU B C 1
ATOM 3057 O O . GLU B 1 161 ? 8.789 0.764 1.967 1 98.38 161 GLU B O 1
ATOM 3062 N N . PRO B 1 162 ? 10.883 0.073 1.728 1 98.19 162 PRO B N 1
ATOM 3063 C CA . PRO B 1 162 ? 10.578 -1.326 2.035 1 98.19 162 PRO B CA 1
ATOM 3064 C C . PRO B 1 162 ? 9.922 -1.5 3.402 1 98.19 162 PRO B C 1
ATOM 3066 O O . PRO B 1 162 ? 9.055 -2.359 3.568 1 98.19 162 PRO B O 1
ATOM 3069 N N . GLN B 1 163 ? 10.242 -0.695 4.332 1 98.44 163 GLN B N 1
ATOM 3070 C CA . GLN B 1 163 ? 9.836 -0.95 5.711 1 98.44 163 GLN B CA 1
ATOM 3071 C C . GLN B 1 163 ? 8.562 -0.186 6.062 1 98.44 163 GLN B C 1
ATOM 3073 O O . GLN B 1 163 ? 8.047 -0.305 7.176 1 98.44 163 GLN B O 1
ATOM 3078 N N . LEU B 1 164 ? 8.016 0.554 5.141 1 98.62 164 LEU B N 1
ATOM 3079 C CA . LEU B 1 164 ? 6.945 1.5 5.453 1 98.62 164 LEU B CA 1
ATOM 3080 C C . LEU B 1 164 ? 5.766 0.791 6.113 1 98.62 164 LEU B C 1
ATOM 3082 O O . LEU B 1 164 ? 5.355 1.157 7.215 1 98.62 164 LEU B O 1
ATOM 3086 N N . PHE B 1 165 ? 5.266 -0.238 5.484 1 98.69 165 PHE B N 1
ATOM 3087 C CA . PHE B 1 165 ? 4.051 -0.879 5.973 1 98.69 165 PHE B CA 1
ATOM 3088 C C . PHE B 1 165 ? 4.32 -1.634 7.27 1 98.69 165 PHE B C 1
ATOM 3090 O O . PHE B 1 165 ? 3.455 -1.699 8.148 1 98.69 165 PHE B O 1
ATOM 3097 N N . ARG B 1 166 ? 5.492 -2.186 7.398 1 98.81 166 ARG B N 1
ATOM 3098 C CA . ARG B 1 166 ? 5.848 -2.83 8.656 1 98.81 166 ARG B CA 1
ATOM 3099 C C . ARG B 1 166 ? 5.93 -1.811 9.789 1 98.81 166 ARG B C 1
ATOM 3101 O O . ARG B 1 166 ? 5.441 -2.061 10.891 1 98.81 166 ARG B O 1
ATOM 3108 N N . GLN B 1 167 ? 6.508 -0.661 9.469 1 98.75 167 GLN B N 1
ATOM 3109 C CA . GLN B 1 167 ? 6.582 0.409 10.461 1 98.75 167 GLN B CA 1
ATOM 3110 C C . GLN B 1 167 ? 5.191 0.854 10.898 1 98.75 167 GLN B C 1
ATOM 3112 O O . GLN B 1 167 ? 4.953 1.109 12.078 1 98.75 167 GLN B O 1
ATOM 3117 N N . LEU B 1 168 ? 4.289 0.937 9.969 1 98.88 168 LEU B N 1
ATOM 3118 C CA . LEU B 1 168 ? 2.91 1.294 10.289 1 98.88 168 LEU B CA 1
ATOM 3119 C C . LEU B 1 168 ? 2.258 0.221 11.156 1 98.88 168 LEU B C 1
ATOM 3121 O O . LEU B 1 168 ? 1.604 0.534 12.156 1 98.88 168 LEU B O 1
ATOM 3125 N N . ALA B 1 169 ? 2.477 -1.017 10.781 1 98.88 169 ALA B N 1
ATOM 3126 C CA . ALA B 1 169 ? 1.863 -2.141 11.484 1 98.88 169 ALA B CA 1
ATOM 3127 C C . ALA B 1 169 ? 2.359 -2.227 12.922 1 98.88 169 ALA B C 1
ATOM 3129 O O . ALA B 1 169 ? 1.681 -2.783 13.789 1 98.88 169 ALA B O 1
ATOM 3130 N N . ASP B 1 170 ? 3.512 -1.663 13.164 1 98.56 170 ASP B N 1
ATOM 3131 C CA . ASP B 1 170 ? 4.117 -1.75 14.484 1 98.56 170 ASP B CA 1
ATOM 3132 C C . ASP B 1 170 ? 4.047 -0.408 15.211 1 98.56 170 ASP B C 1
ATOM 3134 O O . ASP B 1 170 ? 4.574 -0.264 16.312 1 98.56 170 ASP B O 1
ATOM 3138 N N . SER B 1 171 ? 3.436 0.564 14.641 1 98.75 171 SER B N 1
ATOM 3139 C CA . SER B 1 171 ? 3.453 1.913 15.203 1 98.75 171 SER B CA 1
ATOM 3140 C C . SER B 1 171 ? 2.795 1.95 16.578 1 98.75 171 SER B C 1
ATOM 3142 O O . SER B 1 171 ? 1.678 1.46 16.75 1 98.75 171 SER B O 1
ATOM 3144 N N . PRO B 1 172 ? 3.428 2.574 17.516 1 98.38 172 PRO B N 1
ATOM 3145 C CA . PRO B 1 172 ? 2.807 2.715 18.844 1 98.38 172 PRO B CA 1
ATOM 3146 C C . PRO B 1 172 ? 1.86 3.91 18.922 1 98.38 172 PRO B C 1
ATOM 3148 O O . PRO B 1 172 ? 1.133 4.062 19.906 1 98.38 172 PRO B O 1
ATOM 3151 N N . VAL B 1 173 ? 1.84 4.777 17.953 1 98.62 173 VAL B N 1
ATOM 3152 C CA . VAL B 1 173 ? 1.063 6.012 18 1 98.62 173 VAL B CA 1
ATOM 3153 C C . VAL B 1 173 ? -0.375 5.73 17.562 1 98.62 173 VAL B C 1
ATOM 3155 O O . VAL B 1 173 ? -0.616 5.227 16.469 1 98.62 173 VAL B O 1
ATOM 3158 N N . PRO B 1 174 ? -1.355 6.027 18.391 1 98.69 174 PRO B N 1
ATOM 3159 C CA . PRO B 1 174 ? -2.742 5.887 17.938 1 98.69 174 PRO B CA 1
ATOM 3160 C C . PRO B 1 174 ? -3.105 6.879 16.828 1 98.69 174 PRO B C 1
ATOM 3162 O O . PRO B 1 174 ? -2.645 8.023 16.844 1 98.69 174 PRO B O 1
ATOM 3165 N N . MET B 1 175 ? -3.914 6.418 15.898 1 98.75 175 MET B N 1
ATOM 3166 C CA . MET B 1 175 ? -4.27 7.266 14.758 1 98.75 175 MET B CA 1
ATOM 3167 C C . MET B 1 175 ? -5.758 7.16 14.445 1 98.75 175 MET B C 1
ATOM 3169 O O . MET B 1 175 ? -6.305 6.059 14.375 1 98.75 175 MET B O 1
ATOM 3173 N N . THR B 1 176 ? -6.387 8.25 14.32 1 98.75 176 THR B N 1
ATOM 3174 C CA . THR B 1 176 ? -7.77 8.344 13.859 1 98.75 176 THR B CA 1
ATOM 3175 C C . THR B 1 176 ? -7.828 8.961 12.461 1 98.75 176 THR B C 1
ATOM 3177 O O . THR B 1 176 ? -7.309 10.055 12.234 1 98.75 176 THR B O 1
ATOM 3180 N N . PHE B 1 177 ? -8.492 8.242 11.562 1 98.88 177 PHE B N 1
ATOM 3181 C CA . PHE B 1 177 ? -8.656 8.75 10.211 1 98.88 177 PHE B CA 1
ATOM 3182 C C . PHE B 1 177 ? -10.117 9.055 9.914 1 98.88 177 PHE B C 1
ATOM 3184 O O . PHE B 1 177 ? -11 8.273 10.258 1 98.88 177 PHE B O 1
ATOM 3191 N N . LEU B 1 178 ? -10.344 10.211 9.336 1 98.81 178 LEU B N 1
ATOM 3192 C CA . LEU B 1 178 ? -11.688 10.648 8.977 1 98.81 178 LEU B CA 1
ATOM 3193 C C . LEU B 1 178 ? -11.789 10.93 7.48 1 98.81 178 LEU B C 1
ATOM 3195 O O . LEU B 1 178 ? -10.906 11.57 6.906 1 98.81 178 LEU B O 1
ATOM 3199 N N . ALA B 1 179 ? -12.789 10.422 6.887 1 98.69 179 ALA B N 1
ATOM 3200 C CA . ALA B 1 179 ? -13.117 10.734 5.5 1 98.69 179 ALA B CA 1
ATOM 3201 C C . ALA B 1 179 ? -14.344 11.625 5.41 1 98.69 179 ALA B C 1
ATOM 3203 O O . ALA B 1 179 ? -15.219 11.578 6.277 1 98.69 179 ALA B O 1
ATOM 3204 N N . ALA B 1 180 ? -14.32 12.516 4.465 1 98 180 ALA B N 1
ATOM 3205 C CA . ALA B 1 180 ? -15.523 13.266 4.117 1 98 180 ALA B CA 1
ATOM 3206 C C . ALA B 1 180 ? -16.406 12.477 3.148 1 98 180 ALA B C 1
ATOM 3208 O O . ALA B 1 180 ? -15.945 12.07 2.074 1 98 180 ALA B O 1
ATOM 3209 N N . ALA B 1 181 ? -17.625 12.266 3.461 1 97.44 181 ALA B N 1
ATOM 3210 C CA . ALA B 1 181 ? -18.5 11.352 2.725 1 97.44 181 ALA B CA 1
ATOM 3211 C C . ALA B 1 181 ? -18.625 11.781 1.265 1 97.44 181 ALA B C 1
ATOM 3213 O O . ALA B 1 181 ? -18.75 10.938 0.373 1 97.44 181 ALA B O 1
ATOM 3214 N N . ASP B 1 182 ? -18.625 13.062 1.026 1 95.88 182 ASP B N 1
ATOM 3215 C CA . ASP B 1 182 ? -18.875 13.562 -0.321 1 95.88 182 ASP B CA 1
ATOM 3216 C C . ASP B 1 182 ? -17.578 13.953 -1.014 1 95.88 182 ASP B C 1
ATOM 3218 O O . ASP B 1 182 ? -17.594 14.695 -1.998 1 95.88 182 ASP B O 1
ATOM 3222 N N . ASP B 1 183 ? -16.484 13.531 -0.402 1 96.62 183 ASP B N 1
ATOM 3223 C CA . ASP B 1 183 ? -15.195 13.727 -1.066 1 96.62 183 ASP B CA 1
ATOM 3224 C C . ASP B 1 183 ? -15.133 12.938 -2.371 1 96.62 183 ASP B C 1
ATOM 3226 O O . ASP B 1 183 ? -15.523 11.773 -2.418 1 96.62 183 ASP B O 1
ATOM 3230 N N . ILE B 1 184 ? -14.633 13.516 -3.404 1 94.56 184 ILE B N 1
ATOM 3231 C CA . ILE B 1 184 ? -14.5 12.828 -4.688 1 94.56 184 ILE B CA 1
ATOM 3232 C C . ILE B 1 184 ? -13.398 11.781 -4.602 1 94.56 184 ILE B C 1
ATOM 3234 O O . ILE B 1 184 ? -13.312 10.883 -5.441 1 94.56 184 ILE B O 1
ATOM 3238 N N . ARG B 1 185 ? -12.492 11.945 -3.621 1 94.88 185 ARG B N 1
ATOM 3239 C CA . ARG B 1 185 ? -11.406 11 -3.387 1 94.88 185 ARG B CA 1
ATOM 3240 C C . ARG B 1 185 ? -11.898 9.766 -2.643 1 94.88 185 ARG B C 1
ATOM 3242 O O . ARG B 1 185 ? -12.602 9.883 -1.636 1 94.88 185 ARG B O 1
ATOM 3249 N N . PRO B 1 186 ? -11.492 8.57 -3.092 1 95.44 186 PRO B N 1
ATOM 3250 C CA . PRO B 1 186 ? -11.844 7.348 -2.367 1 95.44 186 PRO B CA 1
ATOM 3251 C C . PRO B 1 186 ? -11.219 7.281 -0.978 1 95.44 186 PRO B C 1
ATOM 3253 O O . PRO B 1 186 ? -10.102 7.77 -0.776 1 95.44 186 PRO B O 1
ATOM 3256 N N . SER B 1 187 ? -11.914 6.602 -0.071 1 97.06 187 SER B N 1
ATOM 3257 C CA . SER B 1 187 ? -11.445 6.594 1.31 1 97.06 187 SER B CA 1
ATOM 3258 C C . SER B 1 187 ? -10.781 5.266 1.663 1 97.06 187 SER B C 1
ATOM 3260 O O . SER B 1 187 ? -10.273 5.098 2.771 1 97.06 187 SER B O 1
ATOM 3262 N N . TRP B 1 188 ? -10.648 4.301 0.693 1 97.5 188 TRP B N 1
ATOM 3263 C CA . TRP B 1 188 ? -10.125 2.973 1 1 97.5 188 TRP B CA 1
ATOM 3264 C C . TRP B 1 188 ? -8.703 3.059 1.533 1 97.5 188 TRP B C 1
ATOM 3266 O O . TRP B 1 188 ? -8.297 2.262 2.385 1 97.5 188 TRP B O 1
ATOM 3276 N N . PRO B 1 189 ? -7.895 4.047 1.087 1 98.12 189 PRO B N 1
ATOM 3277 C CA . PRO B 1 189 ? -6.555 4.09 1.676 1 98.12 189 PRO B CA 1
ATOM 3278 C C . PRO B 1 189 ? -6.578 4.414 3.168 1 98.12 189 PRO B C 1
ATOM 3280 O O . PRO B 1 189 ? -5.738 3.914 3.924 1 98.12 189 PRO B O 1
ATOM 3283 N N . LEU B 1 190 ? -7.512 5.301 3.547 1 98.62 190 LEU B N 1
ATOM 3284 C CA . LEU B 1 190 ? -7.637 5.652 4.957 1 98.62 190 LEU B CA 1
ATOM 3285 C C . LEU B 1 190 ? -8.125 4.461 5.773 1 98.62 190 LEU B C 1
ATOM 3287 O O . LEU B 1 190 ? -7.703 4.266 6.914 1 98.62 190 LEU B O 1
ATOM 3291 N N . GLN B 1 191 ? -9 3.717 5.211 1 98.75 191 GLN B N 1
ATOM 3292 C CA . GLN B 1 191 ? -9.469 2.5 5.867 1 98.75 191 GLN B CA 1
ATOM 3293 C C . GLN B 1 191 ? -8.336 1.499 6.051 1 98.75 191 GLN B C 1
ATOM 3295 O O . GLN B 1 191 ? -8.203 0.886 7.113 1 98.75 191 GLN B O 1
ATOM 3300 N N . GLN B 1 192 ? -7.523 1.327 5.031 1 98.69 192 GLN B N 1
ATOM 3301 C CA . GLN B 1 192 ? -6.395 0.408 5.121 1 98.69 192 GLN B CA 1
ATOM 3302 C C . GLN B 1 192 ? -5.395 0.863 6.18 1 98.69 192 GLN B C 1
ATOM 3304 O O . GLN B 1 192 ? -4.855 0.042 6.926 1 98.69 192 GLN B O 1
ATOM 3309 N N . LEU B 1 193 ? -5.156 2.17 6.246 1 98.75 193 LEU B N 1
ATOM 3310 C CA . LEU B 1 193 ? -4.266 2.705 7.27 1 98.75 193 LEU B CA 1
ATOM 3311 C C . LEU B 1 193 ? -4.812 2.438 8.664 1 98.75 193 LEU B C 1
ATOM 3313 O O . LEU B 1 193 ? -4.082 1.98 9.547 1 98.75 193 LEU B O 1
ATOM 3317 N N . ALA B 1 194 ? -6.09 2.693 8.828 1 98.81 194 ALA B N 1
ATOM 3318 C CA . ALA B 1 194 ? -6.73 2.527 10.125 1 98.81 194 ALA B CA 1
ATOM 3319 C C . ALA B 1 194 ? -6.656 1.077 10.594 1 98.81 194 ALA B C 1
ATOM 3321 O O . ALA B 1 194 ? -6.445 0.812 11.781 1 98.81 194 ALA B O 1
ATOM 3322 N N . GLU B 1 195 ? -6.789 0.169 9.664 1 98.75 195 GLU B N 1
ATOM 3323 C CA . GLU B 1 195 ? -6.734 -1.252 10 1 98.75 195 GLU B CA 1
ATOM 3324 C C . GLU B 1 195 ? -5.305 -1.699 10.281 1 98.75 195 GLU B C 1
ATOM 3326 O O . GLU B 1 195 ? -5.078 -2.598 11.094 1 98.75 195 GLU B O 1
ATOM 3331 N N . LEU B 1 196 ? -4.391 -1.11 9.57 1 98.81 196 LEU B N 1
ATOM 3332 C CA . LEU B 1 196 ? -3.006 -1.557 9.641 1 98.81 196 LEU B CA 1
ATOM 3333 C C . LEU B 1 196 ? -2.355 -1.117 10.953 1 98.81 196 LEU B C 1
ATOM 3335 O O . LEU B 1 196 ? -1.615 -1.884 11.57 1 98.81 196 LEU B O 1
ATOM 3339 N N . VAL B 1 197 ? -2.609 0.128 11.352 1 98.75 197 VAL B N 1
ATOM 3340 C CA . VAL B 1 197 ? -2.053 0.649 12.594 1 98.75 197 VAL B CA 1
ATOM 3341 C C . VAL B 1 197 ? -2.709 -0.042 13.789 1 98.75 197 VAL B C 1
ATOM 3343 O O . VAL B 1 197 ? -3.932 -0.194 13.828 1 98.75 197 VAL B O 1
ATOM 3346 N N . PRO B 1 198 ? -1.98 -0.481 14.82 1 98.44 198 PRO B N 1
ATOM 3347 C CA . PRO B 1 198 ? -2.543 -1.257 15.93 1 98.44 198 PRO B CA 1
ATOM 3348 C C . PRO B 1 198 ? -3.678 -0.527 16.641 1 98.44 198 PRO B C 1
ATOM 3350 O O . PRO B 1 198 ? -4.715 -1.129 16.938 1 98.44 198 PRO B O 1
ATOM 3353 N N . ASN B 1 199 ? -3.477 0.748 16.938 1 98.25 199 ASN B N 1
ATOM 3354 C CA . ASN B 1 199 ? -4.512 1.583 17.547 1 98.25 199 ASN B CA 1
ATOM 3355 C C . ASN B 1 199 ? -5.066 2.596 16.547 1 98.25 199 ASN B C 1
ATOM 3357 O O . ASN B 1 199 ? -5.039 3.801 16.797 1 98.25 199 ASN B O 1
ATOM 3361 N N . GLY B 1 200 ? -5.617 2.039 15.453 1 98.56 200 GLY B N 1
ATOM 3362 C CA . GLY B 1 200 ? -6.203 2.848 14.398 1 98.56 200 GLY B CA 1
ATOM 3363 C C . GLY B 1 200 ? -7.719 2.842 14.406 1 98.56 200 GLY B C 1
ATOM 3364 O O . GLY B 1 200 ? -8.336 1.867 14.844 1 98.56 200 GLY B O 1
ATOM 3365 N N . SER B 1 201 ? -8.305 3.891 14 1 98.44 201 SER B N 1
ATOM 3366 C CA . SER B 1 201 ? -9.75 3.957 13.812 1 98.44 201 SER B CA 1
ATOM 3367 C C . SER B 1 201 ? -10.109 4.777 12.586 1 98.44 201 SER B C 1
ATOM 3369 O O . SER B 1 201 ? -9.312 5.594 12.117 1 98.44 201 SER B O 1
ATOM 3371 N N . PHE B 1 202 ? -11.273 4.473 12.039 1 98.75 202 PHE B N 1
ATOM 3372 C CA . PHE B 1 202 ? -11.781 5.133 10.836 1 98.75 202 PHE B CA 1
ATOM 3373 C C . PHE B 1 202 ? -13.234 5.547 11.023 1 98.75 202 PHE B C 1
ATOM 3375 O O . PHE B 1 202 ? -14.031 4.793 11.586 1 98.75 202 PHE B O 1
ATOM 3382 N N . GLU B 1 203 ? -13.5 6.781 10.57 1 98.25 203 GLU B N 1
ATOM 3383 C CA . GLU B 1 203 ? -14.875 7.27 10.578 1 98.25 203 GLU B CA 1
ATOM 3384 C C . GLU B 1 203 ? -15.172 8.117 9.344 1 98.25 203 GLU B C 1
ATOM 3386 O O . GLU B 1 203 ? -14.25 8.672 8.734 1 98.25 203 GLU B O 1
ATOM 3391 N N . VAL B 1 204 ? -16.406 8.203 9.016 1 98.56 204 VAL B N 1
ATOM 3392 C CA . VAL B 1 204 ? -16.859 9.039 7.902 1 98.56 204 VAL B CA 1
ATOM 3393 C C . VAL B 1 204 ? -17.688 10.195 8.438 1 98.56 204 VAL B C 1
ATOM 3395 O O . VAL B 1 204 ? -18.562 10.008 9.289 1 98.56 204 VAL B O 1
ATOM 3398 N N . VAL B 1 205 ? -17.359 11.375 8.031 1 98.5 205 VAL B N 1
ATOM 3399 C CA . VAL B 1 205 ? -18.188 12.539 8.336 1 98.5 205 VAL B CA 1
ATOM 3400 C C . VAL B 1 205 ? -19.25 12.727 7.254 1 98.5 205 VAL B C 1
ATOM 3402 O O . VAL B 1 205 ? -18.922 13.031 6.105 1 98.5 205 VAL B O 1
ATOM 3405 N N . ASP B 1 206 ? -20.453 12.633 7.605 1 97.69 206 ASP B N 1
ATOM 3406 C CA . ASP B 1 206 ? -21.562 12.648 6.648 1 97.69 206 ASP B CA 1
ATOM 3407 C C . ASP B 1 206 ? -21.859 14.07 6.18 1 97.69 206 ASP B C 1
ATOM 3409 O O . ASP B 1 206 ? -21.719 15.023 6.949 1 97.69 206 ASP B O 1
ATOM 3413 N N . GLY B 1 207 ? -22.234 14.188 4.906 1 96.62 207 GLY B N 1
ATOM 3414 C CA . GLY B 1 207 ? -22.812 15.414 4.383 1 96.62 207 GLY B CA 1
ATOM 3415 C C . GLY B 1 207 ? -21.797 16.484 4.07 1 96.62 207 GLY B C 1
ATOM 3416 O O . GLY B 1 207 ? -22.125 17.656 3.959 1 96.62 207 GLY B O 1
ATOM 3417 N N . VAL B 1 208 ? -20.562 16.109 4.051 1 97.19 208 VAL B N 1
ATOM 3418 C CA . VAL B 1 208 ? -19.562 17.141 3.801 1 97.19 208 VAL B CA 1
ATOM 3419 C C . VAL B 1 208 ? -18.594 16.656 2.729 1 97.19 208 VAL B C 1
ATOM 3421 O O . VAL B 1 208 ? -18.422 15.461 2.516 1 97.19 208 VAL B O 1
ATOM 3424 N N . ALA B 1 209 ? -17.922 17.625 2.084 1 96.31 209 ALA B N 1
ATOM 3425 C CA . ALA B 1 209 ? -16.906 17.359 1.064 1 96.31 209 ALA B CA 1
ATOM 3426 C C . ALA B 1 209 ? -15.508 17.641 1.598 1 96.31 209 ALA B C 1
ATOM 3428 O O . ALA B 1 209 ? -15.32 17.812 2.805 1 96.31 209 ALA B O 1
ATOM 3429 N N . HIS B 1 210 ? -14.477 17.625 0.744 1 96.5 210 HIS B N 1
ATOM 3430 C CA . HIS B 1 210 ? -13.055 17.625 1.07 1 96.5 210 HIS B CA 1
ATOM 3431 C C . HIS B 1 210 ? -12.695 18.844 1.927 1 96.5 210 HIS B C 1
ATOM 3433 O O . HIS B 1 210 ? -11.914 18.719 2.875 1 96.5 210 HIS B O 1
ATOM 3439 N N . ASN B 1 211 ? -13.258 20.016 1.589 1 96.94 211 ASN B N 1
ATOM 3440 C CA . ASN B 1 211 ? -12.891 21.281 2.219 1 96.94 211 ASN B CA 1
ATOM 3441 C C . ASN B 1 211 ? -13.969 21.75 3.186 1 96.94 211 ASN B C 1
ATOM 3443 O O . ASN B 1 211 ? -14.281 22.938 3.227 1 96.94 211 ASN B O 1
ATOM 3447 N N . PHE B 1 212 ? -14.438 20.875 3.988 1 96.5 212 PHE B N 1
ATOM 3448 C CA . PHE B 1 212 ? -15.547 21.234 4.859 1 96.5 212 PHE B CA 1
ATOM 3449 C C . PHE B 1 212 ? -15.07 22.125 6 1 96.5 212 PHE B C 1
ATOM 3451 O O . PHE B 1 212 ? -15.883 22.719 6.707 1 96.5 212 PHE B O 1
ATOM 3458 N N . TRP B 1 213 ? -13.727 22.281 6.211 1 97.19 213 TRP B N 1
ATOM 3459 C CA . TRP B 1 213 ? -13.211 23.297 7.113 1 97.19 213 TRP B CA 1
ATOM 3460 C C . TRP B 1 213 ? -13.664 24.688 6.676 1 97.19 213 TRP B C 1
ATOM 3462 O O . TRP B 1 213 ? -13.812 25.594 7.508 1 97.19 213 TRP B O 1
ATOM 3472 N N . GLN B 1 214 ? -13.859 24.828 5.367 1 95.75 214 GLN B N 1
ATOM 3473 C CA . GLN B 1 214 ? -14.312 26.109 4.82 1 95.75 214 GLN B CA 1
ATOM 3474 C C . GLN B 1 214 ? -15.836 26.172 4.773 1 95.75 214 GLN B C 1
ATOM 3476 O O . GLN B 1 214 ? -16.438 27.156 5.184 1 95.75 214 GLN B O 1
ATOM 3481 N N . SER B 1 215 ? -16.531 25.125 4.336 1 95.56 215 SER B N 1
ATOM 3482 C CA . SER B 1 215 ? -17.969 25.141 4.105 1 95.56 215 SER B CA 1
ATOM 3483 C C . SER B 1 215 ? -18.734 24.922 5.402 1 95.56 215 SER B C 1
ATOM 3485 O O . SER B 1 215 ? -19.875 25.391 5.551 1 95.56 215 SER B O 1
ATOM 3487 N N . HIS B 1 216 ? -18.156 24.188 6.324 1 97.25 216 HIS B N 1
ATOM 3488 C CA . HIS B 1 216 ? -18.797 23.844 7.586 1 97.25 216 HIS B CA 1
ATOM 3489 C C . HIS B 1 216 ? -17.859 24.031 8.758 1 97.25 216 HIS B C 1
ATOM 3491 O O . HIS B 1 216 ? -17.562 23.094 9.5 1 97.25 216 HIS B O 1
ATOM 3497 N N . PRO B 1 217 ? -17.438 25.266 9.016 1 97.69 217 PRO B N 1
ATOM 3498 C CA . PRO B 1 217 ? -16.406 25.516 10.023 1 97.69 217 PRO B CA 1
ATOM 3499 C C . PRO B 1 217 ? -16.844 25.094 11.43 1 97.69 217 PRO B C 1
ATOM 3501 O O . PRO B 1 217 ? -16.016 24.641 12.219 1 97.69 217 PRO B O 1
ATOM 3504 N N . LEU B 1 218 ? -18.078 25.219 11.812 1 97.62 218 LEU B N 1
ATOM 3505 C CA . LEU B 1 218 ? -18.547 24.812 13.133 1 97.62 218 LEU B CA 1
ATOM 3506 C C . LEU B 1 218 ? -18.5 23.297 13.281 1 97.62 218 LEU B C 1
ATOM 3508 O O . LEU B 1 218 ? -18.109 22.781 14.336 1 97.62 218 LEU B O 1
ATOM 3512 N N . LEU B 1 219 ? -18.922 22.656 12.242 1 98.25 219 LEU B N 1
ATOM 3513 C CA . LEU B 1 219 ? -18.844 21.188 12.25 1 98.25 219 LEU B CA 1
ATOM 3514 C C . LEU B 1 219 ? -17.391 20.719 12.305 1 98.25 219 LEU B C 1
ATOM 3516 O O . LEU B 1 219 ? -17.062 19.797 13.047 1 98.25 219 LEU B O 1
ATOM 3520 N N . TRP B 1 220 ? -16.547 21.344 11.5 1 98.5 220 TRP B N 1
ATOM 3521 C CA . TRP B 1 220 ? -15.109 21.047 11.539 1 98.5 220 TRP B CA 1
ATOM 3522 C C . TRP B 1 220 ? -14.578 21.156 12.969 1 98.5 220 TRP B C 1
ATOM 3524 O O . TRP B 1 220 ? -13.961 20.219 13.477 1 98.5 220 TRP B O 1
ATOM 3534 N N . ARG B 1 221 ? -14.844 22.297 13.594 1 98.38 221 ARG B N 1
ATOM 3535 C CA . ARG B 1 221 ? -14.328 22.531 14.938 1 98.38 221 ARG B CA 1
ATOM 3536 C C . ARG B 1 221 ? -14.828 21.469 15.914 1 98.38 221 ARG B C 1
ATOM 3538 O O . ARG B 1 221 ? -14.055 20.984 16.734 1 98.38 221 ARG B O 1
ATOM 3545 N N . LYS B 1 222 ? -16.047 21.094 15.789 1 98.19 222 LYS B N 1
ATOM 3546 C CA . LYS B 1 222 ? -16.625 20.062 16.656 1 98.19 222 LYS B CA 1
ATOM 3547 C C . LYS B 1 222 ? -15.922 18.719 16.453 1 98.19 222 LYS B C 1
ATOM 3549 O O . LYS B 1 222 ? -15.5 18.078 17.422 1 98.19 222 LYS B O 1
ATOM 3554 N N . ILE B 1 223 ? -15.75 18.312 15.234 1 98.06 223 ILE B N 1
ATOM 3555 C CA . ILE B 1 223 ? -15.195 17.016 14.867 1 98.06 223 ILE B CA 1
ATOM 3556 C C . ILE B 1 223 ? -13.734 16.938 15.312 1 98.06 223 ILE B C 1
ATOM 3558 O O . ILE B 1 223 ? -13.32 15.945 15.93 1 98.06 223 ILE B O 1
ATOM 3562 N N . VAL B 1 224 ? -12.992 17.984 15.047 1 98.31 224 VAL B N 1
ATOM 3563 C CA . VAL B 1 224 ? -11.57 17.922 15.359 1 98.31 224 VAL B CA 1
ATOM 3564 C C . VAL B 1 224 ? -11.375 18.016 16.875 1 98.31 224 VAL B C 1
ATOM 3566 O O . VAL B 1 224 ? -10.445 17.422 17.422 1 98.31 224 VAL B O 1
ATOM 3569 N N . THR B 1 225 ? -12.242 18.75 17.609 1 98.38 225 THR B N 1
ATOM 3570 C CA . THR B 1 225 ? -12.18 18.812 19.062 1 98.38 225 THR B CA 1
ATOM 3571 C C . THR B 1 225 ? -12.375 17.422 19.672 1 98.38 225 THR B C 1
ATOM 3573 O O . THR B 1 225 ? -11.578 16.984 20.5 1 98.38 225 THR B O 1
ATOM 3576 N N . GLU B 1 226 ? -13.367 16.734 19.188 1 97.62 226 GLU B N 1
ATOM 3577 C CA . GLU B 1 226 ? -13.68 15.406 19.703 1 97.62 226 GLU B CA 1
ATOM 3578 C C . GLU B 1 226 ? -12.562 14.414 19.359 1 97.62 226 GLU B C 1
ATOM 3580 O O . GLU B 1 226 ? -12.148 13.633 20.219 1 97.62 226 GLU B O 1
ATOM 3585 N N . ALA B 1 227 ? -12.086 14.461 18.172 1 97.94 227 ALA B N 1
ATOM 3586 C CA . ALA B 1 227 ? -11.047 13.523 17.734 1 97.94 227 ALA B CA 1
ATOM 3587 C C . ALA B 1 227 ? -9.742 13.758 18.484 1 97.94 227 ALA B C 1
ATOM 3589 O O . ALA B 1 227 ? -9.094 12.812 18.938 1 97.94 227 ALA B O 1
ATOM 3590 N N . CYS B 1 228 ? -9.383 15.016 18.625 1 97.88 228 CYS B N 1
ATOM 3591 C CA . CYS B 1 228 ? -8.133 15.344 19.312 1 97.88 228 CYS B CA 1
ATOM 3592 C C . CYS B 1 228 ? -8.219 15.008 20.797 1 97.88 228 CYS B C 1
ATOM 3594 O O . CYS B 1 228 ? -7.227 14.594 21.391 1 97.88 228 CYS B O 1
ATOM 3596 N N . ALA B 1 229 ? -9.391 15.141 21.375 1 95.94 229 ALA B N 1
ATOM 3597 C CA . ALA B 1 229 ? -9.578 14.867 22.797 1 95.94 229 ALA B CA 1
ATOM 3598 C C . ALA B 1 229 ? -9.344 13.398 23.109 1 95.94 229 ALA B C 1
ATOM 3600 O O . ALA B 1 229 ? -8.891 13.055 24.203 1 95.94 229 ALA B O 1
ATOM 3601 N N . THR B 1 230 ? -9.609 12.594 22.172 1 91.5 230 THR B N 1
ATOM 3602 C CA . THR B 1 230 ? -9.422 11.164 22.344 1 91.5 230 THR B CA 1
ATOM 3603 C C . THR B 1 230 ? -7.938 10.828 22.484 1 91.5 230 THR B C 1
ATOM 3605 O O . THR B 1 230 ? -7.578 9.828 23.109 1 91.5 230 THR B O 1
ATOM 3608 N N . HIS B 1 231 ? -7.055 11.648 21.906 1 89.62 231 HIS B N 1
ATOM 3609 C CA . HIS B 1 231 ? -5.625 11.359 21.875 1 89.62 231 HIS B CA 1
ATOM 3610 C C . HIS B 1 231 ? -4.875 12.203 22.906 1 89.62 231 HIS B C 1
ATOM 3612 O O . HIS B 1 231 ? -3.688 11.977 23.156 1 89.62 231 HIS B O 1
ATOM 3618 N N . SER B 1 232 ? -5.461 13.203 23.406 1 75.38 232 SER B N 1
ATOM 3619 C CA . SER B 1 232 ? -4.852 14.047 24.438 1 75.38 232 SER B CA 1
ATOM 3620 C C . SER B 1 232 ? -4.902 13.375 25.812 1 75.38 232 SER B C 1
ATOM 3622 O O . SER B 1 232 ? -4.039 13.617 26.656 1 75.38 232 SER B O 1
ATOM 3624 N N . ARG B 1 233 ? -5.973 12.656 26.062 1 57.47 233 ARG B N 1
ATOM 3625 C CA . ARG B 1 233 ? -6.164 12.008 27.359 1 57.47 233 ARG B CA 1
ATOM 3626 C C . ARG B 1 233 ? -5.191 10.844 27.531 1 57.47 233 ARG B C 1
ATOM 3628 O O . ARG B 1 233 ? -4.949 10.398 28.656 1 57.47 233 ARG B O 1
ATOM 3635 N N . LEU B 1 234 ? -4.773 10.344 26.422 1 46.91 234 LEU B N 1
ATOM 3636 C CA . LEU B 1 234 ? -3.904 9.172 26.547 1 46.91 234 LEU B CA 1
ATOM 3637 C C . LEU B 1 234 ? -2.486 9.586 26.922 1 46.91 234 LEU B C 1
ATOM 3639 O O . LEU B 1 234 ? -1.628 8.734 27.156 1 46.91 234 LEU B O 1
ATOM 3643 N N . SER B 1 235 ? -2.094 10.953 26.938 1 41.69 235 SER B N 1
ATOM 3644 C CA . SER B 1 235 ? -0.799 11.383 27.453 1 41.69 235 SER B CA 1
ATOM 3645 C C . SER B 1 235 ? -0.845 11.578 28.969 1 41.69 235 SER B C 1
ATOM 3647 O O . SER B 1 235 ? -1.883 11.953 29.516 1 41.69 235 SER B O 1
#

Solvent-accessible surface area (backbone atoms only — not comparable to full-atom values): 23631 Å² total; per-residue (Å²): 100,47,81,47,72,49,67,50,98,86,65,42,41,35,29,30,36,37,33,76,49,64,58,51,30,40,43,32,44,38,50,67,31,26,46,58,79,58,76,44,67,77,50,42,36,72,70,19,19,33,37,28,57,32,46,64,37,17,83,85,8,38,77,42,66,47,42,57,69,52,53,45,51,51,52,50,48,51,33,59,75,68,67,48,74,51,26,32,31,37,11,32,24,48,13,14,49,51,40,53,50,38,38,71,77,38,45,80,45,26,50,17,36,40,24,32,44,41,74,40,80,72,55,38,45,69,54,48,52,44,40,69,72,43,87,72,87,78,84,79,70,61,64,32,69,64,29,23,52,35,34,51,54,36,47,56,55,51,61,49,39,39,53,49,65,34,51,41,45,62,36,86,47,36,33,39,31,35,33,32,63,58,27,63,56,71,53,48,48,44,40,27,49,16,52,24,23,72,52,34,36,68,48,70,42,79,91,29,39,76,62,27,65,73,81,34,33,67,58,38,20,53,53,50,25,57,56,49,51,67,29,55,69,76,101,100,48,81,45,73,48,67,50,98,86,64,41,41,35,29,29,36,36,33,76,52,63,58,50,29,39,43,33,44,38,50,68,30,27,45,59,78,61,77,44,67,75,52,42,36,72,71,19,20,33,38,29,58,31,46,63,36,17,82,85,9,37,77,42,64,48,42,57,70,52,52,42,51,52,52,49,49,52,34,58,74,71,68,48,75,52,26,31,31,38,10,32,25,47,14,14,48,51,39,52,50,39,38,70,78,38,45,81,47,27,49,16,37,41,25,32,46,39,74,40,82,72,54,39,44,70,54,48,51,44,42,69,72,43,87,72,87,78,84,79,68,60,62,32,69,64,29,24,53,35,34,52,53,37,47,56,57,51,60,49,40,39,51,49,64,32,50,43,46,63,36,86,48,33,33,39,31,34,32,34,61,59,27,62,56,69,54,47,47,44,40,26,49,18,52,24,24,73,53,33,36,68,48,70,43,78,90,29,38,77,60,28,65,73,79,34,34,68,59,39,20,52,53,50,25,55,58,49,50,65,28,56,68,76,102